Protein 4CNN (pdb70)

Nearest PDB structures (foldseek):
  4cnn-assembly1_A  TM=1.004E+00  e=1.722E-51  Salmonella enterica subsp. enterica serovar Typhi
  4clm-assembly1_A  TM=9.996E-01  e=1.032E-49  Salmonella enterica subsp. enterica serovar Typhi
  4cno-assembly1_C  TM=9.993E-01  e=3.139E-47  Salmonella enterica subsp. enterica serovar Typhi
  8b2b-assembly1_AAA  TM=9.974E-01  e=1.693E-46  Salmonella enterica subsp. enterica serovar Typhi
  3l2i-assembly1_B  TM=9.943E-01  e=2.993E-40  Salmonella enterica subsp. enterica serovar Typhimurium str. LT2

B-factor: mean 12.57, std 6.86, range [4.72, 65.26]

Sequence (492 aa):
KTVTVKNLIIGEGMPKIIVSLMGRDINSSVVKAEALAYRREEATFDILEWRVDHFMDIASTQSVLTAARVIRDAMPDIPLLFTFRSAKKEEGGEQTITTQQHYLLTLNRAAIDSSGLVDMIDLELFTGDADVKATVDYAHAHNVYVVMSNHDFHQTPSAEEMVLRLRKMQALGADIPKIAVMPQSKHDVLTLLTATLEMMQQQQHHYADRPVITMMSMAKEEGVVISRLAGEVFGSAATFGAVGQIAVVNDLRRSVLMILLHNAKTVTVVKNLIIGEGMPKIIVSLMMGRDINSVKAEALAYREATFDILEWRVDHFMMDIASTQSVLTAARVIRDDAMPDIPLLFTFRSAKKEGGEQTITTQQHYLTLNRAAIDSGLVDMIDLLELFTGDADVKATVDYAHAHNNVYVVMSNHDFHQTPSSAEEMVLRLRKKMQALGADIPKIAVMPQSKHDVLTLLTATLEEMQQQQHYADRPVITMSMMAKEGVISRLAGEVFGSAATFGAVKPGQIAVNNDLRSVLMILHNA

Solvent-accessible surface area: 19519 Å² total; per-residue (Å²): 146,64,10,69,7,89,146,25,71,1,30,96,45,48,4,27,0,3,0,15,0,78,8,126,43,50,117,39,0,108,61,36,7,125,58,28,197,171,22,84,20,19,5,0,4,3,40,0,2,57,7,112,57,15,82,36,38,139,30,0,45,68,0,0,136,30,1,28,86,52,30,77,121,29,5,4,5,0,0,0,10,12,33,140,13,37,15,105,58,111,37,92,64,120,43,9,31,50,1,0,81,14,0,2,74,44,61,22,8,20,1,0,1,3,6,10,105,29,33,80,78,42,0,105,48,3,5,99,48,0,77,86,72,136,5,73,0,4,0,0,6,21,24,78,117,70,17,8,62,22,130,81,0,6,96,40,0,96,110,0,21,90,28,24,0,26,2,0,14,1,6,0,53,8,133,39,57,109,23,0,9,24,0,5,62,1,1,4,63,1,61,110,119,70,19,85,57,8,6,6,5,16,0,33,41,101,57,0,4,2,5,21,0,1,7,57,23,2,20,6,13,2,5,26,7,41,82,28,89,8,47,7,104,58,0,37,44,1,2,90,26,13,72,114,44,102,57,12,65,5,92,146,27,72,1,38,93,55,65,8,26,6,2,0,14,0,73,1,174,73,54,109,34,0,82,58,50,0,94,62,28,144,159,25,64,20,41,4,0,3,2,36,0,0,39,1,120,63,8,89,36,55,143,28,0,45,45,0,1,106,16,0,28,93,19,16,77,118,30,5,2,4,0,0,1,10,22,39,148,10,37,15,105,38,118,38,93,69,108,52,12,0,63,1,0,78,16,0,1,75,40,64,33,7,19,1,0,0,0,4,0,89,32,31,58,80,47,0,100,56,0,4,95,72,0,74,78,77,138,4,75,0,4,0,0,4,20,22,79,152,74,16,7,60,8,117,62,0,7,112,40,0,110,68,0,21,89,15,28,1,27,1,0,14,0,5,0,47,10,132,42,58,105,22,0,9,22,1,6,56,1,2,7,49,1,66,88,128,84,35,82,59,7,6,4,5,7,0,18,27,121,62,0,3,3,4,16,2,1,7,57,20,1,21,7,12,1,6,10,1,31,45,142,140,6,70,17,52,9,90,57,0,87,48,0,5,88,24,13,65,108,39

Structure (mmCIF, N/CA/C/O backbone):
data_4CNN
#
_entry.id   4CNN
#
_cell.length_a   60.273
_cell.length_b   44.422
_cell.length_c   84.711
_cell.angle_alpha   90.00
_cell.angle_beta   95.19
_cell.angle_gamma   90.00
#
_symmetry.space_group_name_H-M   'P 1 21 1'
#
loop_
_entity.id
_entity.type
_entity.pdbx_description
1 polymer '3-DEHYDROQUINATE DEHYDRATASE'
2 non-polymer 'SODIUM ION'
3 non-polymer 'CHLORIDE ION'
4 non-polymer 'CITRIC ACID'
5 water water
#
loop_
_atom_site.group_PDB
_atom_site.id
_atom_site.type_symbol
_atom_site.label_atom_id
_atom_site.label_alt_id
_atom_site.label_comp_id
_atom_site.label_asym_id
_atom_site.label_entity_id
_atom_site.label_seq_id
_atom_site.pdbx_PDB_ins_code
_atom_site.Cartn_x
_atom_site.Cartn_y
_atom_site.Cartn_z
_atom_site.occupancy
_atom_site.B_iso_or_equiv
_atom_site.auth_seq_id
_atom_site.auth_comp_id
_atom_site.auth_asym_id
_atom_site.auth_atom_id
_atom_site.pdbx_PDB_model_num
ATOM 1 N N . LYS A 1 2 ? -3.481 -9.087 12.203 1.00 21.71 2 LYS A N 1
ATOM 2 C CA . LYS A 1 2 ? -2.644 -7.863 12.377 1.00 19.99 2 LYS A CA 1
ATOM 3 C C . LYS A 1 2 ? -1.143 -8.161 12.284 1.00 17.94 2 LYS A C 1
ATOM 4 O O . LYS A 1 2 ? -0.341 -7.419 12.850 1.00 18.90 2 LYS A O 1
ATOM 10 N N . THR A 1 3 ? -0.765 -9.234 11.583 1.00 12.64 3 THR A N 1
ATOM 11 C CA . THR A 1 3 ? 0.647 -9.603 11.451 1.00 9.59 3 THR A CA 1
ATOM 12 C C . THR A 1 3 ? 1.158 -9.559 10.013 1.00 8.80 3 THR A C 1
ATOM 13 O O . THR A 1 3 ? 0.384 -9.535 9.049 1.00 10.28 3 THR A O 1
ATOM 17 N N . VAL A 1 4 ? 2.489 -9.545 9.910 1.00 7.71 4 VAL A N 1
ATOM 18 C CA . VAL A 1 4 ? 3.211 -9.651 8.654 1.00 7.92 4 VAL A CA 1
ATOM 19 C C . VAL A 1 4 ? 4.221 -10.777 8.856 1.00 7.72 4 VAL A C 1
ATOM 20 O O . VAL A 1 4 ? 5.105 -10.669 9.713 1.00 8.23 4 VAL A O 1
ATOM 24 N N . THR A 1 5 ? 4.069 -11.857 8.091 1.00 8.27 5 THR A N 1
ATOM 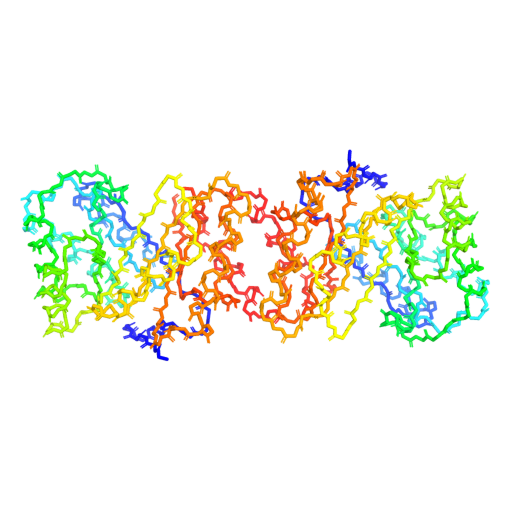25 C CA . THR A 1 5 ? 4.954 -13.012 8.194 1.00 8.31 5 THR A CA 1
ATOM 26 C C . THR A 1 5 ? 5.916 -13.057 7.015 1.00 8.63 5 THR A C 1
ATOM 27 O O . THR A 1 5 ? 5.491 -13.045 5.859 1.00 9.93 5 THR A O 1
ATOM 31 N N . VAL A 1 6 ? 7.214 -13.085 7.316 1.00 8.60 6 VAL A N 1
ATOM 32 C CA . VAL A 1 6 ? 8.256 -13.187 6.302 1.00 9.56 6 VAL A CA 1
ATOM 33 C C . VAL A 1 6 ? 9.201 -14.297 6.709 1.00 9.52 6 VAL A C 1
ATOM 34 O O . VAL A 1 6 ? 9.767 -14.247 7.801 1.00 9.30 6 VAL A O 1
ATOM 38 N N . LYS A 1 7 ? 9.368 -15.299 5.844 1.00 10.31 7 LYS A N 1
ATOM 39 C CA . LYS A 1 7 ? 10.308 -16.396 6.097 1.00 11.44 7 LYS A CA 1
ATOM 40 C C . LYS A 1 7 ? 10.208 -16.919 7.533 1.00 11.65 7 LYS A C 1
ATOM 41 O O . LYS A 1 7 ? 11.201 -17.019 8.258 1.00 12.95 7 LYS A O 1
ATOM 47 N N . ASN A 1 8 ? 8.978 -17.239 7.916 1.00 12.26 8 ASN A N 1
ATOM 48 C CA . ASN A 1 8 ? 8.639 -17.806 9.224 1.00 12.69 8 ASN A CA 1
ATOM 49 C C . ASN A 1 8 ? 8.761 -16.872 10.427 1.00 11.35 8 ASN A C 1
ATOM 50 O O . ASN A 1 8 ? 8.535 -17.296 11.555 1.00 13.12 8 ASN A O 1
ATOM 55 N N . LEU A 1 9 ? 9.097 -15.607 10.194 1.00 8.76 9 LEU A N 1
ATOM 56 C CA . LEU A 1 9 ? 9.119 -14.609 11.254 1.00 8.04 9 LEU A CA 1
ATOM 57 C C . LEU A 1 9 ? 7.769 -13.912 11.291 1.00 7.79 9 LEU A C 1
ATOM 58 O O . LEU A 1 9 ? 7.328 -13.384 10.273 1.00 8.92 9 LEU A O 1
ATOM 63 N N . ILE A 1 10 ? 7.119 -13.894 12.452 1.00 7.83 10 ILE A N 1
ATOM 64 C CA . ILE A 1 10 ? 5.817 -13.250 12.589 1.00 8.21 10 ILE A CA 1
ATOM 65 C C . ILE A 1 10 ? 5.999 -11.876 13.220 1.00 8.15 10 ILE A C 1
ATOM 66 O O . ILE A 1 10 ? 6.256 -11.752 14.418 1.00 9.98 10 ILE A O 1
ATOM 71 N N . ILE A 1 11 ? 5.896 -10.839 12.401 1.00 7.33 11 ILE A N 1
ATOM 72 C CA . ILE A 1 11 ? 6.043 -9.474 12.870 1.00 7.34 11 ILE A CA 1
ATOM 73 C C . ILE A 1 11 ? 4.672 -8.991 13.312 1.00 7.25 11 ILE A C 1
ATOM 74 O O . ILE A 1 11 ? 3.688 -9.104 12.569 1.00 7.92 11 ILE A O 1
ATOM 79 N N . GLY A 1 12 ? 4.602 -8.469 14.533 1.00 8.06 12 GLY A N 1
ATOM 80 C CA . GLY A 1 12 ? 3.354 -7.932 15.069 1.00 9.32 12 GLY A CA 1
ATOM 81 C C . GLY A 1 12 ? 2.704 -8.767 16.149 1.00 11.16 12 GLY A C 1
ATOM 82 O O . GLY A 1 12 ? 1.573 -8.490 16.544 1.00 14.11 12 GLY A O 1
ATOM 83 N N . GLU A 1 13 ? 3.391 -9.802 16.612 1.00 10.91 13 GLU A N 1
ATOM 84 C CA . GLU A 1 13 ? 2.993 -10.469 17.830 1.00 12.05 13 GLU A CA 1
ATOM 85 C C . GLU A 1 13 ? 4.228 -10.962 18.565 1.00 10.77 13 GLU A C 1
ATOM 86 O O . GLU A 1 13 ? 5.348 -10.965 18.034 1.00 11.04 13 GLU A O 1
ATOM 92 N N . GLY A 1 14 ? 4.011 -11.365 19.806 1.00 11.55 14 GLY A N 1
ATOM 93 C CA . GLY A 1 14 ? 5.095 -11.791 20.663 1.00 11.66 14 GLY A CA 1
ATOM 94 C C . GLY A 1 14 ? 6.078 -10.670 20.929 1.00 10.76 14 GLY A C 1
ATOM 95 O O . GLY A 1 14 ? 5.697 -9.503 21.024 1.00 10.98 14 GLY A O 1
ATOM 96 N N . MET A 1 15 ? 7.350 -11.033 21.058 1.00 11.19 15 MET A N 1
ATOM 97 C CA . MET A 1 15 ? 8.403 -10.066 21.343 1.00 11.58 15 MET A CA 1
ATOM 98 C C . MET A 1 15 ? 8.712 -9.245 20.110 1.00 9.87 15 MET A C 1
ATOM 99 O O . MET A 1 15 ? 8.687 -9.773 19.001 1.00 11.13 15 MET A O 1
ATOM 108 N N . PRO A 1 16 ? 9.059 -7.961 20.291 1.00 9.41 16 PRO A N 1
ATOM 109 C CA . PRO A 1 16 ? 9.502 -7.178 19.150 1.00 9.05 16 PRO A CA 1
ATOM 110 C C . PRO A 1 16 ? 10.673 -7.847 18.444 1.00 8.42 16 PRO A C 1
ATOM 111 O O . PRO A 1 16 ? 11.522 -8.473 19.086 1.00 9.98 16 PRO A O 1
ATOM 115 N N . LYS A 1 17 ? 10.708 -7.709 17.126 1.00 7.78 17 LYS A N 1
ATOM 116 C CA . LYS A 1 17 ? 11.737 -8.327 16.317 1.00 7.69 17 LYS A CA 1
ATOM 117 C C . LYS A 1 17 ? 12.936 -7.399 16.158 1.00 7.77 17 LYS A C 1
ATOM 118 O O . LYS A 1 17 ? 12.793 -6.189 16.040 1.00 9.33 17 LYS A O 1
ATOM 124 N N . ILE A 1 18 ? 14.126 -7.989 16.151 1.00 7.16 18 ILE A N 1
ATOM 125 C CA . ILE A 1 18 ? 15.380 -7.248 16.130 1.00 7.44 18 ILE A CA 1
ATOM 126 C C . ILE A 1 18 ? 15.911 -7.139 14.709 1.00 6.89 18 ILE A C 1
ATOM 127 O O . ILE A 1 18 ? 16.129 -8.150 14.035 1.00 7.36 18 ILE A O 1
ATOM 132 N N . ILE A 1 19 ? 16.137 -5.900 14.285 1.00 6.99 19 ILE A N 1
ATOM 133 C CA . ILE A 1 19 ? 16.667 -5.570 12.973 1.00 7.12 19 ILE A CA 1
ATOM 134 C C . ILE A 1 19 ? 18.114 -5.137 13.143 1.00 7.46 19 ILE A C 1
ATOM 135 O O . ILE A 1 19 ? 18.421 -4.297 13.991 1.00 9.14 19 ILE A O 1
ATOM 140 N N . VAL A 1 20 ? 19.000 -5.727 12.352 1.00 7.16 20 VAL A N 1
ATOM 141 C CA . VAL A 1 20 ? 20.386 -5.267 12.268 1.00 7.88 20 VAL A CA 1
ATOM 142 C C . VAL A 1 20 ? 20.650 -4.800 10.844 1.00 7.97 20 VAL A C 1
ATOM 143 O O . VAL A 1 20 ? 20.044 -5.301 9.903 1.00 8.69 20 VAL A O 1
ATOM 147 N N . SER A 1 21 ? 21.575 -3.858 10.691 1.00 8.86 21 SER A N 1
ATOM 148 C CA . SER A 1 21 ? 21.768 -3.199 9.416 1.00 8.54 21 SER A CA 1
ATOM 149 C C . SER A 1 21 ? 23.171 -3.408 8.863 1.00 8.12 21 SER A C 1
ATOM 150 O O . SER A 1 21 ? 24.164 -3.357 9.594 1.00 10.65 21 SER A O 1
ATOM 153 N N . LEU A 1 22 ? 23.239 -3.641 7.561 1.00 7.65 22 LEU A N 1
ATOM 154 C CA . LEU A 1 22 ? 24.487 -3.644 6.791 1.00 7.94 22 LEU A CA 1
ATOM 155 C C . LEU A 1 22 ? 24.761 -2.265 6.264 1.00 7.50 22 LEU A C 1
ATOM 156 O O . LEU A 1 22 ? 23.865 -1.649 5.689 1.00 8.47 22 LEU A O 1
ATOM 161 N N A MET A 1 23 ? 25.998 -1.793 6.436 0.50 7.32 23 MET A N 1
ATOM 162 N N B MET A 1 23 ? 26.007 -1.807 6.402 0.50 7.37 23 MET A N 1
ATOM 163 C CA . MET A 1 23 ? 26.397 -0.446 6.022 1.00 8.48 23 MET A CA 1
ATOM 164 C C A MET A 1 23 ? 27.652 -0.351 5.161 0.50 7.96 23 MET A C 1
ATOM 165 C C B MET A 1 23 ? 27.680 -0.355 5.202 0.50 8.01 23 MET A C 1
ATOM 166 O O A MET A 1 23 ? 28.233 0.725 5.042 0.50 8.94 23 MET A O 1
ATOM 167 O O B MET A 1 23 ? 28.294 0.708 5.132 0.50 9.24 23 MET A O 1
ATOM 176 N N . GLY A 1 24 ? 28.069 -1.452 4.558 1.00 7.48 24 GLY A N 1
ATOM 177 C CA . GLY A 1 24 ? 29.320 -1.477 3.796 1.00 7.11 24 GLY A CA 1
ATOM 178 C C . GLY A 1 24 ? 29.311 -0.633 2.529 1.00 6.19 24 GLY A C 1
ATOM 179 O O . GLY A 1 24 ? 28.271 -0.373 1.921 1.00 7.15 24 GLY A O 1
ATOM 180 N N . ARG A 1 25 ? 30.500 -0.224 2.111 1.00 6.05 25 ARG A N 1
ATOM 181 C CA . ARG A 1 25 ? 30.640 0.673 0.970 1.00 6.39 25 ARG A CA 1
ATOM 182 C C . ARG A 1 25 ? 30.590 -0.035 -0.387 1.00 5.49 25 ARG A C 1
ATOM 183 O O . ARG A 1 25 ? 30.319 0.600 -1.398 1.00 5.80 25 ARG A O 1
ATOM 198 N N . ASP A 1 26 ? 30.933 -1.318 -0.407 1.00 5.91 26 ASP A N 1
ATOM 199 C CA . ASP A 1 26 ? 31.199 -2.038 -1.647 1.00 6.17 26 ASP A CA 1
ATOM 200 C C . ASP A 1 26 ? 30.948 -3.526 -1.416 1.00 5.83 26 ASP A C 1
ATOM 201 O O . ASP A 1 26 ? 30.578 -3.936 -0.313 1.00 6.38 26 ASP A O 1
ATOM 206 N N . ILE A 1 27 ? 31.126 -4.321 -2.460 1.00 6.25 27 ILE A N 1
ATOM 207 C CA . ILE A 1 27 ? 30.859 -5.756 -2.371 1.00 6.78 27 ILE A CA 1
ATOM 208 C C . ILE A 1 27 ? 31.690 -6.435 -1.286 1.00 6.33 27 ILE A C 1
ATOM 209 O O . ILE A 1 27 ? 31.150 -7.192 -0.476 1.00 6.72 27 ILE A O 1
ATOM 214 N N . ASN A 1 28 ? 32.995 -6.188 -1.265 1.00 6.28 28 ASN A N 1
ATOM 215 C CA . ASN A 1 28 ? 33.819 -6.874 -0.291 1.00 6.80 28 ASN A CA 1
ATOM 216 C C . ASN A 1 28 ? 33.426 -6.504 1.124 1.00 6.39 28 ASN A C 1
ATOM 217 O O . ASN A 1 28 ? 33.407 -7.355 2.016 1.00 6.49 28 ASN A O 1
ATOM 222 N N . SER A 1 29 ? 33.093 -5.241 1.354 1.00 6.52 29 SER A N 1
ATOM 223 C CA A SER A 1 29 ? 32.693 -4.787 2.685 0.50 6.46 29 SER A CA 1
ATOM 224 C CA B SER A 1 29 ? 32.758 -4.866 2.718 0.50 6.69 29 SER A CA 1
ATOM 225 C C . SER A 1 29 ? 31.390 -5.416 3.136 1.00 6.25 29 SER A C 1
ATOM 226 O O . SER A 1 29 ? 31.246 -5.817 4.285 1.00 6.60 29 SER A O 1
ATOM 231 N N . VAL A 1 30 ? 30.415 -5.475 2.233 1.00 6.74 30 VAL A N 1
ATOM 232 C CA A VAL A 1 30 ? 29.138 -6.105 2.510 0.50 7.14 30 VAL A CA 1
ATOM 233 C CA B VAL A 1 30 ? 29.146 -6.100 2.632 0.50 6.98 30 VAL A CA 1
ATOM 234 C C . VAL A 1 30 ? 29.329 -7.606 2.805 1.00 6.65 30 VAL A C 1
ATOM 235 O O . VAL A 1 30 ? 28.722 -8.166 3.708 1.00 7.37 30 VAL A O 1
ATOM 242 N N . LYS A 1 31 ? 30.193 -8.259 2.024 1.00 6.35 31 LYS A N 1
ATOM 243 C CA . LYS A 1 31 ? 30.487 -9.674 2.282 1.00 6.56 31 LYS A CA 1
ATOM 244 C C . LYS A 1 31 ? 31.081 -9.859 3.672 1.00 6.20 31 LYS A C 1
ATOM 245 O O . LYS A 1 31 ? 30.711 -10.785 4.387 1.00 6.47 31 LYS A O 1
ATOM 251 N N . ALA A 1 32 ? 32.016 -8.994 4.045 1.00 6.35 32 ALA A N 1
ATOM 252 C CA . ALA A 1 32 ? 32.649 -9.109 5.347 1.00 6.54 32 ALA A CA 1
ATOM 253 C C . ALA A 1 32 ? 31.636 -8.897 6.468 1.00 6.27 32 ALA A C 1
ATOM 254 O O . ALA A 1 32 ? 31.703 -9.584 7.485 1.00 6.99 32 ALA A O 1
ATOM 256 N N . GLU A 1 33 ? 30.718 -7.948 6.306 1.00 6.62 33 GLU A N 1
ATOM 257 C CA . GLU A 1 33 ? 29.679 -7.735 7.311 1.00 6.79 33 GLU A CA 1
ATOM 258 C C . GLU A 1 33 ? 28.776 -8.948 7.427 1.00 6.45 33 GLU A C 1
ATOM 259 O O . GLU A 1 33 ? 28.486 -9.408 8.534 1.00 7.24 33 GLU A O 1
ATOM 265 N N . ALA A 1 34 ? 28.295 -9.460 6.292 1.00 6.71 34 ALA A N 1
ATOM 266 C CA . ALA A 1 34 ? 27.396 -10.615 6.332 1.00 7.11 34 ALA A CA 1
ATOM 267 C C . ALA A 1 34 ? 28.084 -11.789 7.021 1.00 6.90 34 ALA A C 1
ATOM 268 O O . ALA A 1 34 ? 27.451 -12.521 7.783 1.00 8.12 34 ALA A O 1
ATOM 270 N N . LEU A 1 35 ? 29.373 -11.978 6.744 1.00 6.57 35 LEU A N 1
ATOM 271 C CA . LEU A 1 35 ? 30.128 -13.034 7.394 1.00 6.83 35 LEU A CA 1
ATOM 272 C C . LEU A 1 35 ? 30.203 -12.809 8.898 1.00 7.09 35 LEU A C 1
ATOM 273 O O . LEU A 1 35 ? 29.964 -13.725 9.680 1.00 7.82 35 LEU A O 1
ATOM 278 N N . ALA A 1 36 ? 30.541 -11.593 9.313 1.00 7.15 36 ALA A N 1
ATOM 279 C CA . ALA A 1 36 ? 30.647 -11.272 10.734 1.00 8.37 36 ALA A CA 1
ATOM 280 C C . ALA A 1 36 ? 29.305 -11.456 11.431 1.00 8.76 36 ALA A C 1
ATOM 281 O O . ALA A 1 36 ? 29.239 -11.831 12.602 1.00 10.87 36 ALA A O 1
ATOM 283 N N . TYR A 1 37 ? 28.223 -11.182 10.712 1.00 8.37 37 TYR A N 1
ATOM 284 C CA . TYR A 1 37 ? 26.888 -11.298 11.285 1.00 9.09 37 TYR A CA 1
ATOM 285 C C . TYR A 1 37 ? 26.411 -12.742 11.460 1.00 9.90 37 TYR A C 1
ATOM 286 O O . TYR A 1 37 ? 25.395 -12.964 12.122 1.00 11.42 37 TYR A O 1
ATOM 295 N N A ARG A 1 38 ? 27.165 -13.711 10.935 0.50 9.79 38 ARG A N 1
ATOM 296 N N B ARG A 1 38 ? 27.104 -13.695 10.837 0.50 10.90 38 ARG A N 1
ATOM 297 C CA A ARG A 1 38 ? 26.888 -15.129 11.159 0.50 10.86 38 ARG A CA 1
ATOM 298 C CA B ARG A 1 38 ? 26.677 -15.090 10.814 0.50 12.68 38 ARG A CA 1
ATOM 299 C C A ARG A 1 38 ? 26.974 -15.467 12.645 0.50 10.69 38 ARG A C 1
ATOM 300 C C B ARG A 1 38 ? 26.395 -15.654 12.196 0.50 13.71 38 ARG A C 1
ATOM 301 O O A ARG A 1 38 ? 26.264 -16.344 13.124 0.50 12.44 38 ARG A O 1
ATOM 302 O O B ARG A 1 38 ? 25.448 -16.416 12.379 0.50 16.82 38 ARG A O 1
ATOM 317 N N A GLU A 1 39 ? 27.842 -14.769 13.375 0.50 10.41 39 GLU A N 1
ATOM 318 N N B GLU A 1 39 ? 27.223 -15.273 13.162 0.50 14.18 39 GLU A N 1
ATOM 319 C CA A GLU A 1 39 ? 27.991 -15.027 14.803 0.50 10.66 39 GLU A CA 1
ATOM 320 C CA B GLU A 1 39 ? 27.102 -15.784 14.523 0.50 14.86 39 GLU A CA 1
ATOM 321 C C A GLU A 1 39 ? 26.946 -14.309 15.652 0.50 12.65 39 GLU A C 1
ATOM 322 C C B GLU A 1 39 ? 26.538 -14.757 15.524 0.50 14.95 39 GLU A C 1
ATOM 323 O O A GLU A 1 39 ? 27.053 -14.308 16.882 0.50 14.34 39 GLU A O 1
ATOM 324 O O B GLU A 1 39 ? 26.595 -14.983 16.733 0.50 16.95 39 GLU A O 1
ATOM 335 N N . ALA A 1 40 ? 25.975 -13.657 15.014 1.00 14.88 40 ALA A N 1
ATOM 336 C CA . ALA A 1 40 ? 25.003 -12.857 15.764 1.00 14.72 40 ALA A CA 1
ATOM 337 C C . ALA A 1 40 ? 23.636 -13.501 15.644 1.00 15.08 40 ALA A C 1
ATOM 338 O O . ALA A 1 40 ? 23.392 -14.279 14.724 1.00 18.41 40 ALA A O 1
ATOM 340 N N . THR A 1 41 ? 22.745 -13.151 16.570 1.00 14.63 41 THR A N 1
ATOM 341 C CA . THR A 1 41 ? 21.373 -13.635 16.581 1.00 14.17 41 THR A CA 1
ATOM 342 C C . THR A 1 41 ? 20.431 -12.432 16.473 1.00 12.96 41 THR A C 1
ATOM 343 O O . THR A 1 41 ? 20.425 -11.567 17.337 1.00 15.85 41 THR A O 1
ATOM 347 N N . PHE A 1 42 ? 19.657 -12.374 15.394 1.00 10.51 42 PHE A N 1
ATOM 348 C CA . PHE A 1 42 ? 18.719 -11.277 15.141 1.00 9.01 42 PHE A CA 1
ATOM 349 C C . PHE A 1 42 ? 17.644 -11.793 14.197 1.00 7.87 42 PHE A C 1
ATOM 350 O O . PHE A 1 42 ? 17.751 -12.907 13.691 1.00 9.63 42 PHE A O 1
ATOM 358 N N . ASP A 1 43 ? 16.618 -10.985 13.955 1.00 6.94 43 ASP A N 1
ATOM 359 C CA . ASP A 1 43 ? 15.438 -11.449 13.221 1.00 7.14 43 ASP A CA 1
ATOM 360 C C . ASP A 1 43 ? 15.334 -10.985 11.775 1.00 6.68 43 ASP A C 1
ATOM 361 O O . ASP A 1 43 ? 14.811 -11.715 10.937 1.00 7.51 43 ASP A O 1
ATOM 366 N N . ILE A 1 44 ? 15.769 -9.757 11.504 1.00 6.21 44 ILE A N 1
ATOM 367 C CA . ILE A 1 44 ? 15.629 -9.140 10.190 1.00 6.56 44 ILE A CA 1
ATOM 368 C C . ILE A 1 44 ? 16.952 -8.472 9.836 1.00 6.10 44 ILE A C 1
ATOM 369 O O . ILE A 1 44 ? 17.546 -7.792 10.678 1.00 6.30 44 ILE A O 1
ATOM 374 N N . LEU A 1 45 ? 17.388 -8.667 8.599 1.00 5.96 45 LEU A N 1
ATOM 375 C CA . LEU A 1 45 ? 18.566 -8.011 8.071 1.00 5.98 45 LEU A CA 1
ATOM 376 C C . LEU A 1 45 ? 18.126 -6.849 7.196 1.00 5.64 45 LEU A C 1
ATOM 377 O O . LEU A 1 45 ? 17.364 -7.045 6.252 1.00 6.58 45 LEU A O 1
ATOM 382 N N . GLU A 1 46 ? 18.589 -5.645 7.517 1.00 5.85 46 GLU A N 1
ATOM 383 C CA . GLU A 1 46 ? 18.331 -4.460 6.708 1.00 5.89 46 GLU A CA 1
ATOM 384 C C . GLU A 1 46 ? 19.606 -4.079 5.974 1.00 6.11 46 GLU A C 1
ATOM 385 O O . GLU A 1 46 ? 20.673 -3.969 6.599 1.00 8.13 46 GLU A O 1
ATOM 391 N N . TRP A 1 47 ? 19.521 -3.893 4.664 1.00 5.25 47 TRP A N 1
ATOM 392 C CA . TRP A 1 47 ? 20.628 -3.319 3.912 1.00 5.16 47 TRP A CA 1
ATOM 393 C C . TRP A 1 47 ? 20.402 -1.811 3.797 1.00 4.85 47 TRP A C 1
ATOM 394 O O . TRP A 1 47 ? 19.432 -1.372 3.167 1.00 5.30 47 TRP A O 1
ATOM 405 N N . ARG A 1 48 ? 21.277 -1.023 4.429 1.00 4.89 48 ARG A N 1
ATOM 406 C CA . ARG A 1 48 ? 21.257 0.436 4.313 1.00 5.24 48 ARG A CA 1
ATOM 407 C C . ARG A 1 48 ? 22.017 0.854 3.057 1.00 4.83 48 ARG A C 1
ATOM 408 O O . ARG A 1 48 ? 23.240 1.095 3.065 1.00 5.28 48 ARG A O 1
ATOM 416 N N . VAL A 1 49 ? 21.261 0.936 1.969 1.00 5.15 49 VAL A N 1
ATOM 417 C CA . VAL A 1 49 ? 21.796 1.198 0.644 1.00 5.13 49 VAL A CA 1
ATOM 418 C C . VAL A 1 49 ? 22.459 2.573 0.557 1.00 5.05 49 VAL A C 1
ATOM 419 O O . VAL A 1 49 ? 23.402 2.768 -0.203 1.00 5.71 49 VAL A O 1
ATOM 423 N N . ASP A 1 50 ? 21.985 3.532 1.344 1.00 5.29 50 ASP A N 1
ATOM 424 C CA . ASP A 1 50 ? 22.569 4.872 1.315 1.00 5.37 50 ASP A CA 1
ATOM 425 C C . ASP A 1 50 ? 24.019 4.910 1.820 1.00 5.16 50 ASP A C 1
ATOM 426 O O . ASP A 1 50 ? 24.718 5.877 1.538 1.00 5.77 50 ASP A O 1
ATOM 431 N N . HIS A 1 51 ? 24.476 3.880 2.536 1.00 5.24 51 HIS A N 1
ATOM 432 C CA . HIS A 1 51 ? 25.877 3.764 2.928 1.00 5.54 51 HIS A CA 1
ATOM 433 C C . HIS A 1 51 ? 26.754 3.201 1.800 1.00 5.57 51 HIS A C 1
ATOM 434 O O . HIS A 1 51 ? 27.981 3.237 1.901 1.00 6.72 51 HIS A O 1
ATOM 441 N N . PHE A 1 52 ? 26.150 2.644 0.751 1.00 5.58 52 PHE A N 1
ATOM 442 C CA . PHE A 1 52 ? 26.896 2.010 -0.344 1.00 5.50 52 PHE A CA 1
ATOM 443 C C . PHE A 1 52 ? 27.448 3.102 -1.251 1.00 5.39 52 PHE A C 1
ATOM 444 O O . PHE A 1 52 ? 26.798 4.135 -1.451 1.00 6.26 52 PHE A O 1
ATOM 452 N N . MET A 1 53 ? 28.627 2.890 -1.824 1.00 5.36 53 MET A N 1
ATOM 453 C CA . MET A 1 53 ? 29.229 3.925 -2.668 1.00 5.76 53 MET A CA 1
ATOM 454 C C . MET A 1 53 ? 28.553 4.018 -4.040 1.00 5.29 53 MET A C 1
ATOM 455 O O . MET A 1 53 ? 28.021 5.071 -4.408 1.00 5.43 53 MET A O 1
ATOM 464 N N . ASP A 1 54 ? 28.550 2.925 -4.795 1.00 5.44 54 ASP A N 1
ATOM 465 C CA . ASP A 1 54 ? 28.075 2.973 -6.176 1.00 5.68 54 ASP A CA 1
ATOM 466 C C . ASP A 1 54 ? 26.573 2.730 -6.236 1.00 5.70 54 ASP A C 1
ATOM 467 O O . ASP A 1 54 ? 26.095 1.677 -6.657 1.00 7.13 54 ASP A O 1
ATOM 472 N N . ILE A 1 55 ? 25.826 3.737 -5.806 1.00 5.15 55 ILE A N 1
ATOM 473 C CA . ILE A 1 55 ? 24.373 3.720 -5.900 1.00 5.31 55 ILE A CA 1
ATOM 474 C C . ILE A 1 55 ? 23.882 4.225 -7.256 1.00 5.14 55 ILE A C 1
ATOM 475 O O . ILE A 1 55 ? 22.689 4.108 -7.561 1.00 5.43 55 ILE A O 1
ATOM 480 N N . ALA A 1 56 ? 24.787 4.773 -8.071 1.00 5.24 56 ALA A N 1
ATOM 481 C CA . ALA A 1 56 ? 24.417 5.307 -9.377 1.00 5.55 56 ALA A CA 1
ATOM 482 C C . ALA A 1 56 ? 24.022 4.199 -10.345 1.00 5.38 56 ALA A C 1
ATOM 483 O O . ALA A 1 56 ? 23.123 4.388 -11.168 1.00 6.23 56 ALA A O 1
ATOM 485 N N . SER A 1 57 ? 24.700 3.062 -10.254 1.00 5.66 57 SER A N 1
ATOM 486 C CA . SER A 1 57 ? 24.434 1.949 -11.132 1.00 5.81 57 SER A CA 1
ATOM 487 C C . SER A 1 57 ? 23.416 0.992 -10.521 1.00 5.37 57 SER A C 1
ATOM 488 O O . SER A 1 57 ? 23.665 0.386 -9.486 1.00 5.53 57 SER A O 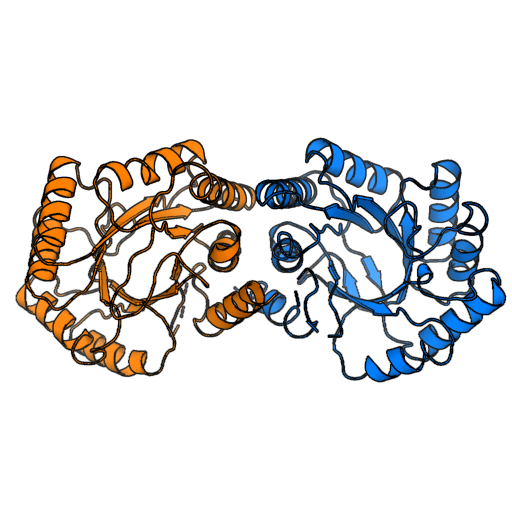1
ATOM 491 N N . THR A 1 58 ? 22.278 0.844 -11.191 1.00 6.20 58 THR A N 1
ATOM 492 C CA . THR A 1 58 ? 21.280 -0.131 -10.766 1.00 6.65 58 THR A CA 1
ATOM 493 C C . THR A 1 58 ? 21.881 -1.540 -10.757 1.00 6.47 58 THR A C 1
ATOM 494 O O . THR A 1 58 ? 21.595 -2.317 -9.863 1.00 7.21 58 THR A O 1
ATOM 498 N N . GLN A 1 59 ? 22.732 -1.847 -11.732 1.00 6.78 59 GLN A N 1
ATOM 499 C CA . GLN A 1 59 ? 23.433 -3.124 -11.770 1.00 7.43 59 GLN A CA 1
ATOM 500 C C . GLN A 1 59 ? 24.299 -3.325 -10.520 1.00 6.62 59 GLN A C 1
ATOM 501 O O . GLN A 1 59 ? 24.279 -4.398 -9.912 1.00 6.95 59 GLN A O 1
ATOM 512 N N . SER A 1 60 ? 25.059 -2.310 -10.128 1.00 6.01 60 SER A N 1
ATOM 513 C CA . SER A 1 60 ? 25.874 -2.432 -8.918 1.00 5.75 60 SER A CA 1
ATOM 514 C C . SER A 1 60 ? 25.022 -2.695 -7.681 1.00 5.50 60 SER A C 1
ATOM 515 O O . SER A 1 60 ? 25.382 -3.520 -6.834 1.00 5.48 60 SER A O 1
ATOM 518 N N . VAL A 1 61 ? 23.909 -1.982 -7.571 1.00 5.34 61 VAL A N 1
ATOM 519 C CA . VAL A 1 61 ? 23.036 -2.145 -6.423 1.00 5.56 61 VAL A CA 1
ATOM 520 C C . VAL A 1 61 ? 22.426 -3.546 -6.405 1.00 5.65 61 VAL A C 1
ATOM 521 O O . VAL A 1 61 ? 22.399 -4.196 -5.359 1.00 5.92 61 VAL A O 1
ATOM 525 N N . LEU A 1 62 ? 21.959 -4.026 -7.553 1.00 5.78 62 LEU A N 1
ATOM 526 C CA . LEU A 1 62 ? 21.368 -5.369 -7.608 1.00 6.15 62 LEU A CA 1
ATOM 527 C C . LEU A 1 62 ? 22.405 -6.460 -7.370 1.00 6.39 62 LEU A C 1
ATOM 528 O O . LEU A 1 62 ? 22.091 -7.475 -6.758 1.00 6.95 62 LEU A O 1
ATOM 533 N N . THR A 1 63 ? 23.631 -6.270 -7.847 1.00 6.45 63 THR A N 1
ATOM 534 C CA . THR A 1 63 ? 24.674 -7.265 -7.611 1.00 6.59 63 THR A CA 1
ATOM 535 C C . THR A 1 63 ? 24.940 -7.390 -6.112 1.00 6.41 63 THR A C 1
ATOM 536 O O . THR A 1 63 ? 25.085 -8.491 -5.590 1.00 6.69 63 THR A O 1
ATOM 540 N N . ALA A 1 64 ? 24.981 -6.264 -5.411 1.00 5.87 64 ALA A N 1
ATOM 541 C CA . ALA A 1 64 ? 25.166 -6.279 -3.969 1.00 6.02 64 ALA A CA 1
ATOM 542 C C . ALA A 1 64 ? 23.962 -6.904 -3.268 1.00 5.88 64 ALA A C 1
ATOM 543 O O . ALA A 1 64 ? 24.134 -7.695 -2.345 1.00 6.22 64 ALA A O 1
ATOM 545 N N . ALA A 1 65 ? 22.748 -6.562 -3.703 1.00 5.93 65 ALA A N 1
ATOM 546 C CA . ALA A 1 65 ? 21.562 -7.200 -3.141 1.00 6.57 65 ALA A CA 1
ATOM 547 C C . ALA A 1 65 ? 21.611 -8.722 -3.303 1.00 6.42 65 ALA A C 1
ATOM 548 O O . ALA A 1 65 ? 21.232 -9.450 -2.392 1.00 7.11 65 ALA A O 1
ATOM 550 N N . ARG A 1 66 ? 22.062 -9.185 -4.463 1.00 6.51 66 ARG A N 1
ATOM 551 C CA . ARG A 1 66 ? 22.178 -10.613 -4.734 1.00 7.08 66 ARG A CA 1
ATOM 552 C C . ARG A 1 66 ? 23.220 -11.256 -3.814 1.00 6.33 66 ARG A C 1
ATOM 553 O O . ARG A 1 66 ? 22.995 -12.350 -3.288 1.00 6.80 66 ARG A O 1
ATOM 561 N N . VAL A 1 67 ? 24.364 -10.608 -3.628 1.00 6.25 67 VAL A N 1
ATOM 562 C CA . VAL A 1 67 ? 25.370 -11.113 -2.704 1.00 6.40 67 VAL A CA 1
ATOM 563 C C . VAL A 1 67 ? 24.782 -11.256 -1.298 1.00 6.33 67 VAL A C 1
ATOM 564 O O . VAL A 1 67 ? 24.980 -12.264 -0.625 1.00 6.40 67 VAL A O 1
ATOM 568 N N . ILE A 1 68 ? 24.043 -10.249 -0.855 1.00 6.39 68 ILE A N 1
ATOM 569 C CA . ILE A 1 68 ? 23.478 -10.278 0.481 1.00 7.25 68 ILE A CA 1
ATOM 570 C C . ILE A 1 68 ? 22.429 -11.390 0.589 1.00 7.33 68 ILE A C 1
ATOM 571 O O . ILE A 1 68 ? 22.432 -12.176 1.545 1.00 7.59 68 ILE A O 1
ATOM 576 N N . ARG A 1 69 ? 21.535 -11.453 -0.395 1.00 6.77 69 ARG A N 1
ATOM 577 C CA . ARG A 1 69 ? 20.489 -12.464 -0.418 1.00 7.26 69 ARG A CA 1
ATOM 578 C C . ARG A 1 69 ? 21.089 -13.863 -0.342 1.00 7.34 69 ARG A C 1
ATOM 579 O O . ARG A 1 69 ? 20.574 -14.723 0.377 1.00 8.69 69 ARG A O 1
ATOM 587 N N . ASP A 1 70 ? 22.159 -14.086 -1.105 1.00 6.88 70 ASP A N 1
ATOM 588 C CA . ASP A 1 70 ? 22.801 -15.399 -1.174 1.00 7.62 70 ASP A CA 1
ATOM 589 C C . ASP A 1 70 ? 23.638 -15.701 0.064 1.00 7.38 70 ASP A C 1
ATOM 590 O O . ASP A 1 70 ? 23.836 -16.866 0.412 1.00 8.19 70 ASP A O 1
ATOM 595 N N . ALA A 1 71 ? 24.133 -14.661 0.728 1.00 7.11 71 ALA A N 1
ATOM 596 C CA . ALA A 1 71 ? 24.902 -14.835 1.958 1.00 7.70 71 ALA A CA 1
ATOM 597 C C . ALA A 1 71 ? 24.007 -15.303 3.097 1.00 8.14 71 ALA A C 1
ATOM 598 O O . ALA A 1 71 ? 24.434 -16.095 3.937 1.00 9.13 71 ALA A O 1
ATOM 600 N N . MET A 1 72 ? 22.775 -14.795 3.125 1.00 8.45 72 MET A N 1
ATOM 601 C CA . MET A 1 72 ? 21.802 -15.118 4.167 1.00 9.52 72 MET A CA 1
ATOM 602 C C . MET A 1 72 ? 20.447 -15.429 3.544 1.00 9.16 72 MET A C 1
ATOM 603 O O . MET A 1 72 ? 19.506 -14.639 3.608 1.00 9.76 72 MET A O 1
ATOM 612 N N . PRO A 1 73 ? 20.342 -16.607 2.922 1.00 9.33 73 PRO A N 1
ATOM 613 C CA . PRO A 1 73 ? 19.145 -16.928 2.148 1.00 9.58 73 PRO A CA 1
ATOM 614 C C . PRO A 1 73 ? 17.875 -17.125 2.968 1.00 9.40 73 PRO A C 1
ATOM 615 O O . PRO A 1 73 ? 16.784 -17.075 2.406 1.00 10.82 73 PRO A O 1
ATOM 619 N N . ASP A 1 74 ? 18.002 -17.359 4.268 1.00 9.51 74 ASP A N 1
ATOM 620 C CA . ASP A 1 74 ? 16.841 -17.704 5.083 1.00 10.17 74 ASP A CA 1
ATOM 621 C C . ASP A 1 74 ? 16.386 -16.580 6.011 1.00 9.74 74 ASP A C 1
ATOM 622 O O . ASP A 1 74 ? 15.451 -16.769 6.786 1.00 12.62 74 ASP A O 1
ATOM 627 N N . ILE A 1 75 ? 17.034 -15.420 5.932 1.00 9.20 75 ILE A N 1
ATOM 628 C CA . ILE A 1 75 ? 16.702 -14.283 6.788 1.00 9.04 75 ILE A CA 1
ATOM 629 C C . ILE A 1 75 ? 15.756 -13.325 6.062 1.00 7.87 75 ILE A C 1
ATOM 630 O O . ILE A 1 75 ? 15.944 -13.050 4.889 1.00 8.89 75 ILE A O 1
ATOM 635 N N . PRO A 1 76 ? 14.744 -12.794 6.756 1.00 7.48 76 PRO A N 1
ATOM 636 C CA . PRO A 1 76 ? 13.993 -11.681 6.174 1.00 7.22 76 PRO A CA 1
ATOM 637 C C . PRO A 1 76 ? 14.934 -10.529 5.818 1.00 6.79 76 PRO A C 1
ATOM 638 O O . PRO A 1 76 ? 15.708 -10.094 6.670 1.00 7.15 76 PRO A O 1
ATOM 642 N N . LEU A 1 77 ? 14.848 -10.051 4.578 1.00 6.46 77 LEU A N 1
ATOM 643 C CA . LEU A 1 77 ? 15.756 -9.041 4.054 1.00 6.19 77 LEU A CA 1
ATOM 644 C C . LEU A 1 77 ? 14.979 -7.796 3.659 1.00 5.60 77 LEU A C 1
ATOM 645 O O . LEU A 1 77 ? 14.087 -7.847 2.805 1.00 6.24 77 LEU A O 1
ATOM 650 N N . LEU A 1 78 ? 15.347 -6.692 4.302 1.00 5.37 78 LEU A N 1
ATOM 651 C CA . LEU A 1 78 ? 14.733 -5.384 4.124 1.00 5.39 78 LEU A CA 1
ATOM 652 C C . LEU A 1 78 ? 15.708 -4.467 3.379 1.00 5.14 78 LEU A C 1
ATOM 653 O O . LEU A 1 78 ? 16.843 -4.276 3.821 1.00 6.06 78 LEU A O 1
ATOM 658 N N . PHE A 1 79 ? 15.254 -3.916 2.252 1.00 5.23 79 PHE A N 1
ATOM 659 C CA . PHE A 1 79 ? 16.037 -2.993 1.419 1.00 5.05 79 PHE A CA 1
ATOM 660 C C . PHE A 1 79 ? 15.673 -1.567 1.803 1.00 4.72 79 PHE A C 1
ATOM 661 O O . PHE A 1 79 ? 14.518 -1.165 1.637 1.00 5.19 79 PHE A O 1
ATOM 669 N N . THR A 1 80 ? 16.650 -0.808 2.300 1.00 4.97 80 THR A N 1
ATOM 670 C CA . THR A 1 80 ? 16.409 0.549 2.775 1.00 4.97 80 THR A CA 1
ATOM 671 C C . THR A 1 80 ? 17.405 1.547 2.212 1.00 4.96 80 THR A C 1
ATOM 672 O O . THR A 1 80 ? 18.568 1.566 2.614 1.00 5.37 80 THR A O 1
ATOM 676 N N . PHE A 1 81 ? 16.936 2.425 1.330 1.00 5.13 81 PHE A N 1
ATOM 677 C CA . PHE A 1 81 ? 17.695 3.616 0.991 1.00 5.56 81 PHE A CA 1
ATOM 678 C C . PHE A 1 81 ? 17.150 4.742 1.861 1.00 5.71 81 PHE A C 1
ATOM 679 O O . PHE A 1 81 ? 16.041 5.220 1.625 1.00 5.78 81 PHE A O 1
ATOM 687 N N . ARG A 1 82 ? 17.915 5.163 2.869 1.00 6.06 82 ARG A N 1
ATOM 688 C CA . ARG A 1 82 ? 17.501 6.285 3.712 1.00 6.19 82 ARG A CA 1
ATOM 689 C C . ARG A 1 82 ? 17.977 7.557 3.041 1.00 6.79 82 ARG A C 1
ATOM 690 O O . ARG A 1 82 ? 19.178 7.766 2.887 1.00 7.38 82 ARG A O 1
ATOM 698 N N . SER A 1 83 ? 17.042 8.399 2.614 1.00 7.92 83 SER A N 1
ATOM 699 C CA . SER A 1 83 ? 17.413 9.625 1.932 1.00 9.06 83 SER A CA 1
ATOM 700 C C . SER A 1 83 ? 18.124 10.564 2.905 1.00 8.40 83 SER A C 1
ATOM 701 O O . SER A 1 83 ? 17.849 10.577 4.112 1.00 7.74 83 SER A O 1
ATOM 704 N N . ALA A 1 84 ? 19.048 11.361 2.381 1.00 10.09 84 ALA A N 1
ATOM 705 C CA . ALA A 1 84 ? 19.676 12.398 3.197 1.00 9.13 84 ALA A CA 1
ATOM 706 C C A ALA A 1 84 ? 18.569 13.262 3.714 0.50 7.68 84 ALA A C 1
ATOM 707 C C B ALA A 1 84 ? 18.754 13.293 4.094 0.50 10.77 84 ALA A C 1
ATOM 708 O O A ALA A 1 84 ? 18.637 13.756 4.817 0.50 6.23 84 ALA A O 1
ATOM 709 O O B ALA A 1 84 ? 19.043 13.478 5.285 0.50 10.54 84 ALA A O 1
ATOM 711 N N A LYS A 1 85 ? 17.548 13.456 2.892 0.50 7.46 85 LYS A N 1
ATOM 712 N N B LYS A 1 85 ? 17.651 13.817 3.569 0.50 11.98 85 LYS A N 1
ATOM 713 C CA A LYS A 1 85 ? 16.409 14.232 3.305 0.50 7.97 85 LYS A CA 1
ATOM 714 C CA B LYS A 1 85 ? 16.813 14.724 4.359 0.50 13.00 85 LYS A CA 1
ATOM 715 C C A LYS A 1 85 ? 15.898 13.779 4.683 0.50 7.77 85 LYS A C 1
ATOM 716 C C B LYS A 1 85 ? 16.139 13.998 5.512 0.50 11.71 85 LYS A C 1
ATOM 717 O O A LYS A 1 85 ? 15.524 14.629 5.488 0.50 8.91 85 LYS A O 1
ATOM 718 O O B LYS A 1 85 ? 15.845 14.591 6.553 0.50 13.09 85 LYS A O 1
ATOM 729 N N A GLU A 1 86 ? 15.918 12.467 4.968 0.50 9.20 86 GLU A N 1
ATOM 730 N N B GLU A 1 86 ? 15.889 12.707 5.332 0.50 11.49 86 GLU A N 1
ATOM 731 C CA A GLU A 1 86 ? 15.437 11.901 6.272 0.50 10.12 86 GLU A CA 1
ATOM 732 C CA B GLU A 1 86 ? 15.380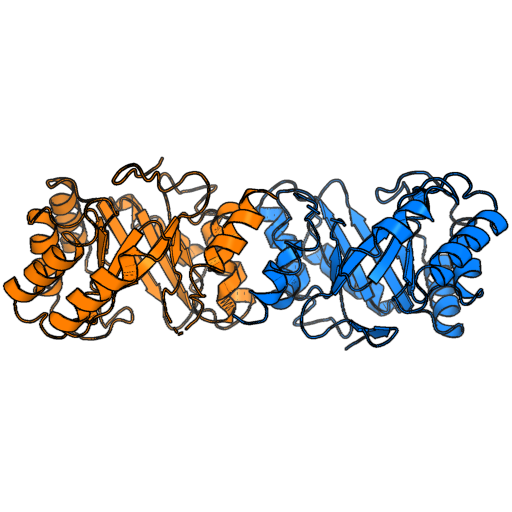 11.920 6.433 0.50 10.74 86 GLU A CA 1
ATOM 733 C C . GLU A 1 86 ? 16.520 11.303 7.222 1.00 10.60 86 GLU A C 1
ATOM 734 O O . GLU A 1 86 ? 16.273 10.412 8.037 1.00 11.71 86 GLU A O 1
ATOM 740 N N . GLY A 1 87 ? 17.742 11.813 7.079 1.00 10.55 87 GLY A N 1
ATOM 741 C CA . GLY A 1 87 ? 18.833 11.438 7.970 1.00 10.64 87 GLY A CA 1
ATOM 742 C C . GLY A 1 87 ? 19.820 10.425 7.431 1.00 8.91 87 GLY A C 1
ATOM 743 O O . GLY A 1 87 ? 20.699 9.978 8.164 1.00 11.26 87 GLY A O 1
ATOM 744 N N . GLY A 1 88 ? 19.703 10.097 6.150 1.00 7.67 88 GLY A N 1
ATOM 745 C CA . GLY A 1 88 ? 20.594 9.148 5.508 1.00 7.14 88 GLY A CA 1
ATOM 746 C C . GLY A 1 88 ? 21.926 9.740 5.101 1.00 6.65 88 GLY A C 1
ATOM 747 O O . GLY A 1 88 ? 22.210 10.915 5.318 1.00 7.59 88 GLY A O 1
ATOM 748 N N . GLU A 1 89 ? 22.749 8.905 4.483 1.00 6.56 89 GLU A N 1
ATOM 749 C CA . GLU A 1 89 ? 24.162 9.222 4.275 1.00 6.59 89 GLU A CA 1
ATOM 750 C C . GLU A 1 89 ? 24.476 9.961 2.991 1.00 6.54 89 GLU A C 1
ATOM 751 O O . GLU A 1 89 ? 25.591 10.457 2.855 1.00 7.44 89 GLU A O 1
ATOM 757 N N . GLN A 1 90 ? 23.556 10.016 2.037 1.00 6.36 90 GLN A N 1
ATOM 758 C CA . GLN A 1 90 ? 23.821 10.742 0.801 1.00 6.65 90 GLN A CA 1
ATOM 759 C C . GLN A 1 90 ? 22.495 11.068 0.121 1.00 6.72 90 GLN A C 1
ATOM 760 O O . GLN A 1 90 ? 21.443 10.517 0.477 1.00 7.82 90 GLN A O 1
ATOM 766 N N . THR A 1 91 ? 22.538 11.998 -0.827 1.00 6.97 91 THR A N 1
ATOM 767 C CA . THR A 1 91 ? 21.352 12.383 -1.565 1.00 7.25 91 THR A CA 1
ATOM 768 C C . THR A 1 91 ? 21.098 11.447 -2.733 1.00 6.92 91 THR A C 1
ATOM 769 O O . THR A 1 91 ? 21.991 10.734 -3.199 1.00 7.40 91 THR A O 1
ATOM 773 N N . ILE A 1 92 ? 19.854 11.469 -3.195 1.00 7.00 92 ILE A N 1
ATOM 774 C CA . ILE A 1 92 ? 19.416 10.688 -4.331 1.00 6.97 92 ILE A CA 1
ATOM 775 C C . ILE A 1 92 ? 18.257 11.437 -4.964 1.00 7.18 92 ILE A C 1
ATOM 776 O O . ILE A 1 92 ? 17.497 12.119 -4.275 1.00 8.27 92 ILE A O 1
ATOM 781 N N . THR A 1 93 ? 18.113 11.348 -6.275 1.00 7.20 93 THR A N 1
ATOM 782 C CA . THR A 1 93 ? 16.944 11.946 -6.903 1.00 7.73 93 THR A CA 1
ATOM 783 C C . THR A 1 93 ? 15.729 11.067 -6.615 1.00 7.24 93 THR A C 1
ATOM 784 O O . THR A 1 93 ? 15.858 9.864 -6.399 1.00 6.91 93 THR A O 1
ATOM 788 N N . THR A 1 94 ? 14.541 11.652 -6.641 1.00 7.77 94 THR A N 1
ATOM 789 C CA . THR A 1 94 ? 13.354 10.839 -6.429 1.00 8.41 94 THR A CA 1
ATOM 790 C C . THR A 1 94 ? 13.231 9.783 -7.522 1.00 7.49 94 THR A C 1
ATOM 791 O O . THR A 1 94 ? 12.870 8.645 -7.237 1.00 7.94 94 THR A O 1
ATOM 798 N N . GLN A 1 95 ? 13.563 10.123 -8.763 1.00 7.18 95 GLN A N 1
ATOM 799 C CA A GLN A 1 95 ? 13.444 9.154 -9.842 0.50 7.94 95 GLN A CA 1
ATOM 800 C CA B GLN A 1 95 ? 13.459 9.165 -9.855 0.50 7.91 95 GLN A CA 1
ATOM 801 C C . GLN A 1 95 ? 14.399 7.978 -9.640 1.00 7.01 95 GLN A C 1
ATOM 802 O O . GLN A 1 95 ? 14.020 6.832 -9.855 1.00 7.66 95 GLN A O 1
ATOM 813 N N . HIS A 1 96 ? 15.636 8.251 -9.227 1.00 6.52 96 HIS A N 1
ATOM 814 C CA . HIS A 1 96 ? 16.591 7.162 -9.059 1.00 6.12 96 HIS A CA 1
ATOM 815 C C . HIS A 1 96 ? 16.270 6.309 -7.826 1.00 5.69 96 HIS A C 1
ATOM 816 O O . HIS A 1 96 ? 16.459 5.106 -7.839 1.00 5.92 96 HIS A O 1
ATOM 823 N N . TYR A 1 97 ? 15.756 6.939 -6.776 1.00 5.78 97 TYR A N 1
ATOM 824 C CA . TYR A 1 97 ? 15.242 6.225 -5.611 1.00 6.27 97 TYR A CA 1
ATOM 825 C C . TYR A 1 97 ? 14.163 5.244 -6.034 1.00 6.95 97 TYR A C 1
ATOM 826 O O . TYR A 1 97 ? 14.168 4.083 -5.614 1.00 7.98 97 TYR A O 1
ATOM 835 N N . LEU A 1 98 ? 13.248 5.694 -6.882 1.00 7.79 98 LEU A N 1
ATOM 836 C CA A LEU A 1 98 ? 12.187 4.858 -7.469 0.50 8.31 98 LEU A CA 1
ATOM 837 C CA B LEU A 1 98 ? 12.224 4.773 -7.285 0.50 9.02 98 LEU A CA 1
ATOM 838 C C . LEU A 1 98 ? 12.769 3.709 -8.279 1.00 8.68 98 LEU A C 1
ATOM 839 O O . LEU A 1 98 ? 12.341 2.570 -8.189 1.00 9.95 98 LEU A O 1
ATOM 848 N N . THR A 1 99 ? 13.742 4.020 -9.131 1.00 8.39 99 THR A N 1
ATOM 849 C CA . THR A 1 99 ? 14.362 2.981 -9.969 1.00 8.72 99 THR A CA 1
ATOM 850 C C . THR A 1 99 ? 14.987 1.876 -9.102 1.00 7.22 99 THR A C 1
ATOM 851 O O . THR A 1 99 ? 14.774 0.685 -9.338 1.00 7.80 99 THR A O 1
ATOM 855 N N . LEU A 1 100 ? 15.771 2.270 -8.103 1.00 6.43 100 LEU A N 1
ATOM 856 C CA . LEU A 1 100 ? 16.420 1.276 -7.250 1.00 6.35 100 LEU A CA 1
ATOM 857 C C . LEU A 1 100 ? 15.401 0.425 -6.503 1.00 6.41 100 LEU A C 1
ATOM 858 O O . LEU A 1 100 ? 15.553 -0.784 -6.419 1.00 6.61 100 LEU A O 1
ATOM 863 N N . ASN A 1 101 ? 14.383 1.060 -5.933 1.00 6.98 101 ASN A N 1
ATOM 864 C CA . ASN A 1 101 ? 13.361 0.315 -5.203 1.00 7.26 101 ASN A CA 1
ATOM 865 C C . ASN A 1 101 ? 12.579 -0.636 -6.119 1.00 6.84 101 ASN A C 1
ATOM 866 O O . ASN A 1 101 ? 12.338 -1.778 -5.757 1.00 7.20 101 ASN A O 1
ATOM 875 N N . ARG A 1 102 ? 12.185 -0.169 -7.300 1.00 6.70 102 ARG A N 1
ATOM 876 C CA . ARG A 1 102 ? 11.466 -1.024 -8.250 1.00 6.70 102 ARG A CA 1
ATOM 877 C C . ARG A 1 102 ? 12.327 -2.204 -8.679 1.00 6.17 102 ARG A C 1
ATOM 878 O O . ARG A 1 102 ? 11.830 -3.327 -8.756 1.00 6.16 102 ARG A O 1
ATOM 886 N N . ALA A 1 103 ? 13.607 -1.958 -8.949 1.00 6.18 103 ALA A N 1
ATOM 887 C CA . ALA A 1 103 ? 14.508 -3.013 -9.378 1.00 6.20 103 ALA A CA 1
ATOM 888 C C . ALA A 1 103 ? 14.700 -4.046 -8.268 1.00 6.24 103 ALA A C 1
ATOM 889 O O . ALA A 1 103 ? 14.701 -5.249 -8.517 1.00 7.00 103 ALA A O 1
ATOM 891 N N . ALA A 1 104 ? 14.855 -3.588 -7.031 1.00 6.62 104 ALA A N 1
ATOM 892 C CA . ALA A 1 104 ? 14.960 -4.499 -5.895 1.00 7.52 104 ALA A CA 1
ATOM 893 C C . ALA A 1 104 ? 13.693 -5.339 -5.773 1.00 7.60 104 ALA A C 1
ATOM 894 O O . ALA A 1 104 ? 13.760 -6.549 -5.591 1.00 8.38 104 ALA A O 1
ATOM 896 N N . ILE A 1 105 ? 12.540 -4.690 -5.910 1.00 7.22 105 ILE A N 1
ATOM 897 C CA . ILE A 1 105 ? 11.253 -5.358 -5.811 1.00 7.16 105 ILE A CA 1
ATOM 898 C C . ILE A 1 105 ? 11.123 -6.468 -6.853 1.00 7.04 105 ILE A C 1
ATOM 899 O O . ILE A 1 105 ? 10.785 -7.605 -6.513 1.00 8.69 105 ILE A O 1
ATOM 904 N N . ASP A 1 106 ? 11.354 -6.136 -8.121 1.00 5.84 106 ASP A N 1
ATOM 905 C CA . ASP A 1 106 ? 11.017 -7.074 -9.189 1.00 6.21 106 ASP A CA 1
ATOM 906 C C . ASP A 1 106 ? 12.098 -8.117 -9.467 1.00 6.89 106 ASP A C 1
ATOM 907 O O . ASP A 1 106 ? 11.855 -9.064 -10.208 1.00 7.74 106 ASP A O 1
ATOM 912 N N . SER A 1 107 ? 13.249 -7.982 -8.805 1.00 7.16 107 SER A N 1
ATOM 913 C CA A SER A 1 107 ? 14.382 -8.903 -8.873 0.50 7.73 107 SER A CA 1
ATOM 914 C CA B SER A 1 107 ? 14.289 -8.974 -9.018 0.50 7.24 107 SER A CA 1
ATOM 915 C C . SER A 1 107 ? 14.162 -10.160 -8.058 1.00 7.11 107 SER A C 1
ATOM 916 O O . SER A 1 107 ? 14.900 -11.127 -8.201 1.00 7.92 107 SER A O 1
ATOM 921 N N . GLY A 1 108 ? 13.220 -10.097 -7.119 1.00 7.32 108 GLY A N 1
ATOM 922 C CA . GLY A 1 108 ? 12.990 -11.189 -6.173 1.00 8.00 108 GLY A CA 1
ATOM 923 C C . GLY A 1 108 ? 13.999 -11.278 -5.039 1.00 7.78 108 GLY A C 1
ATOM 924 O O . GLY A 1 108 ? 13.936 -12.194 -4.238 1.00 9.43 108 GLY A O 1
ATOM 925 N N . LEU A 1 109 ? 14.911 -10.319 -4.954 1.00 6.99 109 LEU A N 1
ATOM 926 C CA . LEU A 1 109 ? 16.047 -10.399 -4.043 1.00 7.30 109 LEU A CA 1
ATOM 927 C C . LEU A 1 109 ? 15.748 -9.938 -2.631 1.00 7.28 109 LEU A C 1
ATOM 928 O O . LEU A 1 109 ? 16.564 -10.182 -1.752 1.00 9.17 109 LEU A O 1
ATOM 933 N N . VAL A 1 110 ? 14.624 -9.256 -2.408 1.00 6.32 110 VAL A N 1
ATOM 934 C CA . VAL A 1 110 ? 14.320 -8.698 -1.094 1.00 6.71 110 VAL A CA 1
ATOM 935 C C . VAL A 1 110 ? 12.904 -9.060 -0.680 1.00 6.25 110 VAL A C 1
ATOM 936 O O . VAL A 1 110 ? 12.007 -9.209 -1.516 1.00 7.32 110 VAL A O 1
ATOM 940 N N . ASP A 1 111 ? 12.702 -9.204 0.622 1.00 5.86 111 ASP A N 1
ATOM 941 C CA . ASP A 1 111 ? 11.384 -9.528 1.165 1.00 5.92 111 ASP A CA 1
ATOM 942 C C . ASP A 1 111 ? 10.547 -8.299 1.486 1.00 5.66 111 ASP A C 1
ATOM 943 O O . ASP A 1 111 ? 9.310 -8.364 1.490 1.00 6.09 111 ASP A O 1
ATOM 948 N N . MET A 1 112 ? 11.228 -7.204 1.794 1.00 5.68 112 MET A N 1
ATOM 949 C CA . MET A 1 112 ? 10.599 -5.966 2.242 1.00 5.95 112 MET A CA 1
ATOM 950 C C . MET A 1 112 ? 11.407 -4.808 1.680 1.00 5.08 112 MET A C 1
ATOM 951 O O . MET A 1 112 ? 12.621 -4.935 1.501 1.00 5.37 112 MET A O 1
ATOM 960 N N . ILE A 1 113 ? 10.743 -3.678 1.451 1.00 5.57 113 ILE A N 1
ATOM 961 C CA . ILE A 1 113 ? 11.411 -2.423 1.158 1.00 5.79 113 ILE A CA 1
ATOM 962 C C . ILE A 1 113 ? 10.943 -1.360 2.137 1.00 5.51 113 ILE A C 1
ATOM 963 O O . ILE A 1 113 ? 9.803 -1.387 2.610 1.00 6.58 113 ILE A O 1
ATOM 972 N N . ASP A 1 114 ? 11.828 -0.416 2.420 1.00 5.25 114 ASP A N 1
ATOM 973 C CA . ASP A 1 114 ? 11.495 0.784 3.176 1.00 5.51 114 ASP A CA 1
ATOM 974 C C . ASP A 1 114 ? 11.184 1.879 2.161 1.00 5.77 114 ASP A C 1
ATOM 975 O O . ASP A 1 114 ? 11.981 2.147 1.271 1.00 8.85 114 ASP A O 1
ATOM 980 N N . LEU A 1 115 ? 10.013 2.488 2.287 1.00 4.95 115 LEU A N 1
ATOM 981 C CA . LEU A 1 115 ? 9.568 3.546 1.396 1.00 4.97 115 LEU A CA 1
ATOM 982 C C . LEU A 1 115 ? 9.210 4.742 2.258 1.00 4.88 115 LEU A C 1
ATOM 983 O O . LEU A 1 115 ? 8.351 4.638 3.127 1.00 5.55 115 LEU A O 1
ATOM 988 N N . GLU A 1 116 ? 9.848 5.880 2.028 1.00 5.06 116 GLU A N 1
ATOM 989 C CA . GLU A 1 116 ? 9.581 7.060 2.857 1.00 5.50 116 GLU A CA 1
ATOM 990 C C . GLU A 1 116 ? 8.251 7.718 2.467 1.00 5.47 116 GLU A C 1
ATOM 991 O O . GLU A 1 116 ? 8.023 8.046 1.303 1.00 6.26 116 GLU A O 1
ATOM 997 N N . LEU A 1 117 ? 7.379 7.904 3.458 1.00 5.64 117 LEU A N 1
ATOM 998 C CA . LEU A 1 117 ? 6.079 8.534 3.277 1.00 6.08 117 LEU A CA 1
ATOM 999 C C . LEU A 1 117 ? 6.154 9.841 2.497 1.00 6.51 117 LEU A C 1
ATOM 1000 O O . LEU A 1 117 ? 5.315 10.091 1.621 1.00 7.79 117 LEU A O 1
ATOM 1005 N N . PHE A 1 118 ? 7.122 10.691 2.835 1.00 6.89 118 PHE A N 1
ATOM 1006 C CA . PHE A 1 118 ? 7.201 12.028 2.257 1.00 7.69 118 PHE A CA 1
ATOM 1007 C C . PHE A 1 118 ? 7.894 12.072 0.892 1.00 8.11 118 PHE A C 1
ATOM 1008 O O . PHE A 1 118 ? 8.200 13.145 0.389 1.00 9.24 118 PHE A O 1
ATOM 1016 N N . THR A 1 119 ? 8.082 10.920 0.255 1.00 8.05 119 THR A N 1
ATOM 1017 C CA . THR A 1 119 ? 8.664 10.888 -1.084 1.00 8.03 119 THR A CA 1
ATOM 1018 C C . THR A 1 119 ? 7.807 11.659 -2.088 1.00 8.42 119 THR A C 1
ATOM 1019 O O . THR A 1 119 ? 8.341 12.293 -2.999 1.00 10.09 119 THR A O 1
ATOM 1023 N N . GLY A 1 120 ? 6.489 11.608 -1.912 1.00 8.98 120 GLY A N 1
ATOM 1024 C CA . GLY A 1 120 ? 5.549 12.235 -2.836 1.00 9.98 120 GLY A CA 1
ATOM 1025 C C . GLY A 1 120 ? 4.461 11.234 -3.125 1.00 9.28 120 GLY A C 1
ATOM 1026 O O . GLY A 1 120 ? 4.728 10.060 -3.302 1.00 9.50 120 GLY A O 1
ATOM 1027 N N . ASP A 1 121 ? 3.226 11.693 -3.180 1.00 10.70 121 ASP A N 1
ATOM 1028 C CA . ASP A 1 121 ? 2.099 10.783 -3.205 1.00 11.21 121 ASP A CA 1
ATOM 1029 C C . ASP A 1 121 ? 2.054 9.864 -4.421 1.00 9.77 121 ASP A C 1
ATOM 1030 O O . ASP A 1 121 ? 1.824 8.657 -4.269 1.00 11.34 121 ASP A O 1
ATOM 1039 N N . ALA A 1 122 ? 2.267 10.405 -5.619 1.00 9.57 122 ALA A N 1
ATOM 1040 C CA . ALA A 1 122 ? 2.180 9.580 -6.817 1.00 9.39 122 ALA A CA 1
ATOM 1041 C C . ALA A 1 122 ? 3.227 8.481 -6.747 1.00 8.82 122 ALA A C 1
ATOM 1042 O O . ALA A 1 122 ? 2.947 7.318 -7.024 1.00 9.39 122 ALA A O 1
ATOM 1044 N N . ASP A 1 123 ? 4.439 8.855 -6.365 1.00 8.80 123 ASP A N 1
ATOM 1045 C CA . ASP A 1 123 ? 5.516 7.881 -6.285 1.00 8.39 123 ASP A CA 1
ATOM 1046 C C . ASP A 1 123 ? 5.277 6.842 -5.194 1.00 7.32 123 ASP A C 1
ATOM 1047 O O . ASP A 1 123 ? 5.577 5.668 -5.393 1.00 7.57 123 ASP A O 1
ATOM 1052 N N . VAL A 1 124 ? 4.766 7.266 -4.041 1.00 7.23 124 VAL A N 1
ATOM 1053 C CA . VAL A 1 124 ? 4.481 6.330 -2.952 1.00 7.05 124 VAL A CA 1
ATOM 1054 C C . VAL A 1 124 ? 3.408 5.335 -3.376 1.00 6.99 124 VAL A C 1
ATOM 1055 O O . VAL A 1 124 ? 3.595 4.131 -3.229 1.00 7.24 124 VAL A O 1
ATOM 1059 N N . LYS A 1 125 ? 2.295 5.824 -3.910 1.00 7.68 125 LYS A N 1
ATOM 1060 C CA . LYS A 1 125 ? 1.227 4.928 -4.326 1.00 8.20 125 LYS A CA 1
ATOM 1061 C C . LYS A 1 125 ? 1.702 3.953 -5.394 1.00 7.32 125 LYS A C 1
ATOM 1062 O O . LYS A 1 125 ? 1.394 2.766 -5.330 1.00 8.04 125 LYS A O 1
ATOM 1068 N N . ALA A 1 126 ? 2.441 4.447 -6.377 1.00 7.60 126 ALA A N 1
ATOM 1069 C CA . ALA A 1 126 ? 2.913 3.575 -7.451 1.00 7.76 126 ALA A CA 1
ATOM 1070 C C . ALA A 1 126 ? 3.852 2.505 -6.910 1.00 6.77 126 ALA A C 1
ATOM 1071 O O . ALA A 1 126 ? 3.805 1.357 -7.333 1.00 7.27 126 ALA A O 1
ATOM 1073 N N . THR A 1 127 ? 4.719 2.884 -5.976 1.00 6.50 127 THR A N 1
ATOM 1074 C CA . THR A 1 127 ? 5.710 1.955 -5.470 1.00 6.36 127 THR A CA 1
ATOM 1075 C C . THR A 1 127 ? 5.084 0.930 -4.520 1.00 6.09 127 THR A C 1
ATOM 1076 O O . THR A 1 127 ? 5.470 -0.234 -4.540 1.00 6.13 127 THR A O 1
ATOM 1080 N N . VAL A 1 128 ? 4.121 1.356 -3.708 1.00 6.27 128 VAL A N 1
ATOM 1081 C CA . VAL A 1 128 ? 3.343 0.421 -2.893 1.00 6.40 128 VAL A CA 1
ATOM 1082 C C . VAL A 1 128 ? 2.676 -0.626 -3.790 1.00 6.28 128 VAL A C 1
ATOM 1083 O O . VAL A 1 128 ? 2.754 -1.826 -3.522 1.00 6.67 128 VAL A O 1
ATOM 1087 N N . ASP A 1 129 ? 2.034 -0.179 -4.865 1.00 6.58 129 ASP A N 1
ATOM 1088 C CA . ASP A 1 129 ? 1.359 -1.112 -5.757 1.00 6.95 129 ASP A CA 1
ATOM 1089 C C . ASP A 1 129 ? 2.359 -2.068 -6.398 1.00 6.29 129 ASP A C 1
ATOM 1090 O O . ASP A 1 129 ? 2.094 -3.264 -6.510 1.00 6.89 129 ASP A O 1
ATOM 1099 N N . TYR A 1 130 ? 3.510 -1.543 -6.800 1.00 6.01 130 TYR A N 1
ATOM 11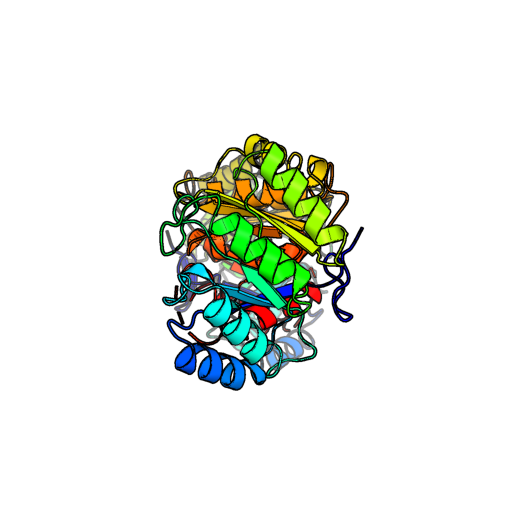00 C CA . TYR A 1 130 ? 4.526 -2.361 -7.447 1.00 6.13 130 TYR A CA 1
ATOM 1101 C C . TYR A 1 130 ? 5.032 -3.418 -6.467 1.00 5.62 130 TYR A C 1
ATOM 1102 O O . TYR A 1 130 ? 5.154 -4.589 -6.802 1.00 6.12 130 TYR A O 1
ATOM 1111 N N . ALA A 1 131 ? 5.330 -3.012 -5.238 1.00 5.58 131 ALA A N 1
ATOM 1112 C CA . ALA A 1 131 ? 5.777 -3.947 -4.218 1.00 5.53 131 ALA A CA 1
ATOM 1113 C C . ALA A 1 131 ? 4.754 -5.060 -4.014 1.00 5.42 131 ALA A C 1
ATOM 1114 O O . ALA A 1 131 ? 5.083 -6.242 -4.081 1.00 5.44 131 ALA A O 1
ATOM 1116 N N . HIS A 1 132 ? 3.506 -4.686 -3.785 1.00 5.36 132 HIS A N 1
ATOM 1117 C CA . HIS A 1 132 ? 2.480 -5.669 -3.516 1.00 5.98 132 HIS A CA 1
ATOM 1118 C C . HIS A 1 132 ? 2.257 -6.615 -4.680 1.00 6.17 132 HIS A C 1
ATOM 1119 O O . HIS A 1 132 ? 2.062 -7.818 -4.478 1.00 6.35 132 HIS A O 1
ATOM 1126 N N . ALA A 1 133 ? 2.304 -6.090 -5.902 1.00 6.16 133 ALA A N 1
ATOM 1127 C CA . ALA A 1 133 ? 2.123 -6.938 -7.078 1.00 6.63 133 ALA A CA 1
ATOM 1128 C C . ALA A 1 133 ? 3.196 -8.014 -7.195 1.00 6.43 133 ALA A C 1
ATOM 1129 O O . ALA A 1 133 ? 2.963 -9.046 -7.815 1.00 7.04 133 ALA A O 1
ATOM 1131 N N . HIS A 1 134 ? 4.374 -7.747 -6.628 1.00 6.45 134 HIS A N 1
ATOM 1132 C CA . HIS A 1 134 ? 5.513 -8.660 -6.645 1.00 6.99 134 HIS A CA 1
ATOM 1133 C C . HIS A 1 134 ? 5.728 -9.349 -5.297 1.00 7.08 134 HIS A C 1
ATOM 1134 O O . HIS A 1 134 ? 6.803 -9.884 -5.050 1.00 8.25 134 HIS A O 1
ATOM 1141 N N . ASN A 1 135 ? 4.715 -9.351 -4.434 1.00 6.84 135 ASN A N 1
ATOM 1142 C CA . ASN A 1 135 ? 4.787 -10.055 -3.169 1.00 7.58 135 ASN A CA 1
ATOM 1143 C C . ASN A 1 135 ? 5.938 -9.572 -2.262 1.00 7.06 135 ASN A C 1
ATOM 1144 O O . ASN A 1 135 ? 6.592 -10.369 -1.589 1.00 8.57 135 ASN A O 1
ATOM 1153 N N . VAL A 1 136 ? 6.141 -8.258 -2.242 1.00 5.80 136 VAL A N 1
ATOM 1154 C CA . VAL A 1 136 ? 7.100 -7.605 -1.359 1.00 5.66 136 VAL A CA 1
ATOM 1155 C C . VAL A 1 136 ? 6.336 -6.699 -0.396 1.00 5.67 136 VAL A C 1
ATOM 1156 O O . VAL A 1 136 ? 5.402 -5.993 -0.799 1.00 6.98 136 VAL A O 1
ATOM 1160 N N . TYR A 1 137 ? 6.723 -6.728 0.880 1.00 5.61 137 TYR A N 1
ATOM 1161 C CA . TYR A 1 137 ? 6.090 -5.884 1.886 1.00 6.01 137 TYR A CA 1
ATOM 1162 C C . TYR A 1 137 ? 6.753 -4.518 1.968 1.00 5.97 137 TYR A C 1
ATOM 1163 O O . TYR A 1 137 ? 7.945 -4.374 1.704 1.00 7.04 137 TYR A O 1
ATOM 1172 N N . VAL A 1 138 ? 5.963 -3.527 2.362 1.00 5.69 138 VAL A N 1
ATOM 1173 C CA . VAL A 1 138 ? 6.419 -2.154 2.478 1.00 5.57 138 VAL A CA 1
ATOM 1174 C C . VAL A 1 138 ? 6.420 -1.718 3.933 1.00 5.13 138 VAL A C 1
ATOM 1175 O O . VAL A 1 138 ? 5.372 -1.704 4.602 1.00 5.67 138 VAL A O 1
ATOM 1179 N N . VAL A 1 139 ? 7.612 -1.360 4.405 1.00 5.13 139 VAL A N 1
ATOM 1180 C CA . VAL A 1 139 ? 7.788 -0.633 5.644 1.00 5.32 139 VAL A CA 1
ATOM 1181 C C . VAL A 1 139 ? 7.760 0.839 5.221 1.00 5.26 139 VAL A C 1
ATOM 1182 O O . VAL A 1 139 ? 8.711 1.332 4.617 1.00 6.33 139 VAL A O 1
ATOM 1186 N N . MET A 1 140 ? 6.656 1.528 5.481 1.00 5.24 140 MET A N 1
ATOM 1187 C CA . MET A 1 140 ? 6.550 2.928 5.069 1.00 5.40 140 MET A CA 1
ATOM 1188 C C . MET A 1 140 ? 7.037 3.768 6.230 1.00 5.67 140 MET A C 1
ATOM 1189 O O . MET A 1 140 ? 6.579 3.592 7.358 1.00 7.35 140 MET A O 1
ATOM 1194 N N . SER A 1 141 ? 7.974 4.674 5.965 1.00 5.56 141 SER A N 1
ATOM 1195 C CA . SER A 1 141 ? 8.740 5.261 7.049 1.00 5.61 141 SER A CA 1
ATOM 1196 C C . SER A 1 141 ? 8.752 6.776 7.043 1.00 5.30 141 SER A C 1
ATOM 1197 O O . SER A 1 141 ? 8.532 7.433 6.022 1.00 5.51 141 SER A O 1
ATOM 1200 N N . ASN A 1 142 ? 9.048 7.312 8.217 1.00 5.56 142 ASN A N 1
ATOM 1201 C CA . ASN A 1 142 ? 9.163 8.745 8.415 1.00 6.06 142 ASN A CA 1
ATOM 1202 C C . ASN A 1 142 ? 10.124 8.978 9.561 1.00 6.34 142 ASN A C 1
ATOM 1203 O O . ASN A 1 142 ? 10.088 8.266 10.559 1.00 6.27 142 ASN A O 1
ATOM 1208 N N . HIS A 1 143 ? 10.993 9.965 9.402 1.00 7.40 143 HIS A N 1
ATOM 1209 C CA . HIS A 1 143 ? 12.030 10.240 10.388 1.00 8.34 143 HIS A CA 1
ATOM 1210 C C . HIS A 1 143 ? 12.139 11.727 10.612 1.00 9.60 143 HIS A C 1
ATOM 1211 O O . HIS A 1 143 ? 12.083 12.499 9.668 1.00 13.47 143 HIS A O 1
ATOM 1218 N N . ASP A 1 144 ? 12.284 12.115 11.870 1.00 8.90 144 ASP A N 1
ATOM 1219 C CA . ASP A 1 144 ? 12.643 13.476 12.237 1.00 9.24 144 ASP A CA 1
ATOM 1220 C C . ASP A 1 144 ? 13.872 13.357 13.115 1.00 8.81 144 ASP A C 1
ATOM 1221 O O . ASP A 1 144 ? 13.784 12.934 14.267 1.00 9.10 144 ASP A O 1
ATOM 1226 N N . PHE A 1 145 ? 15.028 13.715 12.572 1.00 9.73 145 PHE A N 1
ATOM 1227 C CA . PHE A 1 145 ? 16.265 13.579 13.342 1.00 10.42 145 PHE A CA 1
ATOM 1228 C C . PHE A 1 145 ? 16.608 14.838 14.121 1.00 9.80 145 PHE A C 1
ATOM 1229 O O . PHE A 1 145 ? 17.636 14.894 14.768 1.00 11.67 145 PHE A O 1
ATOM 1237 N N . HIS A 1 146 ? 15.706 15.814 14.111 1.00 9.67 146 HIS A N 1
ATOM 1238 C CA . HIS A 1 146 ? 15.914 17.063 14.837 1.00 10.59 146 HIS A CA 1
ATOM 1239 C C . HIS A 1 146 ? 15.050 17.187 16.089 1.00 9.68 146 HIS A C 1
ATOM 1240 O O . HIS A 1 146 ? 15.502 17.717 17.104 1.00 11.54 146 HIS A O 1
ATOM 1247 N N . GLN A 1 147 ? 13.805 16.728 16.024 1.00 8.81 147 GLN A N 1
ATOM 1248 C CA . GLN A 1 147 ? 12.869 17.000 17.102 1.00 9.21 147 GLN A CA 1
ATOM 1249 C C . GLN A 1 147 ? 11.746 15.968 17.088 1.00 7.96 147 GLN A C 1
ATOM 1250 O O . GLN A 1 147 ? 11.701 15.090 16.227 1.00 8.35 147 GLN A O 1
ATOM 1256 N N . THR A 1 148 ? 10.859 16.079 18.068 1.00 7.71 148 THR A N 1
ATOM 1257 C CA . THR A 1 148 ? 9.718 15.187 18.222 1.00 7.34 148 THR A CA 1
ATOM 1258 C C . THR A 1 148 ? 8.435 15.969 17.945 1.00 7.63 148 THR A C 1
ATOM 1259 O O . THR A 1 148 ? 8.112 16.906 18.673 1.00 8.44 148 THR A O 1
ATOM 1263 N N . PRO A 1 149 ? 7.689 15.593 16.891 1.00 7.74 149 PRO A N 1
ATOM 1264 C CA . PRO A 1 149 ? 6.384 16.211 16.654 1.00 8.25 149 PRO A CA 1
ATOM 1265 C C . PRO A 1 149 ? 5.403 15.907 17.784 1.00 8.25 149 PRO A C 1
ATOM 1266 O O . PRO A 1 149 ? 5.669 15.075 18.656 1.00 8.20 149 PRO A O 1
ATOM 1270 N N . SER A 1 150 ? 4.263 16.579 17.769 1.00 7.96 150 SER A N 1
ATOM 1271 C CA . SER A 1 150 ? 3.224 16.255 18.726 1.00 7.84 150 SER A CA 1
ATOM 1272 C C . SER A 1 150 ? 2.748 14.814 18.534 1.00 7.40 150 SER A C 1
ATOM 1273 O O . SER A 1 150 ? 2.863 14.238 17.448 1.00 7.58 150 SER A O 1
ATOM 1276 N N . ALA A 1 151 ? 2.179 14.248 19.591 1.00 7.93 151 ALA A N 1
ATOM 1277 C CA . ALA A 1 151 ? 1.577 12.929 19.489 1.00 7.91 151 ALA A CA 1
ATOM 1278 C C . ALA A 1 151 ? 0.495 12.921 18.412 1.00 7.77 151 ALA A C 1
ATOM 1279 O O . ALA A 1 151 ? 0.414 11.985 17.620 1.00 8.17 151 ALA A O 1
ATOM 1281 N N . GLU A 1 152 ? -0.327 13.966 18.376 1.00 8.24 152 GLU A N 1
ATOM 1282 C CA . GLU A 1 152 ? -1.383 14.081 17.380 1.00 8.47 152 GLU A CA 1
ATOM 1283 C C . GLU A 1 152 ? -0.818 14.003 15.956 1.00 7.69 152 GLU A C 1
ATOM 1284 O O . GLU A 1 152 ? -1.346 13.282 15.103 1.00 8.21 152 GLU A O 1
ATOM 1290 N N . GLU A 1 153 ? 0.256 14.743 15.700 1.00 7.74 153 GLU A N 1
ATOM 1291 C CA . GLU A 1 153 ? 0.857 14.753 14.382 1.00 7.66 153 GLU A CA 1
ATOM 1292 C C . GLU A 1 153 ? 1.450 13.388 14.022 1.00 6.75 153 GLU A C 1
ATOM 1293 O O . GLU A 1 153 ? 1.315 12.929 12.880 1.00 7.12 153 GLU A O 1
ATOM 1299 N N . MET A 1 154 ? 2.095 12.734 14.987 1.00 6.60 154 MET A N 1
ATOM 1300 C CA . MET A 1 154 ? 2.672 11.408 14.751 1.00 6.57 154 MET A CA 1
ATOM 1301 C C . MET A 1 154 ? 1.615 10.353 14.469 1.00 6.52 154 MET A C 1
ATOM 1302 O O . MET A 1 154 ? 1.765 9.552 13.550 1.00 6.47 154 MET A O 1
ATOM 1307 N N . VAL A 1 155 ? 0.535 10.364 15.237 1.00 6.47 155 VAL A N 1
ATOM 1308 C CA . VAL A 1 155 ? -0.537 9.409 15.032 1.00 6.74 155 VAL A CA 1
ATOM 1309 C C . VAL A 1 155 ? -1.156 9.623 13.642 1.00 6.40 155 VAL A C 1
ATOM 1310 O O . VAL A 1 155 ? -1.415 8.665 12.923 1.00 6.55 155 VAL A O 1
ATOM 1314 N N . LEU A 1 156 ? -1.388 10.873 13.252 1.00 6.57 156 LEU A N 1
ATOM 1315 C CA . LEU A 1 156 ? -1.924 11.124 11.915 1.00 6.64 156 LEU A CA 1
ATOM 1316 C C . LEU A 1 156 ? -0.981 10.597 10.837 1.00 6.24 156 LEU A C 1
ATOM 1317 O O . LEU A 1 156 ? -1.455 10.046 9.844 1.00 6.54 156 LEU A O 1
ATOM 1322 N N . ARG A 1 157 ? 0.330 10.743 11.014 1.00 6.29 157 ARG A N 1
ATOM 1323 C CA . ARG A 1 157 ? 1.264 10.217 10.010 1.00 6.45 157 ARG A CA 1
ATOM 1324 C C . ARG A 1 157 ? 1.160 8.695 9.909 1.00 5.83 157 ARG A C 1
ATOM 1325 O O . ARG A 1 157 ? 1.136 8.150 8.816 1.00 5.96 157 ARG A O 1
ATOM 1333 N N . LEU A 1 158 ? 1.117 8.014 11.050 1.00 5.87 158 LEU A N 1
ATOM 1334 C CA . LEU A 1 158 ? 0.999 6.563 11.051 1.00 5.93 158 LEU A CA 1
ATOM 1335 C C . LEU A 1 158 ? -0.322 6.115 10.411 1.00 5.61 158 LEU A C 1
ATOM 1336 O O . LEU A 1 158 ? -0.367 5.130 9.665 1.00 5.91 158 LEU A O 1
ATOM 1341 N N . ARG A 1 159 ? -1.406 6.836 10.697 1.00 5.69 159 ARG A N 1
ATOM 1342 C CA . ARG A 1 159 ? -2.696 6.542 10.072 1.00 5.75 159 ARG A CA 1
ATOM 1343 C C . ARG A 1 159 ? -2.646 6.763 8.560 1.00 5.75 159 ARG A C 1
ATOM 1344 O O . ARG A 1 159 ? -3.239 5.997 7.794 1.00 6.01 159 ARG A O 1
ATOM 1352 N N . LYS A 1 160 ? -1.949 7.808 8.126 1.00 5.82 160 LYS A N 1
ATOM 1353 C CA . LYS A 1 160 ? -1.822 8.091 6.704 1.00 6.03 160 LYS A CA 1
ATOM 1354 C C . LYS A 1 160 ? -1.044 6.959 6.019 1.00 5.73 160 LYS A C 1
ATOM 1355 O O . LYS A 1 160 ? -1.398 6.528 4.921 1.00 6.12 160 LYS A O 1
ATOM 1361 N N . MET A 1 161 ? 0.012 6.471 6.664 1.00 5.62 161 MET A N 1
ATOM 1362 C CA . MET A 1 161 ? 0.765 5.341 6.116 1.00 5.89 161 MET A CA 1
ATOM 1363 C C . MET A 1 161 ? -0.135 4.122 5.929 1.00 5.64 161 MET A C 1
ATOM 1364 O O . MET A 1 161 ? -0.083 3.463 4.889 1.00 5.92 161 MET A O 1
ATOM 1373 N N . GLN A 1 162 ? -0.964 3.819 6.919 1.00 6.13 162 GLN A N 1
ATOM 1374 C CA . GLN A 1 162 ? -1.926 2.732 6.771 1.00 6.53 162 GLN A CA 1
ATOM 1375 C C . GLN A 1 162 ? -2.864 2.978 5.594 1.00 6.50 162 GLN A C 1
ATOM 1376 O O . GLN A 1 162 ? -3.125 2.071 4.800 1.00 7.37 162 GLN A O 1
ATOM 1382 N N . ALA A 1 163 ? -3.397 4.191 5.488 1.00 6.52 163 ALA A N 1
ATOM 1383 C CA . ALA A 1 163 ? -4.324 4.510 4.405 1.00 7.18 163 ALA A CA 1
ATOM 1384 C C . ALA A 1 163 ? -3.679 4.337 3.035 1.00 7.08 163 ALA A C 1
ATOM 1385 O O . ALA A 1 163 ? -4.351 3.947 2.079 1.00 8.93 163 ALA A O 1
ATOM 1387 N N . LEU A 1 164 ? -2.380 4.612 2.946 1.00 6.59 164 LEU A N 1
ATOM 1388 C CA . LEU A 1 164 ? -1.635 4.485 1.700 1.00 7.28 164 LEU A CA 1
ATOM 1389 C C . LEU A 1 164 ? -1.132 3.067 1.443 1.00 7.32 164 LEU A C 1
ATOM 1390 O O . LEU A 1 164 ? -0.440 2.838 0.452 1.00 9.43 164 LEU A O 1
ATOM 1395 N N . GLY A 1 165 ? -1.473 2.118 2.312 1.00 6.90 165 GLY A N 1
ATOM 1396 C CA . GLY A 1 165 ? -1.191 0.712 2.040 1.00 7.11 165 GLY A CA 1
ATOM 1397 C C . GLY A 1 165 ? 0.090 0.170 2.628 1.00 6.62 165 GLY A C 1
ATOM 1398 O O . GLY A 1 165 ? 0.485 -0.939 2.300 1.00 7.23 165 GLY A O 1
ATOM 1399 N N . ALA A 1 166 ? 0.737 0.918 3.516 1.00 6.09 166 ALA A N 1
ATOM 1400 C CA . ALA A 1 166 ? 1.907 0.390 4.212 1.00 5.93 166 ALA A CA 1
ATOM 1401 C C . ALA A 1 166 ? 1.580 -0.942 4.862 1.00 5.62 166 ALA A C 1
ATOM 1402 O O . ALA A 1 166 ? 0.576 -1.067 5.538 1.00 6.95 166 ALA A O 1
ATOM 1404 N N . ASP A 1 167 ? 2.453 -1.923 4.720 1.00 5.56 167 ASP A N 1
ATOM 1405 C CA . ASP A 1 167 ? 2.296 -3.141 5.507 1.00 5.71 167 ASP A CA 1
ATOM 1406 C C . ASP A 1 167 ? 2.698 -2.924 6.957 1.00 5.63 167 ASP A C 1
ATOM 1407 O O . ASP A 1 167 ? 2.083 -3.479 7.858 1.00 6.21 167 ASP A O 1
ATOM 1412 N N . ILE A 1 168 ? 3.725 -2.099 7.160 1.00 5.82 168 ILE A N 1
ATOM 1413 C CA . ILE A 1 168 ? 4.219 -1.745 8.487 1.00 5.69 168 ILE A CA 1
ATOM 1414 C C . ILE A 1 168 ? 4.592 -0.256 8.495 1.00 5.41 168 ILE A C 1
ATOM 1415 O O . ILE A 1 168 ? 5.651 0.129 7.995 1.00 5.90 168 ILE A O 1
ATOM 1420 N N . PRO A 1 169 ? 3.720 0.592 9.046 1.00 5.46 169 PRO A N 1
ATOM 1421 C CA . PRO A 1 169 ? 4.095 1.982 9.312 1.00 5.54 169 PRO A CA 1
ATOM 1422 C C . PRO A 1 169 ? 5.268 2.078 10.278 1.00 5.60 169 PRO A C 1
ATOM 1423 O O . PRO A 1 169 ? 5.344 1.303 11.224 1.00 6.02 169 PRO A O 1
ATOM 1427 N N . LYS A 1 170 ? 6.151 3.044 10.049 1.00 5.50 170 LYS A N 1
ATOM 1428 C CA . LYS A 1 170 ? 7.332 3.245 10.886 1.00 5.59 170 LYS A CA 1
ATOM 1429 C C . LYS A 1 170 ? 7.586 4.730 11.088 1.00 5.33 170 LYS A C 1
ATOM 1430 O O . LYS A 1 170 ? 7.645 5.483 10.112 1.00 5.82 170 LYS A O 1
ATOM 1441 N N . ILE A 1 171 ? 7.803 5.135 12.338 1.00 5.65 171 ILE A N 1
ATOM 1442 C CA . ILE A 1 171 ? 8.237 6.498 12.620 1.00 5.89 171 ILE A CA 1
ATOM 1443 C C . ILE A 1 171 ? 9.371 6.494 13.638 1.00 5.76 171 ILE A C 1
ATOM 1444 O O . ILE A 1 171 ? 9.342 5.753 14.613 1.00 6.76 171 ILE A O 1
ATOM 1449 N N . ALA A 1 172 ? 10.371 7.336 13.385 1.00 6.06 172 ALA A N 1
ATOM 1450 C CA . ALA A 1 172 ? 11.515 7.504 14.275 1.00 6.36 172 ALA A CA 1
ATOM 1451 C C . ALA A 1 172 ? 11.756 8.996 14.470 1.00 6.30 172 ALA A C 1
ATOM 1452 O O . ALA A 1 172 ? 11.860 9.733 13.496 1.00 7.37 172 ALA A O 1
ATOM 1454 N N . VAL A 1 173 ? 11.828 9.426 15.722 1.00 6.13 173 VAL A N 1
ATOM 1455 C CA . VAL A 1 173 ? 11.905 10.850 16.038 1.00 6.68 173 VAL A CA 1
ATOM 1456 C C . VAL A 1 173 ? 12.979 11.107 17.085 1.00 6.73 173 VAL A C 1
ATOM 1457 O O . VAL A 1 173 ? 13.345 10.219 17.848 1.00 7.88 173 VAL A O 1
ATOM 1461 N N . MET A 1 174 ? 13.483 12.334 17.108 1.00 7.51 174 MET A N 1
ATOM 1462 C CA . MET A 1 174 ? 14.591 12.728 17.978 1.00 7.45 174 MET A CA 1
ATOM 1463 C C . MET A 1 174 ? 14.051 13.449 19.209 1.00 7.05 174 MET A C 1
ATOM 1464 O O . MET A 1 174 ? 13.461 14.522 19.083 1.00 7.45 174 MET A O 1
ATOM 1473 N N . PRO A 1 175 ? 14.261 12.887 20.408 1.00 7.30 175 PRO A N 1
ATOM 1474 C CA . PRO A 1 175 ? 13.847 13.631 21.593 1.00 7.71 175 PRO A CA 1
ATOM 1475 C C . PRO A 1 175 ? 14.784 14.797 21.875 1.00 8.19 175 PRO A C 1
ATOM 1476 O O . PRO A 1 175 ? 15.994 14.690 21.650 1.00 9.43 175 PRO A O 1
ATOM 1480 N N . GLN A 1 176 ? 14.215 15.895 22.361 1.00 8.77 176 GLN A N 1
ATOM 1481 C CA . GLN A 1 176 ? 15.006 17.005 22.887 1.00 9.63 176 GLN A CA 1
ATOM 1482 C C . GLN A 1 176 ? 14.824 17.149 24.401 1.00 10.02 176 GLN A C 1
ATOM 1483 O O . GLN A 1 176 ? 15.326 18.092 25.007 1.00 12.36 176 GLN A O 1
ATOM 1489 N N . SER A 1 177 ? 14.126 16.191 25.000 1.00 9.78 177 SER A N 1
ATOM 1490 C CA . SER A 1 177 ? 13.852 16.165 26.422 1.00 9.92 177 SER A CA 1
ATOM 1491 C C . SER A 1 177 ? 13.337 14.776 26.745 1.00 9.22 177 SER A C 1
ATOM 1492 O O . SER A 1 177 ? 12.934 14.032 25.853 1.00 9.32 177 SER A O 1
ATOM 1495 N N . LYS A 1 178 ? 13.304 14.445 28.023 1.00 9.22 178 LYS A N 1
ATOM 1496 C CA . LYS A 1 178 ? 12.691 13.192 28.457 1.00 9.49 178 LYS A CA 1
ATOM 1497 C C . LYS A 1 178 ? 11.176 13.186 28.196 1.00 8.73 178 LYS A C 1
ATOM 1498 O O . LYS A 1 178 ? 10.598 12.154 27.856 1.00 8.85 178 LYS A O 1
ATOM 1509 N N . HIS A 1 179 ? 10.544 14.345 28.327 1.00 8.51 179 HIS A N 1
ATOM 1510 C CA . HIS A 1 179 ? 9.132 14.497 27.990 1.00 8.78 179 HIS A CA 1
ATOM 1511 C C . HIS A 1 179 ? 8.845 14.019 26.563 1.00 8.04 179 HIS A C 1
ATOM 1512 O O . HIS A 1 179 ? 7.851 13.336 26.325 1.00 8.14 179 HIS A O 1
ATOM 1519 N N . ASP A 1 180 ? 9.717 14.373 25.623 1.00 7.76 180 ASP A N 1
ATOM 1520 C CA . ASP A 1 180 ? 9.550 13.972 24.228 1.00 7.65 180 ASP A CA 1
ATOM 1521 C C . ASP A 1 180 ? 9.544 12.457 24.064 1.00 7.05 180 ASP A C 1
ATOM 1522 O O . ASP A 1 180 ? 8.897 11.945 23.156 1.00 6.81 180 ASP A O 1
ATOM 1527 N N . VAL A 1 181 ? 10.262 11.739 24.924 1.00 7.03 181 VAL A N 1
ATOM 1528 C CA . VAL A 1 181 ? 10.248 10.274 24.869 1.00 7.05 181 VAL A CA 1
ATOM 1529 C C . VAL A 1 181 ? 8.849 9.775 25.235 1.00 6.47 181 VAL A C 1
ATOM 1530 O O . VAL A 1 181 ? 8.292 8.897 24.565 1.00 6.92 181 VAL A O 1
ATOM 1534 N N . LEU A 1 182 ? 8.275 10.335 26.298 1.00 6.67 182 LEU A N 1
ATOM 1535 C CA . LEU A 1 182 ? 6.913 9.974 26.675 1.00 7.04 182 LEU A CA 1
ATOM 1536 C C . LEU A 1 182 ? 5.902 10.320 25.584 1.00 7.16 182 LEU A C 1
ATOM 1537 O O . LEU A 1 182 ? 4.978 9.552 25.358 1.00 7.21 182 LEU A O 1
ATOM 1542 N N . THR A 1 183 ? 6.083 11.436 24.881 1.00 7.02 183 THR A N 1
ATOM 1543 C CA . THR A 1 183 ? 5.190 11.778 23.774 1.00 7.21 183 THR A CA 1
ATOM 1544 C C . THR A 1 183 ? 5.222 10.687 22.691 1.00 6.57 183 THR A C 1
ATOM 1545 O O . THR A 1 183 ? 4.173 10.290 22.174 1.00 6.89 183 THR A O 1
ATOM 1549 N N . LEU A 1 184 ? 6.414 10.194 22.363 1.00 6.47 184 LEU A N 1
ATOM 1550 C CA . LEU A 1 184 ? 6.543 9.130 21.374 1.00 6.17 184 LEU A CA 1
ATOM 1551 C C . LEU A 1 184 ? 5.841 7.854 21.867 1.00 6.06 184 LEU A C 1
ATOM 1552 O O . LEU A 1 184 ? 5.110 7.212 21.106 1.00 6.38 184 LEU A O 1
ATOM 1557 N N . LEU A 1 185 ? 6.027 7.491 23.136 1.00 6.33 185 LEU A N 1
ATOM 1558 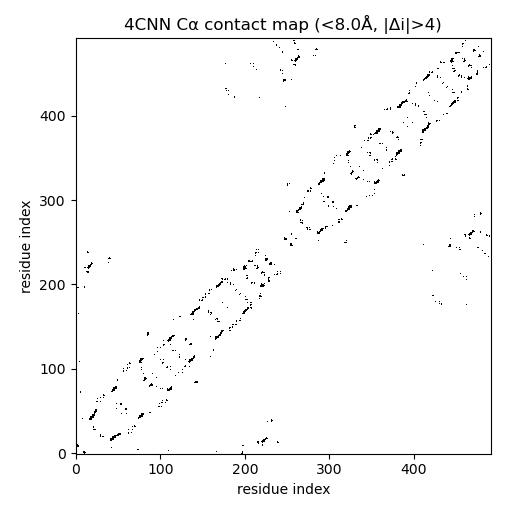C CA . LEU A 1 185 ? 5.348 6.308 23.685 1.00 6.71 185 LEU A CA 1
ATOM 1559 C C . LEU A 1 185 ? 3.825 6.481 23.695 1.00 6.71 185 LEU A C 1
ATOM 1560 O O . LEU A 1 185 ? 3.089 5.544 23.394 1.00 7.02 185 LEU A O 1
ATOM 1565 N N . THR A 1 186 ? 3.359 7.682 24.015 1.00 6.87 186 THR A N 1
ATOM 1566 C CA . THR A 1 186 ? 1.932 7.985 24.008 1.00 7.48 186 THR A CA 1
ATOM 1567 C C . THR A 1 186 ? 1.332 7.808 22.618 1.00 7.02 186 THR A C 1
ATOM 1568 O O . THR A 1 186 ? 0.269 7.208 22.469 1.00 7.54 186 THR A O 1
ATOM 1572 N N . ALA A 1 187 ? 2.009 8.328 21.602 1.00 6.86 187 ALA A N 1
ATOM 1573 C CA . ALA A 1 187 ? 1.553 8.188 20.223 1.00 6.84 187 ALA A CA 1
ATOM 1574 C C . ALA A 1 187 ? 1.526 6.727 19.800 1.00 6.79 187 ALA A C 1
ATOM 1575 O O . ALA A 1 187 ? 0.593 6.279 19.137 1.00 6.98 187 ALA A O 1
ATOM 1577 N N . THR A 1 188 ? 2.562 5.990 20.186 1.00 6.41 188 THR A N 1
ATOM 1578 C CA . THR A 1 188 ? 2.657 4.569 19.866 1.00 7.03 188 THR A CA 1
ATOM 1579 C C . THR A 1 188 ? 1.471 3.813 20.442 1.00 6.85 188 THR A C 1
ATOM 1580 O O . THR A 1 188 ? 0.822 3.021 19.749 1.00 7.79 188 THR A O 1
ATOM 1584 N N . LEU A 1 189 ? 1.187 4.057 21.715 1.00 7.15 189 LEU A N 1
ATOM 1585 C CA . LEU A 1 189 ? 0.104 3.368 22.393 1.00 7.88 189 LEU A CA 1
ATOM 1586 C C . LEU A 1 189 ? -1.253 3.740 21.790 1.00 7.62 189 LEU A C 1
ATOM 1587 O O . LEU A 1 189 ? -2.117 2.874 21.625 1.00 8.65 189 LEU A O 1
ATOM 1592 N N . GLU A 1 190 ? -1.452 5.016 21.467 1.00 7.80 190 GLU A N 1
ATOM 1593 C CA . GLU A 1 190 ? -2.706 5.440 20.858 1.00 8.59 190 GLU A CA 1
ATOM 1594 C C . GLU A 1 190 ? -2.938 4.710 19.541 1.00 8.42 190 GLU A C 1
ATOM 1595 O O . GLU A 1 190 ? -4.049 4.247 19.264 1.00 9.66 190 GLU A O 1
ATOM 1601 N N A MET A 1 191 ? -1.885 4.473 18.762 0.50 9.28 191 MET A N 1
ATOM 1602 N N B MET A 1 191 ? -1.915 4.764 18.696 0.50 7.74 191 MET A N 1
ATOM 1603 C CA A MET A 1 191 ? -1.999 3.553 17.617 0.50 10.51 191 MET A CA 1
ATOM 1604 C CA B MET A 1 191 ? -1.999 4.204 17.369 0.50 7.09 191 MET A CA 1
ATOM 1605 C C A MET A 1 191 ? -2.380 2.140 18.051 0.50 10.23 191 MET A C 1
ATOM 1606 C C B MET A 1 191 ? -2.287 2.719 17.480 0.50 7.50 191 MET A C 1
ATOM 1607 O O A MET A 1 191 ? -3.315 1.550 17.519 0.50 11.86 191 MET A O 1
ATOM 1608 O O B MET A 1 191 ? -3.244 2.217 16.892 0.50 7.68 191 MET A O 1
ATOM 1617 N N A GLN A 1 192 ? -1.635 1.596 19.006 0.50 9.40 192 GLN A N 1
ATOM 1618 N N B GLN A 1 192 ? -1.452 2.023 18.245 0.50 8.21 192 GLN A N 1
ATOM 1619 C CA A GLN A 1 192 ? -1.834 0.217 19.427 0.50 11.82 192 GLN A CA 1
ATOM 1620 C CA B GLN A 1 192 ? -1.581 0.587 18.454 0.50 9.29 192 GLN A CA 1
ATOM 1621 C C A GLN A 1 192 ? -3.292 -0.030 19.743 0.50 12.37 192 GLN A C 1
ATOM 1622 C C B GLN A 1 192 ? -2.963 0.171 18.889 0.50 9.42 192 GLN A C 1
ATOM 1623 O O A GLN A 1 192 ? -3.889 -0.988 19.256 0.50 15.61 192 GLN A O 1
ATOM 1624 O O B GLN A 1 192 ? -3.567 -0.731 18.319 0.50 10.13 192 GLN A O 1
ATOM 1635 N N A GLN A 1 193 ? -3.877 0.841 20.553 0.50 12.04 193 GLN A N 1
ATOM 1636 N N B GLN A 1 193 ? -3.440 0.806 19.948 0.50 9.66 193 GLN A N 1
ATOM 1637 C CA A GLN A 1 193 ? -5.180 0.545 21.110 0.50 12.82 193 GLN A CA 1
ATOM 1638 C CA B GLN A 1 193 ? -4.632 0.339 20.630 0.50 10.42 193 GLN A CA 1
ATOM 1639 C C A GLN A 1 193 ? -6.341 1.142 20.334 0.50 11.83 193 GLN A C 1
ATOM 1640 C C B GLN A 1 193 ? -5.915 0.739 19.923 0.50 10.30 193 GLN A C 1
ATOM 1641 O O A GLN A 1 193 ? -7.493 0.804 20.604 0.50 13.32 193 GLN A O 1
ATOM 1642 O O B GLN A 1 193 ? -6.908 0.014 19.969 0.50 10.48 193 GLN A O 1
ATOM 1653 N N A HIS A 1 194 ? -6.081 2.010 19.366 0.50 10.52 194 HIS A N 1
ATOM 1654 N N B HIS A 1 194 ? -5.904 1.893 19.270 0.50 10.10 194 HIS A N 1
ATOM 1655 C CA A HIS A 1 194 ? -7.221 2.574 18.669 0.50 10.56 194 HIS A CA 1
ATOM 1656 C CA B HIS A 1 194 ? -7.117 2.408 18.665 0.50 10.70 194 HIS A CA 1
ATOM 1657 C C A HIS A 1 194 ? -7.272 2.549 17.153 0.50 9.79 194 HIS A C 1
ATOM 1658 C C B HIS A 1 194 ? -7.137 2.205 17.152 0.50 10.52 194 HIS A C 1
ATOM 1659 O O A HIS A 1 194 ? -8.370 2.426 16.616 0.50 10.44 194 HIS A O 1
ATOM 1660 O O B HIS A 1 194 ? -7.993 1.500 16.624 0.50 13.30 194 HIS A O 1
ATOM 1673 N N . TYR A 1 195 ? -6.154 2.765 16.464 1.00 9.19 195 TYR A N 1
ATOM 1674 C CA . TYR A 1 195 ? -6.204 2.885 15.001 1.00 8.82 195 TYR A CA 1
ATOM 1675 C C . TYR A 1 195 ? -5.492 1.793 14.211 1.00 9.25 195 TYR A C 1
ATOM 1676 O O . TYR A 1 195 ? -5.850 1.529 13.060 1.00 11.05 195 TYR A O 1
ATOM 1685 N N . ALA A 1 196 ? -4.467 1.180 14.785 1.00 9.43 196 ALA A N 1
ATOM 1686 C CA . ALA A 1 196 ? -3.677 0.224 14.024 1.00 10.04 196 ALA A CA 1
ATOM 1687 C C . ALA A 1 196 ? -4.465 -1.036 13.693 1.00 10.15 196 ALA A C 1
ATOM 1688 O O . ALA A 1 196 ? -5.184 -1.575 14.535 1.00 10.82 196 ALA A O 1
ATOM 1690 N N . ASP A 1 197 ? -4.325 -1.502 12.458 1.00 9.56 197 ASP A N 1
ATOM 1691 C CA . ASP A 1 197 ? -4.823 -2.824 12.075 1.00 9.70 197 ASP A CA 1
ATOM 1692 C C . ASP A 1 197 ? -3.717 -3.678 11.444 1.00 8.57 197 ASP A C 1
ATOM 1693 O O . ASP A 1 197 ? -3.988 -4.633 10.711 1.00 10.92 197 ASP A O 1
ATOM 1698 N N . ARG A 1 198 ? -2.475 -3.332 11.767 1.00 7.75 198 ARG A N 1
ATOM 1699 C CA . ARG A 1 198 ? -1.286 -3.987 11.242 1.00 7.20 198 ARG A CA 1
ATOM 1700 C C . ARG A 1 198 ? -0.132 -3.606 12.179 1.00 7.12 198 ARG A C 1
ATOM 1701 O O . ARG A 1 198 ? -0.299 -2.730 13.026 1.00 7.75 198 ARG A O 1
ATOM 1709 N N . PRO A 1 199 ? 1.032 -4.255 12.041 1.00 7.01 199 PRO A N 1
ATOM 1710 C CA . PRO A 1 199 ? 2.150 -3.902 12.909 1.00 6.80 199 PRO A CA 1
ATOM 1711 C C . PRO A 1 199 ? 2.651 -2.496 12.633 1.00 6.24 199 PRO A C 1
ATOM 1712 O O . PRO A 1 199 ? 2.619 -2.044 11.491 1.00 6.66 199 PRO A O 1
ATOM 1716 N N . VAL A 1 200 ? 3.136 -1.837 13.681 1.00 6.23 200 VAL A N 1
ATOM 1717 C CA . VAL A 1 200 ? 3.749 -0.519 13.571 1.00 6.08 200 VAL A CA 1
ATOM 1718 C C . VAL A 1 200 ? 5.088 -0.549 14.294 1.00 5.85 200 VAL A C 1
ATOM 1719 O O . VAL A 1 200 ? 5.229 -1.223 15.315 1.00 6.68 200 VAL A O 1
ATOM 1726 N N . ILE A 1 201 ? 6.058 0.190 13.766 1.00 5.77 201 ILE A N 1
ATOM 1727 C CA . ILE A 1 201 ? 7.375 0.331 14.376 1.00 5.94 201 ILE A CA 1
ATOM 1728 C C . ILE A 1 201 ? 7.548 1.791 14.780 1.00 6.01 201 ILE A C 1
ATOM 1729 O O . ILE A 1 201 ? 7.348 2.686 13.957 1.00 6.43 201 ILE A O 1
ATOM 1734 N N . THR A 1 202 ? 7.908 2.038 16.033 1.00 6.38 202 THR A N 1
ATOM 1735 C CA . THR A 1 202 ? 8.211 3.394 16.456 1.00 6.04 202 THR A CA 1
ATOM 1736 C C . THR A 1 202 ? 9.481 3.415 17.284 1.00 5.97 202 THR A C 1
ATOM 1737 O O . THR A 1 202 ? 9.860 2.422 17.902 1.00 6.57 202 THR A O 1
ATOM 1741 N N . MET A 1 203 ? 10.132 4.565 17.302 1.00 6.27 203 MET A N 1
ATOM 1742 C CA A MET A 1 203 ? 11.342 4.753 18.096 0.50 7.12 203 MET A CA 1
ATOM 1743 C CA B MET A 1 203 ? 11.265 4.756 18.185 0.50 7.00 203 MET A CA 1
ATOM 1744 C C . MET A 1 203 ? 11.556 6.223 18.410 1.00 6.46 203 MET A C 1
ATOM 1745 O O . MET A 1 203 ? 11.331 7.077 17.552 1.00 6.99 203 MET A O 1
ATOM 1754 N N . SER A 1 204 ? 12.039 6.483 19.616 1.00 6.64 204 SER A N 1
ATOM 1755 C CA . SER A 1 204 ? 12.645 7.738 20.002 1.00 6.81 204 SER A CA 1
ATOM 1756 C C . SER A 1 204 ? 14.154 7.469 19.968 1.00 7.36 204 SER A C 1
ATOM 1757 O O . SER A 1 204 ? 14.625 6.499 20.562 1.00 7.84 204 SER A O 1
ATOM 1760 N N . MET A 1 205 ? 14.882 8.313 19.243 1.00 7.74 205 MET A N 1
ATOM 1761 C CA . MET A 1 205 ? 16.305 8.128 18.984 1.00 8.53 205 MET A CA 1
ATOM 1762 C C . MET A 1 205 ? 17.153 8.510 20.196 1.00 8.93 205 MET A C 1
ATOM 1763 O O . MET A 1 205 ? 16.654 9.051 21.186 1.00 8.97 205 MET A O 1
ATOM 1772 N N . ALA A 1 206 ? 18.452 8.240 20.072 1.00 9.95 206 ALA A N 1
ATOM 1773 C CA . ALA A 1 206 ? 19.482 8.723 20.992 1.00 11.08 206 ALA A CA 1
ATOM 1774 C C . ALA A 1 206 ? 19.428 8.047 22.358 1.00 10.79 206 ALA A C 1
ATOM 1775 O O . ALA A 1 206 ? 18.586 7.199 22.625 1.00 10.57 206 ALA A O 1
ATOM 1777 N N . LYS A 1 207 ? 20.366 8.415 23.216 1.00 11.64 207 LYS A N 1
ATOM 1778 C CA . LYS A 1 207 ? 20.425 7.876 24.562 1.00 11.99 207 LYS A CA 1
ATOM 1779 C C . LYS A 1 207 ? 19.095 8.046 25.292 1.00 11.24 207 LYS A C 1
ATOM 1780 O O . LYS A 1 207 ? 18.584 7.101 25.888 1.00 10.71 207 LYS A O 1
ATOM 1786 N N . GLU A 1 208 ? 18.539 9.252 25.232 1.00 11.22 208 GLU A N 1
ATOM 1787 C CA A GLU A 1 208 ? 17.303 9.582 25.946 0.50 11.81 208 GLU A CA 1
ATOM 1788 C CA B GLU A 1 208 ? 17.324 9.562 25.972 0.50 11.84 208 GLU A CA 1
ATOM 1789 C C . GLU A 1 208 ? 16.171 8.649 25.552 1.00 10.30 208 GLU A C 1
ATOM 1790 O O . GLU A 1 208 ? 15.325 8.301 26.371 1.00 10.98 208 GLU A O 1
ATOM 1801 N N . GLY A 1 209 ? 16.141 8.274 24.279 1.00 9.07 209 GLY A N 1
ATOM 1802 C CA . GLY A 1 209 ? 15.049 7.476 23.758 1.00 8.52 209 GLY A CA 1
ATOM 1803 C C . GLY A 1 209 ? 15.199 5.975 23.870 1.00 8.28 209 GLY A C 1
ATOM 1804 O O . GLY A 1 209 ? 14.292 5.251 23.450 1.00 8.82 209 GLY A O 1
ATOM 1805 N N . VAL A 1 210 ? 16.300 5.489 24.441 1.00 8.56 210 VAL A N 1
ATOM 1806 C CA A VAL A 1 210 ? 16.618 4.051 24.485 0.50 8.85 210 VAL A CA 1
ATOM 1807 C CA B VAL A 1 210 ? 16.561 4.065 24.361 0.50 9.30 210 VAL A CA 1
ATOM 1808 C C . VAL A 1 210 ? 15.453 3.213 24.991 1.00 8.10 210 VAL A C 1
ATOM 1809 O O . VAL A 1 210 ? 15.187 2.130 24.497 1.00 8.64 210 VAL A O 1
ATOM 1816 N N . ILE A 1 211 ? 14.756 3.700 26.013 1.00 8.19 211 ILE A N 1
ATOM 1817 C CA . ILE A 1 211 ? 13.654 2.925 26.582 1.00 8.32 211 ILE A CA 1
ATOM 1818 C C . ILE A 1 211 ? 12.604 2.551 25.522 1.00 7.82 211 ILE A C 1
ATOM 1819 O O . ILE A 1 211 ? 11.989 1.488 25.608 1.00 8.16 211 ILE A O 1
ATOM 1824 N N . SER A 1 212 ? 12.421 3.402 24.512 1.00 7.74 212 SER A N 1
ATOM 1825 C CA . SER A 1 212 ? 11.475 3.112 23.426 1.00 7.87 212 SER A CA 1
ATOM 1826 C C . SER A 1 212 ? 11.887 1.923 22.553 1.00 8.04 212 SER A C 1
ATOM 1827 O O . SER A 1 212 ? 11.040 1.317 21.886 1.00 9.59 212 SER A O 1
ATOM 1830 N N . ARG A 1 213 ? 13.180 1.608 22.554 1.00 7.69 213 ARG A N 1
ATOM 1831 C CA . ARG A 1 213 ? 13.704 0.457 21.820 1.00 8.97 213 ARG A CA 1
ATOM 1832 C C . ARG A 1 213 ? 13.541 -0.833 22.616 1.00 8.73 213 ARG A C 1
ATOM 1833 O O . ARG A 1 213 ? 13.686 -1.917 22.058 1.00 10.06 213 ARG A O 1
ATOM 1848 N N . LEU A 1 214 ? 13.264 -0.713 23.914 1.00 8.69 214 LEU A N 1
ATOM 1849 C CA . LEU A 1 214 ? 13.152 -1.844 24.830 1.00 9.55 214 LEU A CA 1
ATOM 1850 C C . LEU A 1 214 ? 11.705 -2.202 25.169 1.00 9.51 214 LEU A C 1
ATOM 1851 O O . LEU A 1 214 ? 11.428 -3.354 25.483 1.00 11.19 214 LEU A O 1
ATOM 1856 N N . ALA A 1 215 ? 10.802 -1.222 25.100 1.00 9.13 215 ALA A N 1
ATOM 1857 C CA . ALA A 1 215 ? 9.449 -1.351 25.638 1.00 9.93 215 ALA A CA 1
ATOM 1858 C C . ALA A 1 215 ? 8.380 -1.569 24.572 1.00 9.09 215 ALA A C 1
ATOM 1859 O O . ALA A 1 215 ? 7.197 -1.349 24.835 1.00 10.41 215 ALA A O 1
ATOM 1861 N N . GLY A 1 216 ? 8.782 -2.025 23.392 1.00 8.93 216 GLY A N 1
ATOM 1862 C CA . GLY A 1 216 ? 7.861 -2.204 22.283 1.00 8.63 216 GLY A CA 1
ATOM 1863 C C . GLY A 1 216 ? 6.727 -3.164 22.560 1.00 8.48 216 GLY A C 1
ATOM 1864 O O . GLY A 1 216 ? 5.617 -2.978 22.063 1.00 9.16 216 GLY A O 1
ATOM 1865 N N . GLU A 1 217 ? 6.986 -4.198 23.354 1.00 8.82 217 GLU A N 1
ATOM 1866 C CA . GLU A 1 217 ? 5.934 -5.168 23.633 1.00 9.19 217 GLU A CA 1
ATOM 1867 C C . GLU A 1 217 ? 4.822 -4.552 24.477 1.00 9.48 217 GLU A C 1
ATOM 1868 O O . GLU A 1 217 ? 3.670 -4.944 24.350 1.00 11.78 217 GLU A O 1
ATOM 1874 N N . VAL A 1 218 ? 5.175 -3.591 25.325 1.00 9.61 218 VAL A N 1
ATOM 1875 C CA . VAL A 1 218 ? 4.217 -2.929 26.201 1.00 10.68 218 VAL A CA 1
ATOM 1876 C C . VAL A 1 218 ? 3.414 -1.875 25.447 1.00 9.78 218 VAL A C 1
ATOM 1877 O O . VAL A 1 218 ? 2.189 -1.872 25.510 1.00 11.76 218 VAL A O 1
ATOM 1881 N N . PHE A 1 219 ? 4.090 -0.986 24.724 1.00 9.58 219 PHE A N 1
ATOM 1882 C CA . PHE A 1 219 ? 3.409 0.172 24.145 1.00 9.98 219 PHE A CA 1
ATOM 1883 C C . PHE A 1 219 ? 3.013 0.035 22.679 1.00 9.81 219 PHE A C 1
ATOM 1884 O O . PHE A 1 219 ? 2.220 0.828 22.193 1.00 11.68 219 PHE A O 1
ATOM 1892 N N . GLY A 1 220 ? 3.523 -0.979 21.990 1.00 9.08 220 GLY A N 1
ATOM 1893 C CA . GLY A 1 220 ? 3.013 -1.330 20.668 1.00 9.08 220 GLY A CA 1
ATOM 1894 C C . GLY A 1 220 ? 3.924 -1.099 19.482 1.00 8.48 220 GLY A C 1
ATOM 1895 O O . GLY A 1 220 ? 3.436 -0.797 18.395 1.00 10.45 220 GLY A O 1
ATOM 1896 N N . SER A 1 221 ? 5.233 -1.245 19.669 1.00 7.65 221 SER A N 1
ATOM 1897 C CA . SER A 1 221 ? 6.178 -1.220 18.561 1.00 7.19 221 SER A CA 1
ATOM 1898 C C . SER A 1 221 ? 6.642 -2.642 18.267 1.00 6.66 221 SER A C 1
ATOM 1899 O O . SER A 1 221 ? 7.113 -3.346 19.161 1.00 8.01 221 SER A O 1
ATOM 1902 N N . ALA A 1 222 ? 6.523 -3.048 17.008 1.00 6.53 222 ALA A N 1
ATOM 1903 C CA . ALA A 1 222 ? 6.694 -4.438 16.595 1.00 7.17 222 ALA A CA 1
ATOM 1904 C C . ALA A 1 222 ? 8.133 -4.832 16.293 1.00 7.04 222 ALA A C 1
ATOM 1905 O O . ALA A 1 222 ? 8.414 -6.014 16.114 1.00 7.69 222 ALA A O 1
ATOM 1907 N N . ALA A 1 223 ? 9.043 -3.865 16.208 1.00 7.05 223 ALA A N 1
ATOM 1908 C CA . ALA A 1 223 ? 10.434 -4.162 15.888 1.00 7.34 223 ALA A CA 1
ATOM 1909 C C . ALA A 1 223 ? 11.313 -3.063 16.420 1.00 7.59 223 ALA A C 1
ATOM 1910 O O . ALA A 1 223 ? 10.847 -1.958 16.687 1.00 8.01 223 ALA A O 1
ATOM 1912 N N . THR A 1 224 ? 12.593 -3.386 16.539 1.00 7.30 224 THR A N 1
ATOM 1913 C CA . THR A 1 224 ? 13.564 -2.529 17.160 1.00 8.13 224 THR A CA 1
ATOM 1914 C C . THR A 1 224 ? 14.923 -2.777 16.510 1.00 7.96 224 THR A C 1
ATOM 1915 O O . THR A 1 224 ? 15.202 -3.878 16.054 1.00 10.20 224 THR A O 1
ATOM 1919 N N . PHE A 1 225 ? 15.755 -1.745 16.457 1.00 8.67 225 PHE A N 1
ATOM 1920 C CA . PHE A 1 225 ? 17.047 -1.798 15.781 1.00 9.50 225 PHE A CA 1
ATOM 1921 C C . PHE A 1 225 ? 18.163 -1.990 16.805 1.00 10.42 225 PHE A C 1
ATOM 1922 O O . PHE A 1 225 ? 18.225 -1.277 17.814 1.00 11.65 225 PHE A O 1
ATOM 1930 N N . GLY A 1 226 ? 19.037 -2.957 16.529 1.00 10.61 226 GLY A N 1
ATOM 1931 C CA . GLY A 1 226 ? 20.189 -3.260 17.368 1.00 11.80 226 GLY A CA 1
ATOM 1932 C C . GLY A 1 226 ? 21.461 -3.284 16.544 1.00 11.46 226 GLY A C 1
ATOM 1933 O O . GLY A 1 226 ? 21.429 -3.293 15.317 1.00 12.27 226 GLY A O 1
ATOM 1934 N N . ALA A 1 227 ? 22.590 -3.310 17.240 1.00 12.79 227 ALA A N 1
ATOM 1935 C CA . ALA A 1 227 ? 23.913 -3.342 16.618 1.00 13.74 227 ALA A CA 1
ATOM 1936 C C . ALA A 1 227 ? 24.608 -4.657 16.955 1.00 14.13 227 ALA A C 1
ATOM 1937 O O . ALA A 1 227 ? 24.509 -5.144 18.077 1.00 16.06 227 ALA A O 1
ATOM 1939 N N . VAL A 1 228 ? 25.310 -5.230 15.982 1.00 15.72 228 VAL A N 1
ATOM 1940 C CA . VAL A 1 228 ? 26.070 -6.456 16.208 1.00 17.61 228 VAL A CA 1
ATOM 1941 C C . VAL A 1 228 ? 27.388 -6.104 16.896 1.00 21.05 228 VAL A C 1
ATOM 1942 O O . VAL A 1 228 ? 27.706 -6.648 17.954 1.00 27.18 228 VAL A O 1
ATOM 1946 N N . GLY A 1 235 ? 22.557 5.663 22.099 1.00 26.41 235 GLY A N 1
ATOM 1947 C CA . GLY A 1 235 ? 21.211 5.286 21.678 1.00 22.76 235 GLY A CA 1
ATOM 1948 C C . GLY A 1 235 ? 21.150 3.876 21.123 1.00 24.71 235 GLY A C 1
ATOM 1949 O O . GLY A 1 235 ? 20.159 3.162 21.311 1.00 26.31 235 GLY A O 1
ATOM 1950 N N . GLN A 1 236 ? 22.213 3.472 20.431 1.00 23.57 236 GLN A N 1
ATOM 1951 C CA . GLN A 1 236 ? 22.289 2.130 19.872 1.00 23.19 236 GLN A CA 1
ATOM 1952 C C . GLN A 1 236 ? 22.531 1.116 20.984 1.00 23.38 236 GLN A C 1
ATOM 1953 O O . GLN A 1 236 ? 23.132 1.440 22.011 1.00 28.69 236 GLN A O 1
ATOM 1959 N N . ILE A 1 237 ? 22.041 -0.103 20.778 1.00 20.29 237 ILE A N 1
ATOM 1960 C CA . ILE A 1 237 ? 22.137 -1.156 21.776 1.00 17.75 237 ILE A CA 1
ATOM 1961 C C . ILE A 1 237 ? 22.582 -2.468 21.133 1.00 15.94 237 ILE A C 1
ATOM 1962 O O . ILE A 1 237 ? 22.087 -2.854 20.076 1.00 16.71 237 ILE A O 1
ATOM 1967 N N . ALA A 1 238 ? 23.525 -3.144 21.780 1.00 16.90 238 ALA A N 1
ATOM 1968 C CA . ALA A 1 238 ? 24.023 -4.422 21.295 1.00 16.16 238 ALA A CA 1
ATOM 1969 C C . ALA A 1 238 ? 22.903 -5.458 21.247 1.00 14.85 238 ALA A C 1
ATOM 1970 O O . ALA A 1 238 ? 22.085 -5.541 22.163 1.00 15.49 238 ALA A O 1
ATOM 1972 N N . VAL A 1 239 ? 22.873 -6.234 20.169 1.00 14.93 239 VAL A N 1
ATOM 1973 C CA A VAL A 1 239 ? 21.790 -7.198 19.954 0.50 14.57 239 VAL A CA 1
ATOM 1974 C CA B VAL A 1 239 ? 21.839 -7.242 19.922 0.50 14.35 239 VAL A CA 1
ATOM 1975 C C . VAL A 1 239 ? 21.599 -8.183 21.105 1.00 13.88 239 VAL A C 1
ATOM 1976 O O . VAL A 1 239 ? 20.457 -8.487 21.454 1.00 14.18 239 VAL A O 1
ATOM 1983 N N . ASN A 1 240 ? 22.679 -8.675 21.705 1.00 14.35 240 ASN A N 1
ATOM 1984 C CA . ASN A 1 240 ? 22.512 -9.617 22.808 1.00 14.83 240 ASN A CA 1
ATOM 1985 C C . ASN A 1 240 ? 21.866 -8.975 24.024 1.00 13.50 240 ASN A C 1
ATOM 1986 O O . ASN A 1 240 ? 21.040 -9.595 24.677 1.00 15.13 240 ASN A O 1
ATOM 1991 N N . ASP A 1 241 ? 22.243 -7.736 24.318 1.00 14.03 241 ASP A N 1
ATOM 1992 C CA . ASP A 1 241 ? 21.633 -6.996 25.421 1.00 14.25 241 ASP A CA 1
ATOM 1993 C C . ASP A 1 241 ? 20.167 -6.706 25.113 1.00 13.31 241 ASP A C 1
ATOM 1994 O O . ASP A 1 241 ? 19.298 -6.811 25.976 1.00 12.95 241 ASP A O 1
ATOM 1999 N N . LEU A 1 242 ? 19.904 -6.348 23.866 1.00 12.69 242 LEU A N 1
ATOM 2000 C CA . LEU A 1 242 ? 18.554 -6.077 23.428 1.00 12.20 242 LEU A CA 1
ATOM 2001 C C . LEU A 1 242 ? 17.682 -7.319 23.607 1.00 10.92 242 LEU A C 1
ATOM 2002 O O . LEU A 1 242 ? 16.624 -7.253 24.225 1.00 11.51 242 LEU A O 1
ATOM 2007 N N . ARG A 1 243 ? 18.156 -8.462 23.110 1.00 11.57 243 ARG A N 1
ATOM 2008 C CA A ARG A 1 243 ? 17.462 -9.749 23.262 0.50 12.56 243 ARG A CA 1
ATOM 2009 C CA B ARG A 1 243 ? 17.401 -9.702 23.253 0.50 12.31 243 ARG A CA 1
ATOM 2010 C C . ARG A 1 243 ? 17.167 -10.040 24.725 1.00 11.93 243 ARG A C 1
ATOM 2011 O O . ARG A 1 243 ? 16.075 -10.454 25.087 1.00 12.82 243 ARG A O 1
ATOM 2026 N N . SER A 1 244 ? 18.186 -9.862 25.562 1.00 12.28 244 SER A N 1
ATOM 2027 C CA . SER A 1 244 ? 18.048 -10.120 26.996 1.00 12.58 244 SER A CA 1
ATOM 2028 C C . SER A 1 244 ? 16.891 -9.334 27.608 1.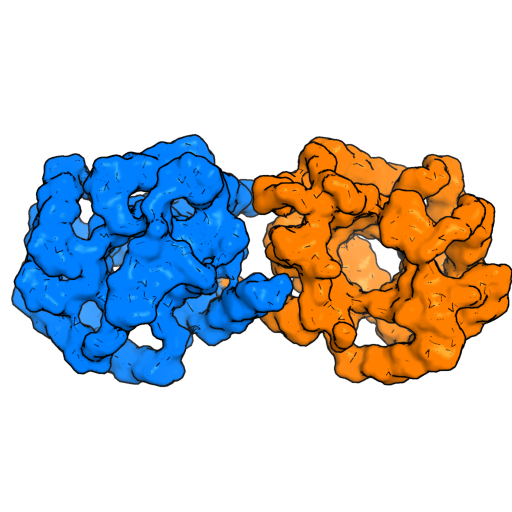00 10.96 244 SER A C 1
ATOM 2029 O O . SER A 1 244 ? 16.053 -9.893 28.313 1.00 11.89 244 SER A O 1
ATOM 2032 N N . VAL A 1 245 ? 16.842 -8.042 27.325 1.00 10.38 245 VAL A N 1
ATOM 2033 C CA . VAL A 1 245 ? 15.795 -7.195 27.882 1.00 9.93 245 VAL A CA 1
ATOM 2034 C C . VAL A 1 245 ? 14.428 -7.574 27.322 1.00 9.19 245 VAL A C 1
ATOM 2035 O O . VAL A 1 245 ? 13.455 -7.656 28.070 1.00 9.63 245 VAL A O 1
ATOM 2039 N N . LEU A 1 246 ? 14.350 -7.794 26.012 1.00 9.08 246 LEU A N 1
ATOM 2040 C CA . LEU A 1 246 ? 13.070 -8.158 25.406 1.00 9.50 246 LEU A CA 1
ATOM 2041 C C . LEU A 1 246 ? 12.517 -9.449 26.013 1.00 9.85 246 LEU A C 1
ATOM 2042 O O . LEU A 1 246 ? 11.320 -9.548 26.272 1.00 10.41 246 LEU A O 1
ATOM 2047 N N . MET A 1 247 ? 13.386 -10.428 26.252 1.00 10.52 247 MET A N 1
ATOM 2048 C CA . MET A 1 247 ? 12.959 -11.691 26.853 1.00 11.46 247 MET A CA 1
ATOM 2049 C C . MET A 1 247 ? 12.483 -11.497 28.283 1.00 11.43 247 MET A C 1
ATOM 2050 O O . MET A 1 247 ? 11.453 -12.046 28.677 1.00 12.31 247 MET A O 1
ATOM 2059 N N . ILE A 1 248 ? 13.235 -10.723 29.061 1.00 10.73 248 ILE A N 1
ATOM 2060 C CA . ILE A 1 248 ? 12.870 -10.471 30.447 1.00 11.65 248 ILE A CA 1
ATOM 2061 C C . ILE A 1 248 ? 11.509 -9.780 30.522 1.00 12.41 248 ILE A C 1
ATOM 2062 O O . ILE A 1 248 ? 10.665 -10.153 31.336 1.00 14.34 248 ILE A O 1
ATOM 2067 N N . LEU A 1 249 ? 11.281 -8.795 29.659 1.00 12.04 249 LEU A N 1
ATOM 2068 C CA A LEU A 1 249 ? 9.988 -8.112 29.618 0.50 12.97 249 LEU A CA 1
ATOM 2069 C CA B LEU A 1 249 ? 9.998 -8.109 29.631 0.50 13.02 249 LEU A CA 1
ATOM 2070 C C . LEU A 1 249 ? 8.870 -9.045 29.174 1.00 13.51 249 LEU A C 1
ATOM 2071 O O . LEU A 1 249 ? 7.779 -9.025 29.739 1.00 16.62 249 LEU A O 1
ATOM 2080 N N . HIS A 1 250 ? 9.141 -9.861 28.158 1.00 13.08 250 HIS A N 1
ATOM 2081 C CA . HIS A 1 250 ? 8.150 -10.809 27.627 1.00 14.02 250 HIS A CA 1
ATOM 2082 C C . HIS A 1 250 ? 7.680 -11.810 28.672 1.00 15.13 250 HIS A C 1
ATOM 2083 O O . HIS A 1 250 ? 6.516 -12.194 28.684 1.00 18.01 250 HIS A O 1
ATOM 2090 N N . ASN A 1 251 ? 8.588 -12.226 29.546 1.00 14.85 251 ASN A N 1
ATOM 2091 C CA . ASN A 1 251 ? 8.284 -13.267 30.532 1.00 15.98 251 ASN A CA 1
ATOM 2092 C C . ASN A 1 251 ? 7.952 -12.749 31.931 1.00 16.86 251 ASN A C 1
ATOM 2093 O O . ASN A 1 251 ? 7.723 -13.540 32.846 1.00 19.52 251 ASN A O 1
ATOM 2098 N N . ALA A 1 252 ? 7.896 -11.429 32.092 1.00 16.80 252 ALA A N 1
ATOM 2099 C CA . ALA A 1 252 ? 7.647 -10.813 33.398 1.00 18.67 252 ALA A CA 1
ATOM 2100 C C . ALA A 1 252 ? 6.268 -11.165 33.951 1.00 21.20 252 ALA A C 1
ATOM 2101 O O . ALA A 1 252 ? 5.306 -11.339 33.202 1.00 27.14 252 ALA A O 1
ATOM 2104 N N . LYS B 1 2 ? 20.230 16.265 45.384 1.00 25.52 2 LYS B N 1
ATOM 2105 C CA . LYS B 1 2 ? 20.003 15.894 46.810 1.00 23.64 2 LYS B CA 1
ATOM 2106 C C . LYS B 1 2 ? 19.779 14.383 46.968 1.00 22.08 2 LYS B C 1
ATOM 2107 O O . LYS B 1 2 ? 18.799 13.824 46.467 1.00 23.05 2 LYS B O 1
ATOM 2109 N N . THR B 1 3 ? 20.693 13.742 47.691 1.00 18.92 3 THR B N 1
ATOM 2110 C CA . THR B 1 3 ? 20.753 12.294 47.800 1.00 15.65 3 THR B CA 1
ATOM 2111 C C . THR B 1 3 ? 20.637 11.859 49.252 1.00 14.37 3 THR B C 1
ATOM 2112 O O . THR B 1 3 ? 20.689 12.683 50.163 1.00 16.68 3 THR B O 1
ATOM 2116 N N . VAL B 1 4 ? 20.479 10.555 49.450 1.00 12.76 4 VAL B N 1
ATOM 2117 C CA . VAL B 1 4 ? 20.450 9.947 50.773 1.00 12.54 4 VAL B CA 1
ATOM 2118 C C . VAL B 1 4 ? 21.486 8.830 50.765 1.00 12.13 4 VAL B C 1
ATOM 2119 O O . VAL B 1 4 ? 21.397 7.901 49.961 1.00 13.21 4 VAL B O 1
ATOM 2123 N N . THR B 1 5 ? 22.488 8.944 51.635 1.00 12.05 5 THR B N 1
ATOM 2124 C CA . THR B 1 5 ? 23.542 7.949 51.701 1.00 12.10 5 THR B CA 1
ATOM 2125 C C . THR B 1 5 ? 23.362 7.105 52.949 1.00 11.98 5 THR B C 1
ATOM 2126 O O . THR B 1 5 ? 23.282 7.634 54.055 1.00 13.76 5 THR B O 1
ATOM 2130 N N . VAL B 1 6 ? 23.273 5.795 52.743 1.00 11.66 6 VAL B N 1
ATOM 2131 C CA A VAL B 1 6 ? 23.092 4.822 53.819 0.50 11.83 6 VAL B CA 1
ATOM 2132 C CA B VAL B 1 6 ? 23.100 4.850 53.829 0.50 11.81 6 VAL B CA 1
ATOM 2133 C C . VAL B 1 6 ? 24.139 3.742 53.659 1.00 11.76 6 VAL B C 1
ATOM 2134 O O . VAL B 1 6 ? 24.169 3.055 52.638 1.00 12.15 6 VAL B O 1
ATOM 2141 N N . LYS B 1 7 ? 25.012 3.604 54.656 1.00 13.27 7 LYS B N 1
ATOM 2142 C CA . LYS B 1 7 ? 26.080 2.611 54.617 1.00 14.79 7 LYS B CA 1
ATOM 2143 C C . LYS B 1 7 ? 26.791 2.585 53.261 1.00 14.44 7 LYS B C 1
ATOM 2144 O O . LYS B 1 7 ? 26.944 1.535 52.642 1.00 17.29 7 LYS B O 1
ATOM 2150 N N . ASN B 1 8 ? 27.199 3.768 52.810 1.00 15.36 8 ASN B N 1
ATOM 2151 C CA . ASN B 1 8 ? 27.959 3.957 51.563 1.00 15.01 8 ASN B CA 1
ATOM 2152 C C . ASN B 1 8 ? 27.160 3.825 50.265 1.00 14.57 8 ASN B C 1
ATOM 2153 O O . ASN B 1 8 ? 27.723 3.990 49.189 1.00 17.66 8 ASN B O 1
ATOM 2158 N N . LEU B 1 9 ? 25.864 3.534 50.362 1.00 12.77 9 LEU B N 1
ATOM 2159 C CA . LEU B 1 9 ? 25.000 3.471 49.195 1.00 11.44 9 LEU B CA 1
ATOM 2160 C C . LEU B 1 9 ? 24.404 4.851 48.972 1.00 11.32 9 LEU B C 1
ATOM 2161 O O . LEU B 1 9 ? 23.715 5.363 49.849 1.00 12.60 9 LEU B O 1
ATOM 2166 N N . ILE B 1 10 ? 24.644 5.437 47.799 1.00 12.10 10 ILE B N 1
ATOM 2167 C CA . ILE B 1 10 ? 24.119 6.763 47.478 1.00 12.05 10 ILE B CA 1
ATOM 2168 C C . ILE B 1 10 ? 22.816 6.620 46.696 1.00 12.04 10 ILE B C 1
ATOM 2169 O O . ILE B 1 10 ? 22.816 6.362 45.491 1.00 14.79 10 ILE B O 1
ATOM 2174 N N . ILE B 1 11 ? 21.705 6.795 47.399 1.00 10.77 11 ILE B N 1
ATOM 2175 C CA . ILE B 1 11 ? 20.386 6.704 46.800 1.00 10.41 11 ILE B CA 1
ATOM 2176 C C . ILE B 1 11 ? 20.062 8.050 46.159 1.00 10.89 11 ILE B C 1
ATOM 2177 O O . ILE B 1 11 ? 20.161 9.093 46.814 1.00 12.08 11 ILE B O 1
ATOM 2182 N N . GLY B 1 12 ? 19.690 8.022 44.880 1.00 10.74 12 GLY B N 1
ATOM 2183 C CA . GLY B 1 12 ? 19.370 9.237 44.134 1.00 11.72 12 GLY B CA 1
ATOM 2184 C C . GLY B 1 12 ? 20.405 9.600 43.084 1.00 12.82 12 GLY B C 1
ATOM 2185 O O . GLY B 1 12 ? 20.273 10.626 42.420 1.00 16.31 12 GLY B O 1
ATOM 2186 N N . GLU B 1 13 ? 21.443 8.772 42.958 1.00 13.40 13 GLU B N 1
ATOM 2187 C CA . GLU B 1 13 ? 22.482 8.924 41.939 1.00 14.59 13 GLU B CA 1
ATOM 2188 C C . GLU B 1 13 ? 22.669 7.605 41.223 1.00 13.85 13 GLU B C 1
ATOM 2189 O O . GLU B 1 13 ? 22.426 6.551 41.798 1.00 13.57 13 GLU B O 1
ATOM 2195 N N . GLY B 1 14 ? 23.127 7.666 39.977 1.00 14.14 14 GLY B N 1
ATOM 2196 C CA . GLY B 1 14 ? 23.477 6.470 39.231 1.00 13.66 14 GLY B CA 1
ATOM 2197 C C . GLY B 1 14 ? 22.286 5.578 38.943 1.00 12.68 14 GLY B C 1
ATOM 2198 O O . GLY B 1 14 ? 21.177 6.062 38.716 1.00 12.52 14 GLY B O 1
ATOM 2199 N N . MET B 1 15 ? 22.530 4.271 38.930 1.00 13.67 15 MET B N 1
ATOM 2200 C CA . MET B 1 15 ? 21.471 3.289 38.683 1.00 13.60 15 MET B CA 1
ATOM 2201 C C . MET B 1 15 ? 20.492 3.249 39.827 1.00 12.42 15 MET B C 1
ATOM 2202 O O . MET B 1 15 ? 20.898 3.342 40.978 1.00 13.50 15 MET B O 1
ATOM 2211 N N . PRO B 1 16 ? 19.205 3.033 39.523 1.00 11.83 16 PRO B N 1
ATOM 2212 C CA . PRO B 1 16 ? 18.257 2.807 40.602 1.00 11.06 16 PRO B CA 1
ATOM 2213 C C . PRO B 1 16 ? 18.710 1.662 41.490 1.00 10.92 16 PRO B C 1
ATOM 2214 O O . PRO B 1 16 ? 19.265 0.677 41.004 1.00 12.43 16 PRO B O 1
ATOM 2218 N N . LYS B 1 17 ? 18.477 1.807 42.784 1.00 10.34 17 LYS B N 1
ATOM 2219 C CA . LYS B 1 17 ? 18.904 0.802 43.740 1.00 9.93 17 LYS B CA 1
ATOM 2220 C C . LYS B 1 17 ? 17.848 -0.287 43.883 1.00 9.03 17 LYS B C 1
ATOM 2221 O O . LYS B 1 17 ? 16.643 -0.020 43.860 1.00 10.72 17 LYS B O 1
ATOM 2227 N N . ILE B 1 18 ? 18.323 -1.517 44.013 1.00 8.67 18 ILE B N 1
ATOM 2228 C CA . ILE B 1 18 ? 17.460 -2.679 44.070 1.00 8.33 18 ILE B CA 1
ATOM 2229 C C . ILE B 1 18 ? 17.129 -2.992 45.522 1.00 7.88 18 ILE B C 1
ATOM 2230 O O . ILE B 1 18 ? 18.029 -3.212 46.342 1.00 8.52 18 ILE B O 1
ATOM 2235 N N . ILE B 1 19 ? 15.832 -3.012 45.816 1.00 8.06 19 ILE B N 1
ATOM 2236 C CA . ILE B 1 19 ? 15.313 -3.396 47.117 1.00 8.27 19 ILE B CA 1
ATOM 2237 C C . ILE B 1 19 ? 14.697 -4.782 46.986 1.00 8.06 19 ILE B C 1
ATOM 2238 O O . ILE B 1 19 ? 13.987 -5.057 46.018 1.00 9.22 19 ILE B O 1
ATOM 2243 N N . VAL B 1 20 ? 15.001 -5.661 47.937 1.00 8.12 20 VAL B N 1
ATOM 2244 C CA . VAL B 1 20 ? 14.290 -6.929 48.047 1.00 9.00 20 VAL B CA 1
ATOM 2245 C C . VAL B 1 20 ? 13.605 -6.993 49.400 1.00 8.85 20 VAL B C 1
ATOM 2246 O O . VAL B 1 20 ? 14.085 -6.428 50.380 1.00 9.88 20 VAL B O 1
ATOM 2250 N N . SER B 1 21 ? 12.482 -7.691 49.447 1.00 9.48 21 SER B N 1
ATOM 2251 C CA . SER B 1 21 ? 11.703 -7.800 50.666 1.00 10.30 21 SER B CA 1
ATOM 2252 C C . SER B 1 21 ? 11.850 -9.189 51.268 1.00 10.38 21 SER B C 1
ATOM 2253 O O . SER B 1 21 ? 11.682 -10.198 50.586 1.00 13.93 21 SER B O 1
ATOM 2256 N N . LEU B 1 22 ? 12.156 -9.220 52.556 1.00 9.92 22 LEU B N 1
ATOM 2257 C CA . LEU B 1 22 ? 12.226 -10.441 53.335 1.00 9.98 22 LEU B CA 1
ATOM 2258 C C . LEU B 1 22 ? 10.884 -10.573 54.063 1.00 10.39 22 LEU B C 1
ATOM 2259 O O . LEU B 1 22 ? 10.434 -9.618 54.699 1.00 10.46 22 LEU B O 1
ATOM 2264 N N A MET B 1 23 ? 10.278 -11.763 54.029 0.50 10.71 23 MET B N 1
ATOM 2265 N N B MET B 1 23 ? 10.227 -11.719 53.862 0.50 11.58 23 MET B N 1
ATOM 2266 C CA A MET B 1 23 ? 8.876 -11.928 54.462 0.50 11.85 23 MET B CA 1
ATOM 2267 C CA B MET B 1 23 ? 8.923 -12.030 54.461 0.50 13.56 23 MET B CA 1
ATOM 2268 C C A MET B 1 23 ? 8.545 -13.117 55.390 0.50 12.33 23 MET B C 1
ATOM 2269 C C B MET B 1 23 ? 8.939 -13.407 55.079 0.50 15.27 23 MET B C 1
ATOM 2270 O O A MET B 1 23 ? 7.416 -13.606 55.354 0.50 13.58 23 MET B O 1
ATOM 2271 O O B MET B 1 23 ? 8.547 -14.381 54.441 0.50 18.85 23 MET B O 1
ATOM 2280 N N . GLY B 1 24 ? 9.455 -13.503 56.288 1.00 14.70 24 GLY B N 1
ATOM 2281 C CA . GLY B 1 24 ? 9.293 -14.714 57.095 1.00 15.14 24 GLY B CA 1
ATOM 2282 C C . GLY B 1 24 ? 8.154 -14.588 58.087 1.00 15.61 24 GLY B C 1
ATOM 2283 O O . GLY B 1 24 ? 7.946 -13.530 58.685 1.00 14.78 24 GLY B O 1
ATOM 2284 N N . ARG B 1 25 ? 7.410 -15.676 58.257 1.00 17.03 25 ARG B N 1
ATOM 2285 C CA . ARG B 1 25 ? 6.223 -15.672 59.109 1.00 17.65 25 ARG B CA 1
ATOM 2286 C C . ARG B 1 25 ? 6.582 -15.773 60.580 1.00 16.00 25 ARG B C 1
ATOM 2287 O O . ARG B 1 25 ? 5.811 -15.364 61.444 1.00 18.31 25 ARG B O 1
ATOM 2295 N N . ASP B 1 26 ? 7.747 -16.338 60.866 1.00 17.76 26 ASP B N 1
ATOM 2296 C CA . ASP B 1 26 ? 8.172 -16.534 62.242 1.00 18.10 26 ASP B CA 1
ATOM 2297 C C . ASP B 1 26 ? 9.679 -16.365 62.360 1.00 17.30 26 ASP B C 1
ATOM 2298 O O . ASP B 1 26 ? 10.377 -16.182 61.367 1.00 18.58 26 ASP B O 1
ATOM 2303 N N . ILE B 1 27 ? 10.169 -16.387 63.589 1.00 17.99 27 ILE B N 1
ATOM 2304 C CA . ILE B 1 27 ? 11.578 -16.139 63.849 1.00 16.88 27 ILE B CA 1
ATOM 2305 C C . ILE B 1 27 ? 12.505 -17.136 63.143 1.00 17.71 27 ILE B C 1
ATOM 2306 O O . ILE B 1 27 ? 13.531 -16.737 62.586 1.00 18.54 27 ILE B O 1
ATOM 2311 N N . ASN B 1 28 ? 12.142 -18.417 63.144 1.00 19.01 28 ASN B N 1
ATOM 2312 C CA . ASN B 1 28 ? 12.950 -19.422 62.453 1.00 18.26 28 ASN B CA 1
ATOM 2313 C C . ASN B 1 28 ? 13.009 -19.178 60.947 1.00 16.90 28 ASN B C 1
ATOM 2314 O O . ASN B 1 28 ? 14.062 -19.326 60.334 1.00 17.93 28 ASN B O 1
ATOM 2319 N N . SER B 1 29 ? 11.883 -18.793 60.358 1.00 16.05 29 SER B N 1
ATOM 2320 C CA . SER B 1 29 ? 11.840 -18.470 58.936 1.00 15.61 29 SER B CA 1
ATOM 2321 C C . SER B 1 29 ? 12.615 -17.187 58.633 1.00 14.55 29 SER B C 1
ATOM 2322 O O . SER B 1 29 ? 13.304 -17.118 57.632 1.00 14.51 29 SER B O 1
ATOM 2327 N N . VAL B 1 30 ? 12.496 -16.172 59.489 1.00 13.42 30 VAL B N 1
ATOM 2328 C CA . VAL B 1 30 ? 13.260 -14.936 59.303 1.00 11.94 30 VAL B CA 1
ATOM 2329 C C . VAL B 1 30 ? 14.760 -15.232 59.351 1.00 12.50 30 VAL B C 1
ATOM 2330 O O . VAL B 1 30 ? 15.510 -14.751 58.505 1.00 12.64 30 VAL B O 1
ATOM 2334 N N . LYS B 1 31 ? 15.186 -16.026 60.338 1.00 13.72 31 LYS B N 1
ATOM 2335 C CA . LYS B 1 31 ? 16.583 -16.460 60.454 1.00 15.13 31 LYS B CA 1
ATOM 2336 C C . LYS B 1 31 ? 17.047 -17.126 59.168 1.00 14.55 31 LYS B C 1
ATOM 2337 O O . LYS B 1 31 ? 18.104 -16.794 58.629 1.00 15.77 31 LYS B O 1
ATOM 2343 N N . ALA B 1 32 ? 16.253 -18.075 58.686 1.00 14.44 32 ALA B N 1
ATOM 2344 C CA . ALA B 1 32 ? 16.616 -18.840 57.501 1.00 14.47 32 ALA B CA 1
ATOM 2345 C C . ALA B 1 32 ? 16.696 -17.938 56.269 1.00 13.53 32 ALA B C 1
ATOM 2346 O O . ALA B 1 32 ? 17.640 -18.036 55.479 1.00 14.59 32 ALA B O 1
ATOM 2348 N N . GLU B 1 33 ? 15.707 -17.064 56.106 1.00 13.21 33 GLU B N 1
ATOM 2349 C CA . GLU B 1 33 ? 15.699 -16.140 54.972 1.00 13.21 33 GLU B CA 1
ATOM 2350 C C . GLU B 1 33 ? 16.885 -15.183 55.020 1.00 12.68 33 GLU B C 1
ATOM 2351 O O . GLU B 1 33 ? 17.508 -14.918 53.997 1.00 14.22 33 GLU B O 1
ATOM 2362 N N . ALA B 1 34 ? 17.197 -14.672 56.205 1.00 12.41 34 ALA B N 1
ATOM 2363 C CA . ALA B 1 34 ? 18.311 -13.744 56.358 1.00 13.14 34 ALA B CA 1
ATOM 2364 C C . ALA B 1 34 ? 19.622 -14.382 55.902 1.00 13.54 34 ALA B C 1
ATOM 2365 O O . ALA B 1 34 ? 20.405 -13.762 55.176 1.00 15.67 34 ALA B O 1
ATOM 2367 N N . LEU B 1 35 ? 19.847 -15.626 56.313 1.00 13.08 35 LEU B N 1
ATOM 2368 C CA . LEU B 1 35 ? 21.050 -16.345 55.926 1.00 13.85 35 LEU B CA 1
ATOM 2369 C C . LEU B 1 35 ? 21.077 -16.602 54.422 1.00 13.12 35 LEU B C 1
ATOM 2370 O O . LEU B 1 35 ? 22.109 -16.427 53.785 1.00 14.39 35 LEU B O 1
ATOM 2375 N N . ALA B 1 36 ? 19.941 -17.006 53.859 1.00 12.59 36 ALA B N 1
ATOM 2376 C CA . ALA B 1 36 ? 19.848 -17.325 52.435 1.00 13.67 36 ALA B CA 1
ATOM 2377 C C . ALA B 1 36 ? 19.969 -16.096 51.538 1.00 14.19 36 ALA B C 1
ATOM 2378 O O . ALA B 1 36 ? 20.505 -16.183 50.434 1.00 16.33 36 ALA B O 1
ATOM 2380 N N . TYR B 1 37 ? 19.458 -14.958 51.998 1.00 14.09 37 TYR B N 1
ATOM 2381 C CA . TYR B 1 37 ? 19.514 -13.720 51.218 1.00 14.33 37 TYR B CA 1
ATOM 2382 C C . TYR B 1 37 ? 20.940 -13.170 51.072 1.00 14.92 37 TYR B C 1
ATOM 2383 O O . TYR B 1 37 ? 21.195 -12.371 50.175 1.00 16.27 37 TYR B O 1
ATOM 2392 N N . ARG B 1 38 ? 21.867 -13.595 51.934 1.00 15.03 38 ARG B N 1
ATOM 2393 C CA . ARG B 1 38 ? 23.240 -13.070 51.910 1.00 15.72 38 ARG B CA 1
ATOM 2394 C C . ARG B 1 38 ? 23.902 -13.214 50.543 1.00 16.53 38 ARG B C 1
ATOM 2395 O O . ARG B 1 38 ? 24.695 -12.361 50.152 1.00 21.30 38 ARG B O 1
ATOM 2403 N N . GLU B 1 39 ? 23.571 -14.280 49.819 1.00 15.38 39 GLU B N 1
ATOM 2404 C CA . GLU B 1 39 ? 24.194 -14.553 48.520 1.00 15.70 39 GLU B CA 1
ATOM 2405 C C . GLU B 1 39 ? 23.501 -13.887 47.325 1.00 16.58 39 GLU B C 1
ATOM 2406 O O . GLU B 1 39 ? 24.038 -13.922 46.217 1.00 20.75 39 GLU B O 1
ATOM 2412 N N . ALA B 1 40 ? 22.318 -13.307 47.531 1.00 16.76 40 ALA B N 1
ATOM 2413 C CA . ALA B 1 40 ? 21.632 -12.571 46.461 1.00 17.47 40 ALA B CA 1
ATOM 2414 C C . ALA B 1 40 ? 22.267 -11.193 46.326 1.00 17.13 40 ALA B C 1
ATOM 2415 O O . ALA B 1 40 ? 22.834 -10.681 47.287 1.00 19.48 40 ALA B O 1
ATOM 2417 N N . THR B 1 41 ? 22.195 -10.598 45.139 1.00 18.63 41 THR B N 1
ATOM 2418 C CA . THR B 1 41 ? 22.791 -9.274 44.927 1.00 17.40 41 THR B CA 1
ATOM 2419 C C . THR B 1 41 ? 21.713 -8.197 44.811 1.00 16.34 41 THR B C 1
ATOM 2420 O O . THR B 1 41 ? 20.924 -8.170 43.871 1.00 17.92 41 THR B O 1
ATOM 2424 N N . PHE B 1 42 ? 21.692 -7.317 45.799 1.00 14.41 42 PHE B N 1
ATOM 2425 C CA . PHE B 1 42 ? 20.738 -6.234 45.873 1.00 11.98 42 PHE B CA 1
ATOM 2426 C C . PHE B 1 42 ? 21.362 -5.143 46.715 1.00 10.43 42 PHE B C 1
ATOM 2427 O O . PHE B 1 42 ? 22.405 -5.342 47.329 1.00 12.71 42 PHE B O 1
ATOM 2435 N N . ASP B 1 43 ? 20.715 -3.990 46.748 1.00 9.50 43 ASP B N 1
ATOM 2436 C CA . ASP B 1 43 ? 21.277 -2.822 47.424 1.00 9.90 43 ASP B CA 1
ATOM 2437 C C . ASP B 1 43 ? 20.704 -2.551 48.807 1.00 9.85 43 ASP B C 1
ATOM 2438 O O . ASP B 1 43 ? 21.423 -2.077 49.688 1.00 10.78 43 ASP B O 1
ATOM 2443 N N . ILE B 1 44 ? 19.412 -2.823 48.982 1.00 9.13 44 ILE B N 1
ATOM 2444 C CA . ILE B 1 44 ? 18.688 -2.524 50.217 1.00 9.00 44 ILE B CA 1
ATOM 2445 C C . ILE B 1 44 ? 17.840 -3.739 50.586 1.00 8.66 44 ILE B C 1
ATOM 2446 O O . ILE B 1 44 ? 17.160 -4.304 49.725 1.00 8.79 44 ILE B O 1
ATOM 2451 N N . LEU B 1 45 ? 17.890 -4.136 51.853 1.00 8.64 45 LEU B N 1
ATOM 2452 C CA . LEU B 1 45 ? 17.025 -5.183 52.375 1.00 8.92 45 LEU B CA 1
ATOM 2453 C C . LEU B 1 45 ? 15.851 -4.535 53.090 1.00 8.47 45 LEU B C 1
ATOM 2454 O O . LEU B 1 45 ? 16.039 -3.798 54.054 1.00 9.46 45 LEU B O 1
ATOM 2463 N N . GLU B 1 46 ? 14.644 -4.804 52.610 1.00 7.83 46 GLU B N 1
ATOM 2464 C CA . GLU B 1 46 ? 13.427 -4.415 53.318 1.00 8.09 46 GLU B CA 1
ATOM 2465 C C . GLU B 1 46 ? 12.869 -5.600 54.087 1.00 8.27 46 GLU B C 1
ATOM 2466 O O . GLU B 1 46 ? 12.637 -6.655 53.506 1.00 9.84 46 GLU B O 1
ATOM 2472 N N . TRP B 1 47 ? 12.640 -5.425 55.386 1.00 7.67 47 TRP B N 1
ATOM 2473 C CA . TRP B 1 47 ? 11.923 -6.428 56.159 1.00 7.75 47 TRP B CA 1
ATOM 2474 C C . TRP B 1 47 ? 10.445 -6.055 56.166 1.00 7.49 47 TRP B C 1
ATOM 2475 O O . TRP B 1 47 ? 10.070 -4.990 56.658 1.00 7.61 47 TRP B O 1
ATOM 2486 N N . ARG B 1 48 ? 9.622 -6.913 55.557 1.00 7.87 48 ARG B N 1
ATOM 2487 C CA . ARG B 1 48 ? 8.174 -6.721 55.554 1.00 7.72 48 ARG B CA 1
ATOM 2488 C C . ARG B 1 48 ? 7.584 -7.298 56.841 1.00 7.85 48 ARG B C 1
ATOM 2489 O O . ARG B 1 48 ? 7.223 -8.472 56.936 1.00 8.68 48 ARG B O 1
ATOM 2497 N N . VAL B 1 49 ? 7.524 -6.417 57.835 1.00 7.68 49 VAL B N 1
ATOM 2498 C CA . VAL B 1 49 ? 7.127 -6.753 59.193 1.00 7.85 49 VAL B CA 1
ATOM 2499 C C . VAL B 1 49 ? 5.678 -7.243 59.263 1.00 8.09 49 VAL B C 1
ATOM 2500 O O . VAL B 1 49 ? 5.337 -8.068 60.114 1.00 8.95 49 VAL B O 1
ATOM 2504 N N . ASP B 1 50 ? 4.823 -6.750 58.372 1.00 8.25 50 ASP B N 1
ATOM 2505 C CA . ASP B 1 50 ? 3.424 -7.158 58.388 1.00 8.85 50 ASP B CA 1
ATOM 2506 C C . ASP B 1 50 ? 3.218 -8.633 58.024 1.00 9.01 50 ASP B C 1
ATOM 2507 O O . ASP B 1 50 ? 2.162 -9.178 58.319 1.00 10.35 50 ASP B O 1
ATOM 2512 N N . HIS B 1 51 ? 4.215 -9.276 57.414 1.00 9.40 51 HIS B N 1
ATOM 2513 C CA . HIS B 1 51 ? 4.176 -10.724 57.167 1.00 10.48 51 HIS B CA 1
ATOM 2514 C C . HIS B 1 51 ? 4.569 -11.551 58.397 1.00 10.50 51 HIS B C 1
ATOM 2515 O O . HIS B 1 51 ? 4.343 -12.758 58.430 1.00 12.75 51 HIS B O 1
ATOM 2522 N N . PHE B 1 52 ? 5.142 -10.903 59.402 1.00 9.91 52 PHE B N 1
ATOM 2523 C CA . PHE B 1 52 ? 5.574 -11.570 60.630 1.00 10.01 52 PHE B CA 1
ATOM 2524 C C . PHE B 1 52 ? 4.362 -11.819 61.523 1.00 10.55 52 PHE B C 1
ATOM 2525 O O . PHE B 1 52 ? 3.579 -10.900 61.781 1.00 12.48 52 PHE B O 1
ATOM 2533 N N . MET B 1 53 ? 4.227 -13.054 62.005 1.00 11.07 53 MET B N 1
ATOM 2534 C CA A MET B 1 53 ? 3.020 -13.413 62.747 0.50 11.97 53 MET B CA 1
ATOM 2535 C CA B MET B 1 53 ? 3.056 -13.518 62.759 0.50 12.05 53 MET B CA 1
ATOM 2536 C C . MET B 1 53 ? 3.209 -13.341 64.266 1.00 11.63 53 MET B C 1
ATOM 2537 O O . MET B 1 53 ? 2.339 -13.764 65.029 1.00 13.60 53 MET B O 1
ATOM 2546 N N . ASP B 1 54 ? 4.321 -12.757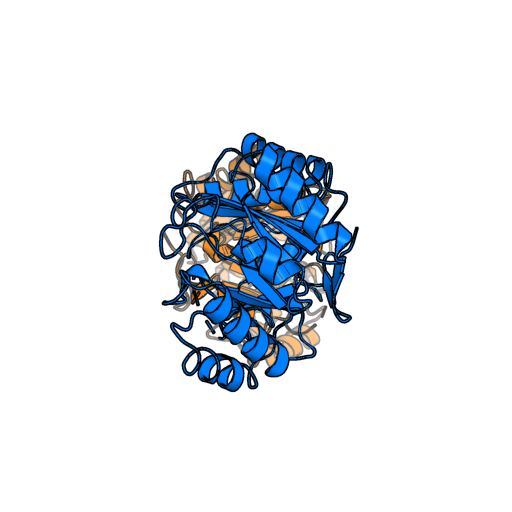 64.713 1.00 10.69 54 ASP B N 1
ATOM 2547 C CA . ASP B 1 54 ? 4.477 -12.446 66.140 1.00 10.59 54 ASP B CA 1
ATOM 2548 C C . ASP B 1 54 ? 4.672 -10.960 66.382 1.00 8.96 54 ASP B C 1
ATOM 2549 O O . ASP B 1 54 ? 5.389 -10.543 67.300 1.00 9.04 54 ASP B O 1
ATOM 2558 N N . ILE B 1 55 ? 3.980 -10.154 65.581 1.00 9.05 55 ILE B N 1
ATOM 2559 C CA . ILE B 1 55 ? 4.007 -8.709 65.785 1.00 9.10 55 ILE B CA 1
ATOM 2560 C C . ILE B 1 55 ? 3.370 -8.285 67.107 1.00 8.15 55 ILE B C 1
ATOM 2561 O O . ILE B 1 55 ? 3.566 -7.152 67.535 1.00 8.92 55 ILE B O 1
ATOM 2570 N N . ALA B 1 56 ? 2.643 -9.194 67.762 1.00 7.79 56 ALA B N 1
ATOM 2571 C CA . ALA B 1 56 ? 2.067 -8.893 69.060 1.00 7.96 56 ALA B CA 1
ATOM 2572 C C . ALA B 1 56 ? 3.116 -8.566 70.119 1.00 7.52 56 ALA B C 1
ATOM 2573 O O . ALA B 1 56 ? 2.805 -7.856 71.064 1.00 9.20 56 ALA B O 1
ATOM 2575 N N . SER B 1 57 ? 4.324 -9.106 69.973 1.00 7.22 57 SER B N 1
ATOM 2576 C CA . SER B 1 57 ? 5.394 -8.903 70.940 1.00 7.16 57 SER B CA 1
ATOM 2577 C C . SER B 1 57 ? 6.474 -7.993 70.385 1.00 6.61 57 SER B C 1
ATOM 2578 O O . SER B 1 57 ? 7.095 -8.303 69.375 1.00 7.22 57 SER B O 1
ATOM 2581 N N . THR B 1 58 ? 6.714 -6.881 71.063 1.00 6.79 58 THR B N 1
ATOM 2582 C CA . THR B 1 58 ? 7.769 -5.969 70.651 1.00 6.67 58 THR B CA 1
ATOM 2583 C C . THR B 1 58 ? 9.127 -6.672 70.720 1.00 6.55 58 THR B C 1
ATOM 2584 O O . THR B 1 58 ? 9.963 -6.487 69.836 1.00 6.88 58 THR B O 1
ATOM 2588 N N . GLN B 1 59 ? 9.337 -7.494 71.748 1.00 6.88 59 GLN B N 1
ATOM 2589 C CA . GLN B 1 59 ? 10.566 -8.267 71.853 1.00 7.37 59 GLN B CA 1
ATOM 2590 C C . GLN B 1 59 ? 10.753 -9.162 70.637 1.00 7.08 59 GLN B C 1
ATOM 2591 O O . GLN B 1 59 ? 11.846 -9.226 70.076 1.00 7.81 59 GLN B O 1
ATOM 2602 N N . SER B 1 60 ? 9.704 -9.869 70.240 1.00 7.52 60 SER B N 1
ATOM 2603 C CA . SER B 1 60 ? 9.824 -10.762 69.094 1.00 7.88 60 SER B CA 1
ATOM 2604 C C . SER B 1 60 ? 10.193 -10.001 67.828 1.00 7.02 60 SER B C 1
ATOM 2605 O O . SER B 1 60 ? 11.019 -10.460 67.050 1.00 7.41 60 SER B O 1
ATOM 2608 N N . VAL B 1 61 ? 9.566 -8.850 67.621 1.00 6.57 61 VAL B N 1
ATOM 2609 C CA . VAL B 1 61 ? 9.846 -8.031 66.446 1.00 6.80 61 VAL B CA 1
ATOM 2610 C C . VAL B 1 61 ? 11.297 -7.547 66.451 1.00 6.98 61 VAL B C 1
ATOM 2611 O O . VAL B 1 61 ? 11.992 -7.643 65.435 1.00 7.01 61 VAL B O 1
ATOM 2615 N N . LEU B 1 62 ? 11.769 -7.031 67.584 1.00 6.70 62 LEU B N 1
ATOM 2616 C CA . LEU B 1 62 ? 13.136 -6.521 67.634 1.00 7.17 62 LEU B CA 1
ATOM 2617 C C . LEU B 1 62 ? 14.153 -7.637 67.530 1.00 7.35 62 LEU B C 1
ATOM 2618 O O . LEU B 1 62 ? 15.199 -7.449 66.928 1.00 8.25 62 LEU B O 1
ATOM 2623 N N . THR B 1 63 ? 13.852 -8.807 68.073 1.00 7.55 63 THR B N 1
ATOM 2624 C CA . THR B 1 63 ? 14.764 -9.932 67.937 1.00 8.52 63 THR B CA 1
ATOM 2625 C C . THR B 1 63 ? 14.877 -10.364 66.480 1.00 8.45 63 THR B C 1
ATOM 2626 O O . THR B 1 63 ? 15.974 -10.655 66.003 1.00 8.89 63 THR B O 1
ATOM 2630 N N . ALA B 1 64 ? 13.761 -10.376 65.761 1.00 8.16 64 ALA B N 1
ATOM 2631 C CA . ALA B 1 64 ? 13.799 -10.675 64.335 1.00 8.26 64 ALA B CA 1
ATOM 2632 C C . ALA B 1 64 ? 14.631 -9.647 63.566 1.00 8.43 64 ALA B C 1
ATOM 2633 O O . ALA B 1 64 ? 15.440 -10.016 62.711 1.00 9.10 64 ALA B O 1
ATOM 2635 N N . ALA B 1 65 ? 14.462 -8.363 63.881 1.00 8.28 65 ALA B N 1
ATOM 2636 C CA . ALA B 1 65 ? 15.285 -7.330 63.252 1.00 8.48 65 ALA B CA 1
ATOM 2637 C C . ALA B 1 65 ? 16.767 -7.564 63.531 1.00 8.51 65 ALA B C 1
ATOM 2638 O O . ALA B 1 65 ? 17.609 -7.422 62.643 1.00 9.36 65 ALA B O 1
ATOM 2640 N N . ARG B 1 66 ? 17.073 -7.948 64.766 1.00 8.60 66 ARG B N 1
ATOM 2641 C CA . ARG B 1 66 ? 18.454 -8.199 65.166 1.00 9.50 66 ARG B CA 1
ATOM 2642 C C . ARG B 1 66 ? 19.063 -9.366 64.387 1.00 9.95 66 ARG B C 1
ATOM 2643 O O . ARG B 1 66 ? 20.222 -9.302 63.978 1.00 10.46 66 ARG B O 1
ATOM 2651 N N . VAL B 1 67 ? 18.286 -10.428 64.186 1.00 10.17 67 VAL B N 1
ATOM 2652 C CA . VAL B 1 67 ? 18.738 -11.588 63.420 1.00 10.73 67 VAL B CA 1
ATOM 2653 C C . VAL B 1 67 ? 19.082 -11.187 61.987 1.00 10.18 67 VAL B C 1
ATOM 2654 O O . VAL B 1 67 ? 20.079 -11.641 61.428 1.00 11.55 67 VAL B O 1
ATOM 2658 N N . ILE B 1 68 ? 18.265 -10.329 61.389 1.00 9.38 68 ILE B N 1
ATOM 2659 C CA . ILE B 1 68 ? 18.538 -9.845 60.043 1.00 9.49 68 ILE B CA 1
ATOM 2660 C C . ILE B 1 68 ? 19.807 -8.995 60.028 1.00 10.45 68 ILE B C 1
ATOM 2661 O O . ILE B 1 68 ? 20.682 -9.189 59.188 1.00 11.87 68 ILE B O 1
ATOM 2666 N N . ARG B 1 69 ? 19.914 -8.063 60.973 1.00 10.39 69 ARG B N 1
ATOM 2667 C CA . ARG B 1 69 ? 21.099 -7.223 61.078 1.00 11.43 69 ARG B CA 1
ATOM 2668 C C . ARG B 1 69 ? 22.374 -8.052 61.302 1.00 12.97 69 ARG B C 1
ATOM 2669 O O . ARG B 1 69 ? 23.417 -7.764 60.708 1.00 15.72 69 ARG B O 1
ATOM 2677 N N . ASP B 1 70 ? 22.293 -9.080 62.145 1.00 13.08 70 ASP B N 1
ATOM 2678 C CA A ASP B 1 70 ? 23.490 -9.852 62.416 0.50 13.89 70 ASP B CA 1
ATOM 2679 C CA B ASP B 1 70 ? 23.417 -9.993 62.454 0.50 13.54 70 ASP B CA 1
ATOM 2680 C C . ASP B 1 70 ? 23.933 -10.666 61.194 1.00 13.57 70 ASP B C 1
ATOM 2681 O O . ASP B 1 70 ? 25.134 -10.867 61.006 1.00 16.01 70 ASP B O 1
ATOM 2690 N N . ALA B 1 71 ? 22.989 -11.074 60.351 1.00 13.50 71 ALA B N 1
ATOM 2691 C CA . ALA B 1 71 ? 23.315 -11.786 59.116 1.00 13.26 71 ALA B CA 1
ATOM 2692 C C . ALA B 1 71 ? 23.895 -10.863 58.048 1.00 12.80 71 ALA B C 1
ATOM 2693 O O . ALA B 1 71 ? 24.726 -11.286 57.244 1.00 14.21 71 ALA B O 1
ATOM 2695 N N . MET B 1 72 ? 23.440 -9.613 58.031 1.00 12.69 72 MET B N 1
ATOM 2696 C CA . MET B 1 72 ? 23.828 -8.652 57.003 1.00 13.10 72 MET B CA 1
ATOM 2697 C C . MET B 1 72 ? 24.220 -7.322 57.658 1.00 12.98 72 MET B C 1
ATOM 2698 O O . MET B 1 72 ? 23.495 -6.326 57.569 1.00 14.60 72 MET B O 1
ATOM 2707 N N . PRO B 1 73 ? 25.390 -7.299 58.321 1.00 13.24 73 PRO B N 1
ATOM 2708 C CA . PRO B 1 73 ? 25.791 -6.097 59.065 1.00 14.08 73 PRO B CA 1
ATOM 2709 C C . PRO B 1 73 ? 26.018 -4.853 58.207 1.00 13.97 73 PRO B C 1
ATOM 2710 O O . PRO B 1 73 ? 25.943 -3.739 58.721 1.00 15.11 73 PRO B O 1
ATOM 2714 N N . ASP B 1 74 ? 26.308 -5.033 56.922 1.00 13.33 74 ASP B N 1
ATOM 2715 C CA . ASP B 1 74 ? 26.708 -3.917 56.071 1.00 13.95 74 ASP B CA 1
ATOM 2716 C C . ASP B 1 74 ? 25.657 -3.516 55.042 1.00 14.53 74 ASP B C 1
ATOM 2717 O O . ASP B 1 74 ? 25.922 -2.662 54.197 1.00 16.99 74 ASP B O 1
ATOM 2722 N N . ILE B 1 75 ? 24.469 -4.119 55.116 1.00 13.23 75 ILE B N 1
ATOM 2723 C CA . ILE B 1 75 ? 23.389 -3.807 54.182 1.00 12.36 75 ILE B CA 1
ATOM 2724 C C . ILE B 1 75 ? 22.508 -2.693 54.744 1.00 11.09 75 ILE B C 1
ATOM 2725 O O . ILE B 1 75 ? 22.148 -2.710 55.922 1.00 11.68 75 ILE B O 1
ATOM 2730 N N . PRO B 1 76 ? 22.127 -1.726 53.899 1.00 10.47 76 PRO B N 1
ATOM 2731 C CA . PRO B 1 76 ? 21.059 -0.830 54.305 1.00 10.00 76 PRO B CA 1
ATOM 2732 C C . PRO B 1 76 ? 19.793 -1.644 54.613 1.00 9.26 76 PRO B C 1
ATOM 2733 O O . PRO B 1 76 ? 19.345 -2.434 53.775 1.00 10.33 76 PRO B O 1
ATOM 2737 N N . LEU B 1 77 ? 19.239 -1.452 55.807 1.00 9.06 77 LEU B N 1
ATOM 2738 C CA . LEU B 1 77 ? 18.090 -2.217 56.274 1.00 8.77 77 LEU B CA 1
ATOM 2739 C C . LEU B 1 77 ? 16.905 -1.288 56.499 1.00 8.07 77 LEU B C 1
ATOM 2740 O O . LEU B 1 77 ? 16.995 -0.327 57.276 1.00 8.98 77 LEU B O 1
ATOM 2745 N N . LEU B 1 78 ? 15.813 -1.597 55.802 1.00 7.84 78 LEU B N 1
ATOM 2746 C CA . LEU B 1 78 ? 14.580 -0.835 55.804 1.00 7.59 78 LEU B CA 1
ATOM 2747 C C . LEU B 1 78 ? 13.485 -1.638 56.515 1.00 7.47 78 LEU B C 1
ATOM 2748 O O . LEU B 1 78 ? 13.177 -2.754 56.117 1.00 8.55 78 LEU B O 1
ATOM 2753 N N . PHE B 1 79 ? 12.931 -1.070 57.585 1.00 7.13 79 PHE B N 1
ATOM 2754 C CA . PHE B 1 79 ? 11.867 -1.687 58.385 1.00 6.89 79 PHE B CA 1
ATOM 2755 C C . PHE B 1 79 ? 10.527 -1.192 57.854 1.00 6.77 79 PHE B C 1
ATOM 2756 O O . PHE B 1 79 ? 10.250 0.000 57.927 1.00 7.18 79 PHE B O 1
ATOM 2764 N N . THR B 1 80 ? 9.702 -2.105 57.330 1.00 6.62 80 THR B N 1
ATOM 2765 C CA . THR B 1 80 ? 8.429 -1.746 56.720 1.00 7.04 80 THR B CA 1
ATOM 2766 C C . THR B 1 80 ? 7.281 -2.593 57.241 1.00 7.07 80 THR B C 1
ATOM 2767 O O . THR B 1 80 ? 7.168 -3.773 56.902 1.00 7.75 80 THR B O 1
ATOM 2771 N N . PHE B 1 81 ? 6.418 -1.991 58.047 1.00 7.55 81 PHE B N 1
ATOM 2772 C CA . PHE B 1 81 ? 5.103 -2.555 58.311 1.00 7.80 81 PHE B CA 1
ATOM 2773 C C . PHE B 1 81 ? 4.126 -1.927 57.315 1.00 7.70 81 PHE B C 1
ATOM 2774 O O . PHE B 1 81 ? 3.787 -0.757 57.441 1.00 8.10 81 PHE B O 1
ATOM 2782 N N . ARG B 1 82 ? 3.710 -2.691 56.312 1.00 7.92 82 ARG B N 1
ATOM 2783 C CA . ARG B 1 82 ? 2.716 -2.219 55.364 1.00 8.52 82 ARG B CA 1
ATOM 2784 C C . ARG B 1 82 ? 1.350 -2.427 55.992 1.00 8.97 82 ARG B C 1
ATOM 2785 O O . ARG B 1 82 ? 0.985 -3.553 56.312 1.00 10.19 82 ARG B O 1
ATOM 2793 N N . SER B 1 83 ? 0.611 -1.337 56.184 1.00 9.53 83 SER B N 1
ATOM 2794 C CA . SER B 1 83 ? -0.688 -1.413 56.838 1.00 10.41 83 SER B CA 1
ATOM 2795 C C . SER B 1 83 ? -1.683 -2.152 55.958 1.00 10.97 83 SER B C 1
ATOM 2796 O O . SER B 1 83 ? -1.562 -2.156 54.728 1.00 10.92 83 SER B O 1
ATOM 2799 N N . ALA B 1 84 ? -2.667 -2.775 56.595 1.00 12.58 84 ALA B N 1
ATOM 2800 C CA . ALA B 1 84 ? -3.747 -3.423 55.871 1.00 13.08 84 ALA B CA 1
ATOM 2801 C C . ALA B 1 84 ? -4.446 -2.426 54.950 1.00 12.45 84 ALA B C 1
ATOM 2802 O O . ALA B 1 84 ? -4.776 -2.754 53.806 1.00 15.10 84 ALA B O 1
ATOM 2804 N N . LYS B 1 85 ? -4.663 -1.215 55.459 1.00 12.75 85 LYS B N 1
ATOM 2805 C CA A LYS B 1 85 ? -5.306 -0.159 54.673 0.50 13.18 85 LYS B CA 1
ATOM 2806 C CA B LYS B 1 85 ? -5.259 -0.113 54.711 0.50 13.04 85 LYS B CA 1
ATOM 2807 C C . LYS B 1 85 ? -4.585 0.056 53.342 1.00 12.61 85 LYS B C 1
ATOM 2808 O O . LYS B 1 85 ? -5.237 0.293 52.329 1.00 14.63 85 LYS B O 1
ATOM 2819 N N . GLU B 1 86 ? -3.254 -0.049 53.335 1.00 12.06 86 GLU B N 1
ATOM 2820 C CA . GLU B 1 86 ? -2.463 0.163 52.115 1.00 11.37 86 GLU B CA 1
ATOM 2821 C C . GLU B 1 86 ? -1.892 -1.121 51.515 1.00 11.62 86 GLU B C 1
ATOM 2822 O O . GLU B 1 86 ? -0.863 -1.108 50.846 1.00 13.11 86 GLU B O 1
ATOM 2828 N N . GLY B 1 87 ? -2.607 -2.226 51.715 1.00 12.58 87 GLY B N 1
ATOM 2829 C CA . GLY B 1 87 ? -2.330 -3.462 50.994 1.00 12.90 87 GLY B CA 1
ATOM 2830 C C . GLY B 1 87 ? -1.546 -4.526 51.736 1.00 12.79 87 GLY B C 1
ATOM 2831 O O . GLY B 1 87 ? -1.204 -5.551 51.155 1.00 15.13 87 GLY B O 1
ATOM 2832 N N . GLY B 1 88 ? -1.266 -4.298 53.017 1.00 12.13 88 GLY B N 1
ATOM 2833 C CA . GLY B 1 88 ? -0.471 -5.227 53.816 1.00 12.31 88 GLY B CA 1
ATOM 2834 C C . GLY B 1 88 ? -1.248 -6.416 54.348 1.00 11.82 88 GLY B C 1
ATOM 2835 O O . GLY B 1 88 ? -2.449 -6.541 54.117 1.00 13.68 88 GLY B O 1
ATOM 2836 N N . GLU B 1 89 ? -0.556 -7.278 55.089 1.00 11.56 89 GLU B N 1
ATOM 2837 C CA . GLU B 1 89 ? -1.077 -8.600 55.455 1.00 12.14 89 GLU B CA 1
ATOM 2838 C C . GLU B 1 89 ? -1.988 -8.681 56.678 1.00 12.71 89 GLU B C 1
ATOM 2839 O O . GLU B 1 89 ? -2.689 -9.676 56.835 1.00 14.57 89 GLU B O 1
ATOM 2845 N N . GLN B 1 90 ? -1.981 -7.676 57.548 1.00 12.16 90 GLN B N 1
ATOM 2846 C CA . GLN B 1 90 ? -2.792 -7.744 58.768 1.00 12.70 90 GLN B CA 1
ATOM 2847 C C . GLN B 1 90 ? -3.075 -6.381 59.372 1.00 12.22 90 GLN B C 1
ATOM 2848 O O . GLN B 1 90 ? -2.268 -5.467 59.278 1.00 15.91 90 GLN B O 1
ATOM 2854 N N . THR B 1 91 ? -4.229 -6.267 60.012 1.00 12.11 91 THR B N 1
ATOM 2855 C CA . THR B 1 91 ? -4.656 -5.029 60.629 1.00 11.38 91 THR B CA 1
ATOM 2856 C C . THR B 1 91 ? -4.141 -4.958 62.066 1.00 10.88 91 THR B C 1
ATOM 2857 O O . THR B 1 91 ? -4.363 -5.883 62.851 1.00 11.78 91 THR B O 1
ATOM 2861 N N . ILE B 1 92 ? -3.450 -3.867 62.393 1.00 10.42 92 ILE B N 1
ATOM 2862 C CA . ILE B 1 92 ? -3.117 -3.535 63.771 1.00 10.48 92 ILE B CA 1
ATOM 2863 C C . ILE B 1 92 ? -3.523 -2.095 64.035 1.00 9.87 92 ILE B C 1
ATOM 2864 O O . ILE B 1 92 ? -3.728 -1.312 63.103 1.00 10.37 92 ILE B O 1
ATOM 2869 N N . THR B 1 93 ? -3.625 -1.735 65.307 1.00 9.66 93 THR B N 1
ATOM 2870 C CA . THR B 1 93 ? -4.027 -0.381 65.653 1.00 10.06 93 THR B CA 1
ATOM 2871 C C . THR B 1 93 ? -2.947 0.612 65.233 1.00 9.99 93 THR B C 1
ATOM 2872 O O . THR B 1 93 ? -1.776 0.260 65.078 1.00 9.84 93 THR B O 1
ATOM 2876 N N . THR B 1 94 ? -3.350 1.865 65.077 1.00 10.75 94 THR B N 1
ATOM 2877 C CA . THR B 1 94 ? -2.409 2.936 64.776 1.00 11.58 94 THR B CA 1
ATOM 2878 C C . THR B 1 94 ? -1.330 3.062 65.851 1.00 10.28 94 THR B C 1
ATOM 2879 O O . THR B 1 94 ? -0.153 3.225 65.539 1.00 10.51 94 THR B O 1
ATOM 2883 N N . GLN B 1 95 ? -1.714 2.983 67.118 1.00 10.36 95 GLN B N 1
ATOM 2884 C CA A GLN B 1 95 ? -0.741 3.070 68.197 0.50 10.50 95 GLN B CA 1
ATOM 2885 C CA B GLN B 1 95 ? -0.720 3.088 68.182 0.50 10.70 95 GLN B CA 1
ATOM 2886 C C . GLN B 1 95 ? 0.243 1.910 68.159 1.00 9.85 95 GLN B C 1
ATOM 2887 O O . GLN B 1 95 ? 1.419 2.087 68.446 1.00 11.17 95 GLN B O 1
ATOM 2898 N N . HIS B 1 96 ? -0.247 0.722 67.814 1.00 9.34 96 HIS B N 1
ATOM 2899 C CA . HIS B 1 96 ? 0.627 -0.432 67.703 1.00 9.26 96 HIS B CA 1
ATOM 2900 C C . HIS B 1 96 ? 1.636 -0.195 66.561 1.00 8.67 96 HIS B C 1
ATOM 2901 O O . HIS B 1 96 ? 2.837 -0.423 66.724 1.00 8.99 96 HIS B O 1
ATOM 2908 N N . TYR B 1 97 ? 1.148 0.279 65.416 1.00 8.86 97 TYR B N 1
ATOM 2909 C CA . TYR B 1 97 ? 2.002 0.622 64.269 1.00 8.70 97 TYR B CA 1
ATOM 2910 C C . TYR B 1 97 ? 3.088 1.633 64.641 1.00 8.92 97 TYR B C 1
ATOM 2911 O O . TYR B 1 97 ? 4.269 1.447 64.317 1.00 9.06 97 TYR B O 1
ATOM 2920 N N . LEU B 1 98 ? 2.686 2.695 65.325 1.00 9.49 98 LEU B N 1
ATOM 2921 C CA . LEU B 1 98 ? 3.636 3.725 65.712 1.00 10.39 98 LEU B CA 1
ATOM 2922 C C . LEU B 1 98 ? 4.648 3.217 66.752 1.00 9.92 98 LEU B C 1
ATOM 2923 O O . LEU B 1 98 ? 5.827 3.548 66.671 1.00 10.18 98 LEU B O 1
ATOM 2928 N N . THR B 1 99 ? 4.195 2.405 67.706 1.00 9.77 99 THR B N 1
ATOM 2929 C CA . THR B 1 99 ? 5.089 1.846 68.718 1.00 10.23 99 THR B CA 1
ATOM 2930 C C . THR B 1 99 ? 6.147 0.952 68.073 1.00 9.28 99 THR B C 1
ATOM 2931 O O . THR B 1 99 ? 7.327 1.046 68.414 1.00 9.60 99 THR B O 1
ATOM 2935 N N . LEU B 1 100 ? 5.733 0.094 67.144 1.00 9.31 100 LEU B N 1
ATOM 2936 C CA . LEU B 1 100 ? 6.697 -0.768 66.461 1.00 9.56 100 LEU B CA 1
ATOM 2937 C C . LEU B 1 100 ? 7.736 0.049 65.711 1.00 8.35 100 LEU B C 1
ATOM 2938 O O . LEU B 1 100 ? 8.934 -0.257 65.768 1.00 8.49 100 LEU B O 1
ATOM 2943 N N . ASN B 1 101 ? 7.290 1.088 65.013 1.00 8.24 101 ASN B N 1
ATOM 2944 C CA . ASN B 1 101 ? 8.231 1.944 64.293 1.00 7.94 101 ASN B CA 1
ATOM 2945 C C . ASN B 1 101 ? 9.174 2.713 65.226 1.00 7.80 101 ASN B C 1
ATOM 2946 O O . ASN B 1 101 ? 10.362 2.811 64.947 1.00 7.95 101 ASN B O 1
ATOM 2951 N N . ARG B 1 102 ? 8.659 3.235 66.334 1.00 7.73 102 ARG B N 1
ATOM 2952 C CA . ARG B 1 102 ? 9.523 3.936 67.275 1.00 7.65 102 ARG B CA 1
ATOM 2953 C C . ARG B 1 102 ? 10.543 2.981 67.897 1.00 7.58 102 ARG B C 1
ATOM 2954 O O . ARG B 1 102 ? 11.713 3.339 68.035 1.00 7.24 102 ARG B O 1
ATOM 2969 N N . ALA B 1 103 ? 10.116 1.776 68.262 1.00 7.66 103 ALA B N 1
ATOM 2970 C CA . ALA B 1 103 ? 11.036 0.785 68.809 1.00 7.61 103 ALA B CA 1
ATOM 2971 C C . ALA B 1 103 ? 12.107 0.401 67.779 1.00 7.26 103 ALA B C 1
ATOM 2972 O O . ALA B 1 103 ? 13.292 0.260 68.118 1.00 7.96 103 ALA B O 1
ATOM 2974 N N . ALA B 1 104 ? 11.713 0.253 66.516 1.00 7.55 104 ALA B N 1
ATOM 2975 C CA . ALA B 1 104 ? 12.698 0.000 65.462 1.00 7.87 104 ALA B CA 1
ATOM 2976 C C . ALA B 1 104 ? 13.703 1.147 65.369 1.00 7.33 104 ALA B C 1
ATOM 2977 O O . ALA B 1 104 ? 14.909 0.923 65.280 1.00 7.70 104 ALA B O 1
ATOM 2979 N N . ILE B 1 105 ? 13.194 2.370 65.370 1.00 7.32 105 ILE B N 1
ATOM 2980 C CA . ILE B 1 105 ? 14.033 3.552 65.289 1.00 7.06 105 ILE B CA 1
ATOM 2981 C C . ILE B 1 105 ? 15.076 3.599 66.400 1.00 7.07 105 ILE B C 1
ATOM 2982 O O . ILE B 1 105 ? 16.260 3.790 66.123 1.00 7.76 105 ILE B O 1
ATOM 2987 N N . ASP B 1 106 ? 14.652 3.461 67.650 1.00 7.02 106 ASP B N 1
ATOM 2988 C CA . ASP B 1 106 ? 15.573 3.694 68.756 1.00 7.01 106 ASP B CA 1
ATOM 2989 C C . ASP B 1 106 ? 16.432 2.479 69.101 1.00 7.01 106 ASP B C 1
ATOM 2990 O O . ASP B 1 106 ? 17.370 2.592 69.886 1.00 7.62 106 ASP B O 1
ATOM 2995 N N . SER B 1 107 ? 16.178 1.351 68.441 1.00 8.00 107 SER B N 1
ATOM 2996 C CA . SER B 1 107 ? 16.985 0.141 68.633 1.00 8.52 107 SER B CA 1
ATOM 2997 C C . SER B 1 107 ? 18.370 0.230 68.023 1.00 8.53 107 SER B C 1
ATOM 2998 O O . SER B 1 107 ? 19.261 -0.517 68.410 1.00 9.23 107 SER B O 1
ATOM 3001 N N . GLY B 1 108 ? 18.525 1.082 67.019 1.00 8.64 108 GLY B N 1
ATOM 3002 C CA . GLY B 1 108 ? 19.756 1.142 66.246 1.00 9.31 108 GLY B CA 1
ATOM 3003 C C . GLY B 1 108 ? 19.937 0.009 65.243 1.00 9.37 108 GLY B C 1
ATOM 3004 O O . GLY B 1 108 ? 20.939 -0.014 64.524 1.00 11.14 108 GLY B O 1
ATOM 3005 N N . LEU B 1 109 ? 18.978 -0.915 65.178 1.00 9.08 109 LEU B N 1
ATOM 3006 C CA . LEU B 1 109 ? 19.096 -2.101 64.326 1.00 9.25 109 LEU B CA 1
ATOM 3007 C C . LEU B 1 109 ? 18.822 -1.836 62.852 1.00 9.49 109 LEU B C 1
ATOM 3008 O O . LEU B 1 109 ? 19.263 -2.603 62.000 1.00 11.95 109 LEU B O 1
ATOM 3013 N N . VAL B 1 110 ? 18.081 -0.773 62.550 1.00 8.28 110 VAL B N 1
ATOM 3014 C CA . VAL B 1 110 ? 17.709 -0.479 61.169 1.00 8.68 110 VAL B CA 1
ATOM 3015 C C . VAL B 1 110 ? 18.162 0.909 60.737 1.00 8.25 110 VAL B C 1
ATOM 3016 O O . VAL B 1 110 ? 18.283 1.826 61.546 1.00 8.94 110 VAL B O 1
ATOM 3020 N N . ASP B 1 111 ? 18.393 1.052 59.439 1.00 8.31 111 ASP B N 1
ATOM 3021 C CA . ASP B 1 111 ? 18.849 2.311 58.868 1.00 8.20 111 ASP B CA 1
ATOM 3022 C C . ASP B 1 111 ? 17.712 3.213 58.417 1.00 7.92 111 ASP B C 1
ATOM 3023 O O . ASP B 1 111 ? 17.874 4.429 58.349 1.00 8.32 111 ASP B O 1
ATOM 3028 N N . MET B 1 112 ? 16.577 2.604 58.081 1.00 7.68 112 MET B N 1
ATOM 3029 C CA . MET B 1 112 ? 15.450 3.300 57.469 1.00 7.73 112 MET B CA 1
ATOM 3030 C C . MET B 1 112 ? 14.164 2.677 57.979 1.00 7.30 112 MET B C 1
ATOM 3031 O O . MET B 1 112 ? 14.141 1.485 58.288 1.00 7.39 112 MET B O 1
ATOM 3040 N N . ILE B 1 113 ? 13.101 3.477 58.042 1.00 7.45 113 ILE B N 1
ATOM 3041 C CA . ILE B 1 113 ? 11.751 2.952 58.225 1.00 7.36 113 ILE B CA 1
ATOM 3042 C C . ILE B 1 113 ? 10.876 3.463 57.096 1.00 7.33 113 ILE B C 1
ATOM 3043 O O . ILE B 1 113 ? 11.134 4.517 56.523 1.00 8.45 113 ILE B O 1
ATOM 3048 N N . ASP B 1 114 ? 9.832 2.700 56.805 1.00 7.29 114 ASP B N 1
ATOM 3049 C CA . ASP B 1 114 ? 8.776 3.113 55.901 1.00 8.21 114 ASP B CA 1
ATOM 3050 C C . ASP B 1 114 ? 7.613 3.597 56.756 1.00 8.92 114 ASP B C 1
ATOM 3051 O O . ASP B 1 114 ? 7.119 2.865 57.613 1.00 13.30 114 ASP B O 1
ATOM 3056 N N . LEU B 1 115 ? 7.184 4.831 56.510 1.00 7.83 115 LEU B N 1
ATOM 3057 C CA A LEU B 1 115 ? 6.080 5.445 57.222 0.50 8.02 115 LEU B CA 1
ATOM 3058 C CA B LEU B 1 115 ? 6.059 5.445 57.216 0.50 8.20 115 LEU B CA 1
ATOM 3059 C C . LEU B 1 115 ? 5.032 5.867 56.195 1.00 8.00 115 LEU B C 1
ATOM 3060 O O . LEU B 1 115 ? 5.348 6.579 55.256 1.00 8.23 115 LEU B O 1
ATOM 3069 N N . GLU B 1 116 ? 3.793 5.432 56.372 1.00 8.19 116 GLU B N 1
ATOM 3070 C CA . GLU B 1 116 ? 2.747 5.770 55.407 1.00 8.20 116 GLU B CA 1
ATOM 3071 C C . GLU B 1 116 ? 2.247 7.203 55.582 1.00 8.87 116 GLU B C 1
ATOM 3072 O O . GLU B 1 116 ? 1.869 7.620 56.679 1.00 9.54 116 GLU B O 1
ATOM 3078 N N . LEU B 1 117 ? 2.266 7.951 54.481 1.00 8.63 117 LEU B N 1
ATOM 3079 C CA . LEU B 1 117 ? 1.838 9.346 54.447 1.00 9.48 117 LEU B CA 1
ATOM 3080 C C . LEU B 1 117 ? 0.510 9.602 55.143 1.00 9.92 117 LEU B C 1
ATOM 3081 O O . LEU B 1 117 ? 0.382 10.554 55.913 1.00 11.64 117 LEU B O 1
ATOM 3086 N N . PHE B 1 118 ? -0.484 8.769 54.864 1.00 10.29 118 PHE B N 1
ATOM 3087 C CA . PHE B 1 118 ? -1.824 9.052 55.369 1.00 10.81 118 PHE B CA 1
ATOM 3088 C C . PHE B 1 118 ? -2.134 8.397 56.721 1.00 11.22 118 PHE B C 1
ATOM 3089 O O . PHE B 1 118 ? -3.288 8.209 57.080 1.00 12.70 118 PHE B O 1
ATOM 3097 N N . THR B 1 119 ? -1.094 8.121 57.503 1.00 11.70 119 THR B N 1
ATOM 3098 C CA . THR B 1 119 ? -1.275 7.690 58.884 1.00 11.75 119 THR B CA 1
ATOM 3099 C C . THR B 1 119 ? -1.937 8.789 59.726 1.00 12.01 119 THR B C 1
ATOM 3100 O O . THR B 1 119 ? -2.650 8.484 60.678 1.00 14.03 119 THR B O 1
ATOM 3104 N N . GLY B 1 120 ? -1.693 10.050 59.363 1.00 12.66 120 GLY B N 1
ATOM 3105 C CA . GLY B 1 120 ? -2.222 11.217 60.084 1.00 13.17 120 GLY B CA 1
ATOM 3106 C C . GLY B 1 120 ? -1.094 12.217 60.240 1.00 12.49 120 GLY B C 1
ATOM 3107 O O . GLY B 1 120 ? -0.006 11.838 60.656 1.00 12.85 120 GLY B O 1
ATOM 3108 N N . ASP B 1 121 ? -1.328 13.485 59.903 1.00 13.39 121 ASP B N 1
ATOM 3109 C CA . ASP B 1 121 ? -0.218 14.443 59.795 1.00 13.10 121 ASP B CA 1
ATOM 3110 C C . ASP B 1 121 ? 0.560 14.616 61.097 1.00 12.95 121 ASP B C 1
ATOM 3111 O O . ASP B 1 121 ? 1.789 14.641 61.081 1.00 13.33 121 ASP B O 1
ATOM 3116 N N . ALA B 1 122 ? -0.141 14.750 62.220 1.00 12.46 122 ALA B N 1
ATOM 3117 C CA . ALA B 1 122 ? 0.540 14.945 63.509 1.00 12.41 122 ALA B CA 1
ATOM 3118 C C . ALA B 1 122 ? 1.405 13.729 63.863 1.00 11.88 122 ALA B C 1
ATOM 3119 O O . ALA B 1 122 ? 2.553 13.881 64.285 1.00 12.70 122 ALA B O 1
ATOM 3121 N N . ASP B 1 123 ? 0.857 12.531 63.692 1.00 11.86 123 ASP B N 1
ATOM 3122 C CA . ASP B 1 123 ? 1.596 11.298 63.983 1.00 12.07 123 ASP B CA 1
ATOM 3123 C C . ASP B 1 123 ? 2.770 11.097 63.031 1.00 11.06 123 ASP B C 1
ATOM 3124 O O . ASP B 1 123 ? 3.836 10.627 63.442 1.00 10.83 123 ASP B O 1
ATOM 3129 N N . VAL B 1 124 ? 2.578 11.443 61.761 1.00 10.83 124 VAL B N 1
ATOM 3130 C CA . VAL B 1 124 ? 3.669 11.364 60.793 1.00 10.62 124 VAL B CA 1
ATOM 3131 C C . VAL B 1 124 ? 4.802 12.321 61.173 1.00 10.90 124 VAL B C 1
ATOM 3132 O O . VAL B 1 124 ? 5.962 11.917 61.233 1.00 11.23 124 VAL B O 1
ATOM 3136 N N . LYS B 1 125 ? 4.472 13.578 61.448 1.00 11.82 125 LYS B N 1
ATOM 3137 C CA . LYS B 1 125 ? 5.493 14.549 61.849 1.00 12.50 125 LYS B CA 1
ATOM 3138 C C . LYS B 1 125 ? 6.263 14.075 63.079 1.00 12.20 125 LYS B C 1
ATOM 3139 O O . LYS B 1 125 ? 7.491 14.154 63.111 1.00 12.74 125 LYS B O 1
ATOM 3150 N N . ALA B 1 126 ? 5.544 13.596 64.089 1.00 11.76 126 ALA B N 1
ATOM 3151 C CA . ALA B 1 126 ? 6.183 13.159 65.327 1.00 11.69 126 ALA B CA 1
ATOM 3152 C C . ALA B 1 126 ? 7.138 11.997 65.059 1.00 10.61 126 ALA B C 1
ATOM 3153 O O . ALA B 1 126 ? 8.226 11.933 65.626 1.00 10.91 126 ALA B O 1
ATOM 3155 N N . THR B 1 127 ? 6.732 11.079 64.191 1.00 9.54 127 THR B N 1
ATOM 3156 C CA . THR B 1 127 ? 7.530 9.894 63.929 1.00 9.47 127 THR B CA 1
ATOM 3157 C C . THR B 1 127 ? 8.736 10.230 63.053 1.00 8.94 127 THR B C 1
ATOM 3158 O O . THR B 1 127 ? 9.828 9.694 63.266 1.00 9.04 127 THR B O 1
ATOM 3162 N N . VAL B 1 128 ? 8.546 11.118 62.077 1.00 9.33 128 VAL B N 1
ATOM 3163 C CA . VAL B 1 128 ? 9.669 11.619 61.284 1.00 9.82 128 VAL B CA 1
ATOM 3164 C C . VAL B 1 128 ? 10.704 12.284 62.189 1.00 9.82 128 VAL B C 1
ATOM 3165 O O . VAL B 1 128 ? 11.902 12.033 62.067 1.00 10.05 128 VAL B O 1
ATOM 3169 N N . ASP B 1 129 ? 10.245 13.137 63.096 1.00 9.76 129 ASP B N 1
ATOM 3170 C CA . ASP B 1 129 ? 11.155 13.810 64.015 1.00 10.55 129 ASP B CA 1
ATOM 3171 C C . ASP B 1 129 ? 11.907 12.807 64.883 1.00 9.62 129 ASP B C 1
ATOM 3172 O O . ASP B 1 129 ? 13.107 12.967 65.117 1.00 10.17 129 ASP B O 1
ATOM 3177 N N . TYR B 1 130 ? 11.215 11.780 65.356 1.00 8.95 130 TYR B N 1
ATOM 3178 C CA . TYR B 1 130 ? 11.846 10.760 66.185 1.00 8.98 130 TYR B CA 1
ATOM 3179 C C . TYR B 1 130 ? 12.895 9.987 65.392 1.00 7.99 130 TYR B C 1
ATOM 3180 O O . TYR B 1 130 ? 14.000 9.751 65.883 1.00 8.32 130 TYR B O 1
ATOM 3189 N N . ALA B 1 131 ? 12.557 9.585 64.171 1.00 8.00 131 ALA B N 1
ATOM 3190 C CA . ALA B 1 131 ? 13.522 8.927 63.290 1.00 7.91 131 ALA B CA 1
ATOM 3191 C C . ALA B 1 131 ? 14.781 9.765 63.141 1.00 8.09 131 ALA B C 1
ATOM 3192 O O . ALA B 1 131 ? 15.894 9.278 63.324 1.00 8.25 131 ALA B O 1
ATOM 3194 N N . HIS B 1 132 ? 14.608 11.038 62.826 1.00 8.55 132 HIS B N 1
ATOM 3195 C CA . HIS B 1 132 ? 15.756 11.902 62.593 1.00 9.25 132 HIS B CA 1
ATOM 3196 C C . HIS B 1 132 ? 16.582 12.125 63.852 1.00 9.85 132 HIS B C 1
ATOM 3197 O O . HIS B 1 132 ? 17.805 12.214 63.776 1.00 11.53 132 HIS B O 1
ATOM 3204 N N . ALA B 1 133 ? 15.929 12.153 65.009 1.00 9.62 133 ALA B N 1
ATOM 3205 C CA . ALA B 1 133 ? 16.632 12.284 66.282 1.00 9.93 133 ALA B CA 1
ATOM 3206 C C . ALA B 1 133 ? 17.532 11.082 66.572 1.00 9.71 133 ALA B C 1
ATOM 3207 O O . ALA B 1 133 ? 18.461 11.193 67.361 1.00 11.95 133 ALA B O 1
ATOM 3209 N N . HIS B 1 134 ? 17.264 9.949 65.923 1.00 9.18 134 HIS B N 1
ATOM 3210 C CA . HIS B 1 134 ? 18.022 8.714 66.106 1.00 9.53 134 HIS B CA 1
ATOM 3211 C C . HIS B 1 134 ? 18.747 8.263 64.844 1.00 9.81 134 HIS B C 1
ATOM 3212 O O . HIS B 1 134 ? 19.111 7.099 64.719 1.00 11.37 134 HIS B O 1
ATOM 3219 N N . ASN B 1 135 ? 18.972 9.203 63.925 1.00 10.19 135 ASN B N 1
ATOM 3220 C CA A ASN B 1 135 ? 19.728 8.959 62.703 0.50 11.03 135 ASN B CA 1
ATOM 3221 C CA B ASN B 1 135 ? 19.753 8.937 62.717 0.50 11.26 135 ASN B CA 1
ATOM 3222 C C . ASN B 1 135 ? 19.163 7.793 61.894 1.00 10.50 135 ASN B C 1
ATOM 3223 O O . ASN B 1 135 ? 19.890 6.915 61.422 1.00 12.51 135 ASN B O 1
ATOM 3232 N N . VAL B 1 136 ? 17.846 7.813 61.736 1.00 8.75 136 VAL B N 1
ATOM 3233 C CA . VAL B 1 136 ? 17.136 6.872 60.887 1.00 7.96 136 VAL B CA 1
ATOM 3234 C C . VAL B 1 136 ? 16.440 7.676 59.787 1.00 8.03 136 VAL B C 1
ATOM 3235 O O . VAL B 1 136 ? 15.814 8.703 60.055 1.00 9.23 136 VAL B O 1
ATOM 3239 N N . TYR B 1 137 ? 16.570 7.207 58.550 1.00 7.65 137 TYR B N 1
ATOM 3240 C CA . TYR B 1 137 ? 15.923 7.843 57.410 1.00 8.05 137 TYR B CA 1
ATOM 3241 C C . TYR B 1 137 ? 14.510 7.311 57.227 1.00 7.97 137 TYR B C 1
ATOM 3242 O O . TYR B 1 137 ? 14.221 6.161 57.555 1.00 9.05 137 TYR B O 1
ATOM 3251 N N . VAL B 1 138 ? 13.641 8.161 56.692 1.00 7.89 138 VAL B N 1
ATOM 3252 C CA . VAL B 1 138 ? 12.243 7.823 56.482 1.00 8.09 138 VAL B CA 1
ATOM 3253 C C . VAL B 1 138 ? 11.926 7.739 54.994 1.00 7.53 138 VAL B C 1
ATOM 3254 O O . VAL B 1 138 ? 12.072 8.722 54.258 1.00 8.01 138 VAL B O 1
ATOM 3258 N N . VAL B 1 139 ? 11.510 6.550 54.564 1.00 7.02 139 VAL B N 1
ATOM 3259 C CA . VAL B 1 139 ? 10.863 6.350 53.283 1.00 7.26 139 VAL B CA 1
ATOM 3260 C C . VAL B 1 139 ? 9.382 6.565 53.573 1.00 7.43 139 VAL B C 1
ATOM 3261 O O . VAL B 1 139 ? 8.780 5.785 54.297 1.00 8.61 139 VAL B O 1
ATOM 3265 N N . MET B 1 140 ? 8.810 7.657 53.071 1.00 7.59 140 MET B N 1
ATOM 3266 C CA . MET B 1 140 ? 7.404 7.949 53.337 1.00 7.72 140 MET B CA 1
ATOM 3267 C C . MET B 1 140 ? 6.624 7.435 52.148 1.00 7.76 140 MET B C 1
ATOM 3268 O O . MET B 1 140 ? 6.987 7.717 51.012 1.00 9.32 140 MET B O 1
ATOM 3273 N N . SER B 1 141 ? 5.573 6.661 52.393 1.00 7.96 141 SER B N 1
ATOM 3274 C CA . SER B 1 141 ? 4.965 5.903 51.317 1.00 7.80 141 SER B CA 1
ATOM 3275 C C . SER B 1 141 ? 3.463 6.121 51.180 1.00 7.51 141 SER B C 1
ATOM 3276 O O . SER B 1 141 ? 2.758 6.492 52.123 1.00 8.07 141 SER B O 1
ATOM 3279 N N . ASN B 1 142 ? 2.997 5.872 49.966 1.00 7.71 142 ASN B N 1
ATOM 3280 C CA . ASN B 1 142 ? 1.588 5.894 49.653 1.00 7.87 142 ASN B CA 1
ATOM 3281 C C . ASN B 1 142 ? 1.310 4.850 48.589 1.00 7.94 142 ASN B C 1
ATOM 3282 O O . ASN B 1 142 ? 2.148 4.602 47.715 1.00 7.98 142 ASN B O 1
ATOM 3287 N N . HIS B 1 143 ? 0.127 4.251 48.675 1.00 8.97 143 HIS B N 1
ATOM 3288 C CA . HIS B 1 143 ? -0.279 3.188 47.781 1.00 9.40 143 HIS B CA 1
ATOM 3289 C C . HIS B 1 143 ? -1.691 3.379 47.316 1.00 10.20 143 HIS B C 1
ATOM 3290 O O . HIS B 1 143 ? -2.555 3.821 48.070 1.00 11.92 143 HIS B O 1
ATOM 3297 N N . ASP B 1 144 ? -1.924 3.040 46.059 1.00 9.19 144 ASP B N 1
ATOM 3298 C CA . ASP B 1 144 ? -3.279 2.854 45.560 1.00 9.46 144 ASP B CA 1
ATOM 3299 C C . ASP B 1 144 ? -3.289 1.507 44.856 1.00 9.35 144 ASP B C 1
ATOM 3300 O O . ASP B 1 144 ? -2.723 1.354 43.778 1.00 9.46 144 ASP B O 1
ATOM 3305 N N . PHE B 1 145 ? -3.890 0.518 45.503 1.00 9.42 145 PHE B N 1
ATOM 3306 C CA . PHE B 1 145 ? -3.931 -0.835 44.965 1.00 10.10 145 PHE B CA 1
ATOM 3307 C C . PHE B 1 145 ? -5.133 -1.082 44.054 1.00 9.41 145 PHE B C 1
ATOM 3308 O O . PHE B 1 145 ? -5.303 -2.195 43.549 1.00 11.03 145 PHE B O 1
ATOM 3316 N N . HIS B 1 146 ? -5.960 -0.061 43.840 1.00 9.54 146 HIS B N 1
ATOM 3317 C CA . HIS B 1 146 ? -7.128 -0.203 42.972 1.00 10.52 146 HIS B CA 1
ATOM 3318 C C . HIS B 1 146 ? -7.027 0.504 41.641 1.00 10.02 146 HIS B C 1
ATOM 3319 O O . HIS B 1 146 ? -7.598 0.045 40.662 1.00 12.04 146 HIS B O 1
ATOM 3326 N N . GLN B 1 147 ? -6.316 1.621 41.600 1.00 9.58 147 GLN B N 1
ATOM 3327 C CA . GLN B 1 147 ? -6.291 2.451 40.410 1.00 10.59 147 GLN B CA 1
ATOM 3328 C C . GLN B 1 147 ? -5.073 3.344 40.414 1.00 10.02 147 GLN B C 1
ATOM 3329 O O . GLN B 1 147 ? -4.315 3.389 41.385 1.00 10.20 147 GLN B O 1
ATOM 3335 N N . THR B 1 148 ? -4.901 4.047 39.307 1.00 9.85 148 THR B N 1
ATOM 3336 C CA . THR B 1 148 ? -3.843 5.020 39.162 1.00 9.35 148 THR B CA 1
ATOM 3337 C C . THR B 1 148 ? -4.470 6.403 39.294 1.00 10.07 148 THR B C 1
ATOM 3338 O O . THR B 1 148 ? -5.286 6.787 38.462 1.00 10.94 148 THR B O 1
ATOM 3342 N N . PRO B 1 149 ? -4.126 7.147 40.356 1.00 10.35 149 PRO B N 1
ATOM 3343 C CA . PRO B 1 149 ? -4.596 8.524 40.436 1.00 11.15 149 PRO B CA 1
ATOM 3344 C C . PRO B 1 149 ? -4.050 9.348 39.276 1.00 10.75 149 PRO B C 1
ATOM 3345 O O . PRO B 1 149 ? -3.134 8.912 38.574 1.00 11.22 149 PRO B O 1
ATOM 3349 N N . SER B 1 150 ? -4.613 10.528 39.059 1.00 11.19 150 SER B N 1
ATOM 3350 C CA A SER B 1 150 ? -4.058 11.422 38.052 0.50 11.61 150 SER B CA 1
ATOM 3351 C CA B SER B 1 150 ? -4.071 11.456 38.081 0.50 11.87 150 SER B CA 1
ATOM 3352 C C . SER B 1 150 ? -2.603 11.746 38.391 1.00 11.28 150 SER B C 1
ATOM 3353 O O . SER B 1 150 ? -2.172 11.650 39.558 1.00 11.52 150 SER B O 1
ATOM 3358 N N . ALA B 1 151 ? -1.842 12.115 37.364 1.00 11.69 151 ALA B N 1
ATOM 3359 C CA . ALA B 1 151 ? -0.450 12.523 37.569 1.00 11.99 151 ALA B CA 1
ATOM 3360 C C . ALA B 1 151 ? -0.383 13.673 38.572 1.00 12.08 151 ALA B C 1
ATOM 3361 O O . ALA B 1 151 ? 0.540 13.757 39.382 1.00 12.58 151 ALA B O 1
ATOM 3363 N N . GLU B 1 152 ? -1.381 14.548 38.532 1.00 12.79 152 GLU B N 1
ATOM 3364 C CA . GLU B 1 152 ? -1.403 15.724 39.407 1.00 12.57 152 GLU B CA 1
ATOM 3365 C C . GLU B 1 152 ? -1.667 15.314 40.870 1.00 12.34 152 GLU B C 1
ATOM 3366 O O . GLU B 1 152 ? -1.059 15.870 41.783 1.00 13.27 152 GLU B O 1
ATOM 3377 N N . GLU B 1 153 ? -2.544 14.337 41.094 1.00 11.82 153 GLU B N 1
ATOM 3378 C CA . GLU B 1 153 ? -2.788 13.809 42.445 1.00 11.45 153 GLU B CA 1
ATOM 3379 C C . GLU B 1 153 ? -1.539 13.098 42.990 1.00 11.16 153 GLU B C 1
ATOM 3380 O O . GLU B 1 153 ? -1.214 13.205 44.177 1.00 12.14 153 GLU B O 1
ATOM 3386 N N . MET B 1 154 ? -0.839 12.369 42.125 1.00 10.62 154 MET B N 1
ATOM 3387 C CA . MET B 1 154 ? 0.378 11.682 42.551 1.00 9.88 154 MET B CA 1
ATOM 3388 C C . MET B 1 154 ? 1.474 12.671 42.930 1.00 9.60 154 MET B C 1
ATOM 3389 O O . MET B 1 154 ? 2.125 12.521 43.967 1.00 9.90 154 MET B O 1
ATOM 3394 N N . VAL B 1 155 ? 1.641 13.708 42.114 1.00 9.55 155 VAL B N 1
ATOM 3395 C CA . VAL B 1 155 ? 2.592 14.773 42.410 1.00 9.94 155 VAL B CA 1
ATOM 3396 C C . VAL B 1 155 ? 2.220 15.484 43.718 1.00 10.22 155 VAL B C 1
ATOM 3397 O O . VAL B 1 155 ? 3.096 15.748 44.543 1.00 10.48 155 VAL B O 1
ATOM 3401 N N . LEU B 1 156 ? 0.933 15.761 43.919 1.00 10.78 156 LEU B N 1
ATOM 3402 C CA . LEU B 1 156 ? 0.459 16.374 45.158 1.00 11.07 156 LEU B CA 1
ATOM 3403 C C . LEU B 1 156 ? 0.917 15.564 46.380 1.00 11.07 156 LEU B C 1
ATOM 3404 O O . LEU B 1 156 ? 1.439 16.123 47.352 1.00 11.67 156 LEU B O 1
ATOM 3409 N N . ARG B 1 157 ? 0.731 14.252 46.327 1.00 10.47 157 ARG B N 1
ATOM 3410 C CA . ARG B 1 157 ? 1.097 13.389 47.449 1.00 10.73 157 ARG B CA 1
ATOM 3411 C C . ARG B 1 157 ? 2.604 13.353 47.680 1.00 9.91 157 ARG B C 1
ATOM 3412 O O . ARG B 1 157 ? 3.066 13.443 48.820 1.00 10.49 157 ARG B O 1
ATOM 3420 N N . LEU B 1 158 ? 3.371 13.216 46.608 1.00 9.72 158 LEU B N 1
ATOM 3421 C CA . LEU B 1 158 ? 4.826 13.199 46.736 1.00 9.61 158 LEU B CA 1
ATOM 3422 C C . LEU B 1 158 ? 5.356 14.514 47.316 1.00 9.59 158 LEU B C 1
ATOM 3423 O O . LEU B 1 158 ? 6.281 14.522 48.134 1.00 10.13 158 LEU B O 1
ATOM 3428 N N . ARG B 1 159 ? 4.759 15.625 46.902 1.00 10.00 159 ARG B N 1
ATOM 3429 C CA . ARG B 1 159 ? 5.149 16.921 47.436 1.00 9.93 159 ARG B CA 1
ATOM 3430 C C . ARG B 1 159 ? 4.769 17.053 48.912 1.00 10.15 159 ARG B C 1
ATOM 3431 O O . ARG B 1 159 ? 5.528 17.633 49.680 1.00 11.48 159 ARG B O 1
ATOM 3439 N N . LYS B 1 160 ? 3.615 16.515 49.311 1.00 10.15 160 LYS B N 1
ATOM 3440 C CA A LYS B 1 160 ? 3.229 16.527 50.720 0.50 9.90 160 LYS B CA 1
ATOM 3441 C CA B LYS B 1 160 ? 3.207 16.500 50.717 0.50 9.95 160 LYS B CA 1
ATOM 3442 C C . LYS B 1 160 ? 4.239 15.737 51.553 1.00 10.25 160 LYS B C 1
ATOM 3443 O O . LYS B 1 160 ? 4.565 16.129 52.674 1.00 11.35 160 LYS B O 1
ATOM 3454 N N . MET B 1 161 ? 4.753 14.639 51.006 1.00 9.89 161 MET B N 1
ATOM 3455 C CA . MET B 1 161 ? 5.762 13.849 51.708 1.00 9.50 161 MET B CA 1
ATOM 3456 C C . MET B 1 161 ? 7.023 14.671 51.946 1.00 9.52 161 MET B C 1
ATOM 3457 O O . MET B 1 161 ? 7.603 14.638 53.038 1.00 10.09 161 MET B O 1
ATOM 3462 N N . GLN B 1 162 ? 7.447 15.418 50.931 1.00 9.95 162 GLN B N 1
ATOM 3463 C CA . GLN B 1 162 ? 8.564 16.348 51.096 1.00 10.82 162 GLN B CA 1
ATOM 3464 C C . GLN B 1 162 ? 8.278 17.399 52.179 1.00 11.34 162 GLN B C 1
ATOM 3465 O O . GLN B 1 162 ? 9.126 17.661 53.035 1.00 12.03 162 GLN B O 1
ATOM 3471 N N . ALA B 1 163 ? 7.079 17.974 52.154 1.00 12.00 163 ALA B N 1
ATOM 3472 C CA . ALA B 1 163 ? 6.677 18.964 53.158 1.00 12.54 163 ALA B CA 1
ATOM 3473 C C . ALA B 1 163 ? 6.713 18.397 54.580 1.00 12.36 163 ALA B C 1
ATOM 3474 O O . ALA B 1 163 ? 7.043 19.119 55.516 1.00 14.23 163 ALA B O 1
ATOM 3476 N N . LEU B 1 164 ? 6.395 17.109 54.732 1.00 11.60 164 LEU B N 1
ATOM 3477 C CA . LEU B 1 164 ? 6.403 16.441 56.036 1.00 11.67 164 LEU B CA 1
ATOM 3478 C C . LEU B 1 164 ? 7.776 15.899 56.438 1.00 11.39 164 LEU B C 1
ATOM 3479 O O . LEU B 1 164 ? 7.900 15.248 57.470 1.00 13.47 164 LEU B O 1
ATOM 3484 N N . GLY B 1 165 ? 8.803 16.173 55.641 1.00 10.92 165 GLY B N 1
ATOM 3485 C CA . GLY B 1 165 ? 10.172 15.823 55.991 1.00 10.74 165 GLY B CA 1
ATOM 3486 C C . GLY B 1 165 ? 10.650 14.432 55.605 1.00 9.90 165 GLY B C 1
ATOM 3487 O O . GLY B 1 165 ? 11.686 13.980 56.087 1.00 10.19 165 GLY B O 1
ATOM 3488 N N . ALA B 1 166 ? 9.917 13.747 54.731 1.00 9.35 166 ALA B N 1
ATOM 3489 C CA . ALA B 1 166 ? 10.367 12.456 54.209 1.00 8.99 166 ALA B CA 1
ATOM 3490 C C . ALA B 1 166 ? 11.777 12.574 53.651 1.00 8.59 166 ALA B C 1
ATOM 3491 O O . ALA B 1 166 ? 12.072 13.513 52.917 1.00 10.20 166 ALA B O 1
ATOM 3493 N N . ASP B 1 167 ? 12.636 11.606 53.936 1.00 8.31 167 ASP B N 1
ATOM 3494 C CA . ASP B 1 167 ? 13.920 11.553 53.252 1.00 8.38 167 ASP B CA 1
ATOM 3495 C C . ASP B 1 167 ? 13.766 11.047 51.815 1.00 8.15 167 ASP B C 1
ATOM 3496 O O . ASP B 1 167 ? 14.451 11.527 50.911 1.00 9.13 167 ASP B O 1
ATOM 3501 N N . ILE B 1 168 ? 12.851 10.095 51.619 1.00 7.99 168 ILE B N 1
ATOM 3502 C CA . ILE B 1 168 ? 12.581 9.514 50.310 1.00 7.88 168 ILE B CA 1
ATOM 3503 C C . ILE B 1 168 ? 11.074 9.278 50.173 1.00 7.66 168 ILE B C 1
ATOM 3504 O O . ILE B 1 168 ? 10.537 8.295 50.687 1.00 8.16 168 ILE B O 1
ATOM 3509 N N . PRO B 1 169 ? 10.377 10.182 49.467 1.00 7.81 169 PRO B N 1
ATOM 3510 C CA . PRO B 1 169 ? 8.989 9.928 49.089 1.00 7.71 169 PRO B CA 1
ATOM 3511 C C . PRO B 1 169 ? 8.868 8.695 48.197 1.00 7.36 169 PRO B C 1
ATOM 3512 O O . PRO B 1 169 ? 9.734 8.448 47.356 1.00 8.08 169 PRO B O 1
ATOM 3516 N N . LYS B 1 170 ? 7.788 7.943 48.392 1.00 7.34 170 LYS B N 1
ATOM 3517 C CA . LYS B 1 170 ? 7.529 6.723 47.638 1.00 7.48 170 LYS B CA 1
ATOM 3518 C C . LYS B 1 170 ? 6.049 6.609 47.311 1.00 7.26 170 LYS B C 1
ATOM 3519 O O . LYS B 1 170 ? 5.205 6.736 48.196 1.00 7.96 170 LYS B O 1
ATOM 3530 N N . ILE B 1 171 ? 5.731 6.327 46.051 1.00 7.19 171 ILE B N 1
ATOM 3531 C CA . ILE B 1 171 ? 4.347 6.037 45.673 1.00 7.47 171 ILE B CA 1
ATOM 3532 C C . ILE B 1 171 ? 4.288 4.821 44.759 1.00 7.18 171 ILE B C 1
ATOM 3533 O O . ILE B 1 171 ? 5.125 4.660 43.871 1.00 8.03 171 ILE B O 1
ATOM 3538 N N . ALA B 1 172 ? 3.300 3.966 45.018 1.00 7.37 172 ALA B N 1
ATOM 3539 C CA . ALA B 1 172 ? 3.069 2.767 44.226 1.00 7.54 172 ALA B CA 1
ATOM 3540 C C . ALA B 1 172 ? 1.589 2.706 43.902 1.00 7.41 172 ALA B C 1
ATOM 3541 O O . ALA B 1 172 ? 0.756 2.764 44.808 1.00 8.48 172 ALA B O 1
ATOM 3543 N N . VAL B 1 173 ? 1.273 2.592 42.614 1.00 7.28 173 VAL B N 1
ATOM 3544 C CA . VAL B 1 173 ? -0.109 2.661 42.149 1.00 7.72 173 VAL B CA 1
ATOM 3545 C C . VAL B 1 173 ? -0.417 1.530 41.174 1.00 7.79 173 VAL B C 1
ATOM 3546 O O . VAL B 1 173 ? 0.484 0.961 40.567 1.00 8.41 173 VAL B O 1
ATOM 3550 N N . MET B 1 174 ? -1.698 1.201 41.052 1.00 8.21 174 MET B N 1
ATOM 3551 C CA . MET B 1 174 ? -2.138 0.053 40.277 1.00 8.06 174 MET B CA 1
ATOM 3552 C C . MET B 1 174 ? -2.638 0.493 38.905 1.00 8.19 174 MET B C 1
ATOM 3553 O O . MET B 1 174 ? -3.619 1.231 38.822 1.00 8.94 174 MET B O 1
ATOM 3558 N N . PRO B 1 175 ? -1.986 0.032 37.821 1.00 8.48 175 PRO B N 1
ATOM 3559 C CA . PRO B 1 175 ? -2.506 0.360 36.501 1.00 8.26 175 PRO B CA 1
ATOM 3560 C C . PRO B 1 175 ? -3.712 -0.500 36.153 1.00 8.36 175 PRO B C 1
ATOM 3561 O O . PRO B 1 175 ? -3.738 -1.686 36.449 1.00 9.46 175 PRO B O 1
ATOM 3565 N N . GLN B 1 176 ? -4.696 0.114 35.513 1.00 8.84 176 GLN B N 1
ATOM 3566 C CA . GLN B 1 176 ? -5.807 -0.621 34.919 1.00 9.59 176 GLN B CA 1
ATOM 3567 C C . GLN B 1 176 ? -5.659 -0.716 33.409 1.00 9.95 176 GLN B C 1
ATOM 3568 O O . GLN B 1 176 ? -6.474 -1.343 32.749 1.00 11.37 176 GLN B O 1
ATOM 3574 N N . SER B 1 177 ? -4.607 -0.109 32.875 1.00 9.93 177 SER B N 1
ATOM 3575 C CA . SER B 1 177 ? -4.361 -0.069 31.446 1.00 9.76 177 SER B CA 1
ATOM 3576 C C . SER B 1 177 ? -2.913 0.313 31.232 1.00 9.43 177 SER B C 1
ATOM 3577 O O . SER B 1 177 ? -2.238 0.784 32.154 1.00 9.88 177 SER B O 1
ATOM 3580 N N . LYS B 1 178 ? -2.444 0.138 30.006 1.00 9.95 178 LYS B N 1
ATOM 3581 C CA . LYS B 1 178 ? -1.100 0.578 29.646 1.00 10.13 178 LYS B CA 1
ATOM 3582 C C . LYS B 1 178 ? -0.986 2.102 29.749 1.00 9.43 178 LYS B C 1
ATOM 3583 O O . LYS B 1 178 ? 0.048 2.639 30.145 1.00 9.82 178 LYS B O 1
ATOM 3589 N N . HIS B 1 179 ? -2.064 2.799 29.420 1.00 9.56 179 HIS B N 1
ATOM 3590 C CA . HIS B 1 179 ? -2.104 4.245 29.562 1.00 9.65 179 HIS B CA 1
ATOM 3591 C C . HIS B 1 179 ? -1.753 4.687 30.993 1.00 9.22 179 HIS B C 1
ATOM 3592 O O . HIS B 1 179 ? -1.009 5.654 31.205 1.00 9.45 179 HIS B O 1
ATOM 3599 N N . ASP B 1 180 ? -2.309 3.987 31.977 1.00 8.55 180 ASP B N 1
ATOM 3600 C CA . ASP B 1 180 ? -2.039 4.293 33.383 1.00 8.76 180 ASP B CA 1
ATOM 3601 C C . ASP B 1 180 ? -0.554 4.183 33.735 1.00 8.26 180 ASP B C 1
ATOM 3602 O O . ASP B 1 180 ? -0.075 4.884 34.623 1.00 8.19 180 ASP B O 1
ATOM 3607 N N . VAL B 1 181 ? 0.169 3.294 33.068 1.00 8.14 181 VAL B N 1
ATOM 3608 C CA . VAL B 1 181 ? 1.606 3.161 33.292 1.00 8.19 181 VAL B CA 1
ATOM 3609 C C . VAL B 1 181 ? 2.310 4.440 32.815 1.00 7.75 181 VAL B C 1
ATOM 3610 O O . VAL B 1 181 ? 3.186 4.973 33.508 1.00 8.25 181 VAL B O 1
ATOM 3614 N N . LEU B 1 182 ? 1.923 4.945 31.645 1.00 8.10 182 LEU B N 1
ATOM 3615 C CA . LEU B 1 182 ? 2.458 6.221 31.179 1.00 8.47 182 LEU B CA 1
ATOM 3616 C C . LEU B 1 182 ? 2.118 7.373 32.130 1.00 8.09 182 LEU B C 1
ATOM 3617 O O . LEU B 1 182 ? 2.947 8.248 32.340 1.00 8.71 182 LEU B O 1
ATOM 3622 N N . THR B 1 183 ? 0.933 7.375 32.730 1.00 8.45 183 THR B N 1
ATOM 3623 C CA . THR B 1 183 ? 0.599 8.411 33.713 1.00 8.52 183 THR B CA 1
ATOM 3624 C C . THR B 1 183 ? 1.581 8.403 34.889 1.00 7.99 183 THR B C 1
ATOM 3625 O O . THR B 1 183 ? 2.050 9.446 35.331 1.00 8.51 183 THR B O 1
ATOM 3629 N N . LEU B 1 184 ? 1.900 7.219 35.388 1.00 7.99 184 LEU B N 1
ATOM 3630 C CA . LEU B 1 184 ? 2.850 7.084 36.477 1.00 7.84 184 LEU B CA 1
ATOM 3631 C C . LEU B 1 184 ? 4.248 7.570 36.057 1.00 7.72 184 LEU B C 1
ATOM 3632 O O . LEU B 1 184 ? 4.904 8.293 36.806 1.00 7.91 184 LEU B O 1
ATOM 3637 N N . LEU B 1 185 ? 4.697 7.219 34.857 1.00 7.52 185 LEU B N 1
ATOM 3638 C CA . LEU B 1 185 ? 5.989 7.707 34.373 1.00 8.06 185 LEU B CA 1
ATOM 3639 C C . LEU B 1 185 ? 5.980 9.228 34.214 1.00 7.98 185 LEU B C 1
ATOM 3640 O O . LEU B 1 185 ? 6.966 9.891 34.533 1.00 8.07 185 LEU B O 1
ATOM 3645 N N . THR B 1 186 ? 4.869 9.772 33.733 1.00 8.14 186 THR B N 1
ATOM 3646 C CA . THR B 1 186 ? 4.711 11.219 33.592 1.00 8.87 186 THR B CA 1
ATOM 3647 C C . THR B 1 186 ? 4.821 11.932 34.937 1.00 8.58 186 THR B C 1
ATOM 3648 O O . THR B 1 186 ? 5.530 12.937 35.056 1.00 9.29 186 THR B O 1
ATOM 3652 N N . ALA B 1 187 ? 4.138 11.409 35.951 1.00 9.09 187 ALA B N 1
ATOM 3653 C CA . ALA B 1 187 ? 4.210 12.001 37.286 1.00 9.10 187 ALA B CA 1
ATOM 3654 C C . ALA B 1 187 ? 5.630 11.937 37.843 1.00 8.83 187 ALA B C 1
ATOM 3655 O O . ALA B 1 187 ? 6.104 12.885 38.476 1.00 9.65 187 ALA B O 1
ATOM 3657 N N . THR B 1 188 ? 6.306 10.822 37.599 1.00 8.86 188 THR B N 1
ATOM 3658 C CA . THR B 1 188 ? 7.671 10.633 38.053 1.00 8.85 188 THR B CA 1
ATOM 3659 C C . THR B 1 188 ? 8.580 11.694 37.448 1.00 8.85 188 THR B C 1
ATOM 3660 O O . THR B 1 188 ? 9.369 12.332 38.151 1.00 9.75 188 THR B O 1
ATOM 3664 N N . LEU B 1 189 ? 8.452 11.893 36.143 1.00 8.95 189 LEU B N 1
ATOM 3665 C CA . LEU B 1 189 ? 9.274 12.873 35.439 1.00 9.72 189 LEU B CA 1
ATOM 3666 C C . LEU B 1 189 ? 8.954 14.297 35.887 1.00 9.61 189 LEU B C 1
ATOM 3667 O O . LEU B 1 189 ? 9.862 15.114 36.039 1.00 10.28 189 LEU B O 1
ATOM 3672 N N . GLU B 1 190 ? 7.675 14.596 36.091 1.00 10.07 190 GLU B N 1
ATOM 3673 C CA A GLU B 1 190 ? 7.293 15.921 36.547 0.50 10.99 190 GLU B CA 1
ATOM 3674 C CA B GLU B 1 190 ? 7.251 15.918 36.567 0.50 10.98 190 GLU B CA 1
ATOM 3675 C C . GLU B 1 190 ? 7.918 16.222 37.905 1.00 10.74 190 GLU B C 1
ATOM 3676 O O . GLU B 1 190 ? 8.389 17.329 38.145 1.00 11.62 190 GLU B O 1
ATOM 3687 N N . MET B 1 191 ? 7.942 15.231 38.785 1.00 11.71 191 MET B N 1
ATOM 3688 C CA . MET B 1 191 ? 8.633 15.391 40.064 1.00 12.78 191 MET B CA 1
ATOM 3689 C C . MET B 1 191 ? 10.114 15.662 39.855 1.00 13.73 191 MET B C 1
ATOM 3690 O O . MET B 1 191 ? 10.662 16.590 40.443 1.00 15.41 191 MET B O 1
ATOM 3699 N N . GLN B 1 192 ? 10.756 14.847 39.016 1.00 14.06 192 GLN B N 1
ATOM 3700 C CA A GLN B 1 192 ? 12.203 14.947 38.745 0.50 14.98 192 GLN B CA 1
ATOM 3701 C CA B GLN B 1 192 ? 12.189 14.960 38.816 0.50 15.28 192 GLN B CA 1
ATOM 3702 C C . GLN B 1 192 ? 12.566 16.338 38.283 1.00 15.63 192 GLN B C 1
ATOM 3703 O O . GLN B 1 192 ? 13.536 16.933 38.747 1.00 19.14 192 GLN B O 1
ATOM 3714 N N . GLN B 1 193 ? 11.786 16.847 37.342 1.00 15.08 193 GLN B N 1
ATOM 3715 C CA A GLN B 1 193 ? 12.209 18.063 36.684 0.50 14.92 193 GLN B CA 1
ATOM 3716 C CA B GLN B 1 193 ? 12.088 18.075 36.598 0.50 14.44 193 GLN B CA 1
ATOM 3717 C C . GLN B 1 193 ? 11.696 19.341 37.342 1.00 14.70 193 GLN B C 1
ATOM 3718 O O . GLN B 1 193 ? 12.294 20.393 37.146 1.00 16.98 193 GLN B O 1
ATOM 3729 N N . HIS B 1 194 ? 10.656 19.251 38.170 1.00 13.90 194 HIS B N 1
ATOM 3730 C CA . HIS B 1 194 ? 10.072 20.466 38.744 1.00 13.59 194 HIS B CA 1
ATOM 3731 C C . HIS B 1 194 ? 9.969 20.579 40.256 1.00 14.10 194 HIS B C 1
ATOM 3732 O O . HIS B 1 194 ? 10.035 21.692 40.771 1.00 17.23 194 HIS B O 1
ATOM 3739 N N . TYR B 1 195 ? 9.786 19.475 40.970 1.00 14.15 195 TYR B N 1
ATOM 3740 C CA . TYR B 1 195 ? 9.456 19.577 42.394 1.00 15.22 195 TYR B CA 1
ATOM 3741 C C . TYR B 1 195 ? 10.365 18.814 43.338 1.00 15.79 195 TYR B C 1
ATOM 3742 O O . TYR B 1 195 ? 10.502 19.206 44.495 1.00 18.53 195 TYR B O 1
ATOM 3751 N N . ALA B 1 196 ? 10.972 17.728 42.874 1.00 14.37 196 ALA B N 1
ATOM 3752 C CA . ALA B 1 196 ? 11.790 16.904 43.753 1.00 13.87 196 ALA B CA 1
ATOM 3753 C C . ALA B 1 196 ? 13.051 17.650 44.166 1.00 14.68 196 ALA B C 1
ATOM 3754 O O . ALA B 1 196 ? 13.718 18.263 43.331 1.00 17.63 196 ALA B O 1
ATOM 3756 N N . ASP B 1 197 ? 13.361 17.608 45.459 1.00 14.77 197 ASP B N 1
ATOM 3757 C CA . ASP B 1 197 ? 14.646 18.093 45.963 1.00 15.39 197 ASP B CA 1
ATOM 3758 C C . ASP B 1 197 ? 15.317 17.025 46.820 1.00 13.28 197 ASP B C 1
ATOM 3759 O O . ASP B 1 197 ? 16.163 17.324 47.655 1.00 15.36 197 ASP B O 1
ATOM 3764 N N . ARG B 1 198 ? 14.924 15.779 46.579 1.00 12.25 198 ARG B N 1
ATOM 3765 C CA . ARG B 1 198 ? 15.458 14.614 47.266 1.00 11.51 198 ARG B CA 1
ATOM 3766 C C . ARG B 1 198 ? 15.071 13.398 46.414 1.00 10.66 198 ARG B C 1
ATOM 3767 O O . ARG B 1 198 ? 14.289 13.536 45.470 1.00 11.60 198 ARG B O 1
ATOM 3775 N N . PRO B 1 199 ? 15.613 12.210 46.727 1.00 10.19 199 PRO B N 1
ATOM 3776 C CA . PRO B 1 199 ? 15.270 11.040 45.920 1.00 9.95 199 PRO B CA 1
ATOM 3777 C C . PRO B 1 199 ? 13.808 10.648 46.096 1.00 9.12 199 PRO B C 1
ATOM 3778 O O . PRO B 1 199 ? 13.256 10.786 47.189 1.00 9.69 199 PRO B O 1
ATOM 3782 N N . VAL B 1 200 ? 13.203 10.135 45.028 1.00 8.91 200 VAL B N 1
ATOM 3783 C CA . VAL B 1 200 ? 11.815 9.703 45.019 1.00 8.52 200 VAL B CA 1
ATOM 3784 C C . VAL B 1 200 ? 11.757 8.312 44.400 1.00 8.05 200 VAL B C 1
ATOM 3785 O O . VAL B 1 200 ? 12.465 8.023 43.446 1.00 9.23 200 VAL B O 1
ATOM 3789 N N . ILE B 1 201 ? 10.908 7.456 44.956 1.00 7.54 201 ILE B N 1
ATOM 3790 C CA . ILE B 1 201 ? 10.684 6.110 44.439 1.00 7.49 201 ILE B CA 1
ATOM 3791 C C . ILE B 1 201 ? 9.256 6.051 43.904 1.00 7.37 201 ILE B C 1
ATOM 3792 O O . ILE B 1 201 ? 8.312 6.413 44.603 1.00 8.14 201 ILE B O 1
ATOM 3797 N N . THR B 1 202 ? 9.090 5.600 42.666 1.00 7.21 202 THR B N 1
ATOM 3798 C CA . THR B 1 202 ? 7.754 5.415 42.113 1.00 7.34 202 THR B CA 1
ATOM 3799 C C . THR B 1 202 ? 7.664 4.075 41.413 1.00 7.12 202 THR B C 1
ATOM 3800 O O . THR B 1 202 ? 8.657 3.522 40.936 1.00 7.58 202 THR B O 1
ATOM 3804 N N . MET B 1 203 ? 6.448 3.559 41.339 1.00 7.06 203 MET B N 1
ATOM 3805 C CA . MET B 1 203 ? 6.202 2.355 40.559 1.00 7.71 203 MET B CA 1
ATOM 3806 C C . MET B 1 203 ? 4.730 2.238 40.202 1.00 7.21 203 MET B C 1
ATOM 3807 O O . MET B 1 203 ? 3.845 2.647 40.966 1.00 7.98 203 MET B O 1
ATOM 3816 N N . SER B 1 204 ? 4.506 1.660 39.029 1.00 7.54 204 SER B N 1
ATOM 3817 C CA . SER B 1 204 ? 3.234 1.119 38.616 1.00 7.74 204 SER B CA 1
ATOM 3818 C C . SER B 1 204 ? 3.331 -0.376 38.879 1.00 7.87 204 SER B C 1
ATOM 3819 O O . SER B 1 204 ? 4.262 -1.034 38.417 1.00 8.15 204 SER B O 1
ATOM 3822 N N . MET B 1 205 ? 2.376 -0.885 39.652 1.00 8.44 205 MET B N 1
ATOM 3823 C CA A MET B 1 205 ? 2.403 -2.282 40.058 0.50 8.55 205 MET B CA 1
ATOM 3824 C CA B MET B 1 205 ? 2.290 -2.275 40.096 0.50 9.27 205 MET B CA 1
ATOM 3825 C C . MET B 1 205 ? 1.828 -3.189 38.961 1.00 8.76 205 MET B C 1
ATOM 3826 O O . MET B 1 205 ? 1.514 -2.733 37.856 1.00 9.06 205 MET B O 1
ATOM 3835 N N . ALA B 1 206 ? 1.748 -4.484 39.263 1.00 10.01 206 ALA B N 1
ATOM 3836 C CA . ALA B 1 206 ? 1.180 -5.500 38.371 1.00 10.74 206 ALA B CA 1
ATOM 3837 C C . ALA B 1 206 ? 2.049 -5.781 37.151 1.00 10.23 206 ALA B C 1
ATOM 3838 O O . ALA B 1 206 ? 3.082 -5.148 36.929 1.00 9.98 206 ALA B O 1
ATOM 3840 N N . LYS B 1 207 ? 1.623 -6.751 36.352 1.00 11.74 207 LYS B N 1
ATOM 3841 C CA . LYS B 1 207 ? 2.362 -7.102 35.148 1.00 12.59 207 LYS B CA 1
ATOM 3842 C C . LYS B 1 207 ? 2.490 -5.922 34.194 1.00 11.76 207 LYS B C 1
ATOM 3843 O O . LYS B 1 207 ? 3.566 -5.683 33.643 1.00 12.35 207 LYS B O 1
ATOM 3849 N N . GLU B 1 208 ? 1.399 -5.186 33.997 1.00 11.82 208 GLU B N 1
ATOM 3850 C CA . GLU B 1 208 ? 1.418 -4.074 33.055 1.00 12.19 208 GLU B CA 1
ATOM 3851 C C . GLU B 1 208 ? 2.400 -2.997 33.464 1.00 10.44 208 GLU B C 1
ATOM 3852 O O . GLU B 1 208 ? 2.952 -2.307 32.611 1.00 12.58 208 GLU B O 1
ATOM 3858 N N . GLY B 1 209 ? 2.613 -2.847 34.768 1.00 9.57 209 GLY B N 1
ATOM 3859 C CA . GLY B 1 209 ? 3.491 -1.812 35.269 1.00 9.25 209 GLY B CA 1
ATOM 3860 C C . GLY B 1 209 ? 4.972 -2.142 35.268 1.00 8.62 209 GLY B C 1
ATOM 3861 O O . GLY B 1 209 ? 5.775 -1.296 35.644 1.00 9.12 209 GLY B O 1
ATOM 3862 N N . VAL B 1 210 ? 5.362 -3.346 34.854 1.00 8.49 210 VAL B N 1
ATOM 3863 C CA . VAL B 1 210 ? 6.757 -3.791 35.002 1.00 8.88 210 VAL B CA 1
ATOM 3864 C C . VAL B 1 210 ? 7.765 -2.814 34.400 1.00 7.97 210 VAL B C 1
ATOM 3865 O O . VAL B 1 210 ? 8.826 -2.586 34.987 1.00 8.07 210 VAL B O 1
ATOM 3869 N N . ILE B 1 211 ? 7.461 -2.224 33.249 1.00 8.09 211 ILE B N 1
ATOM 3870 C CA . ILE B 1 211 ? 8.409 -1.306 32.636 1.00 7.87 211 ILE B CA 1
ATOM 3871 C C . ILE B 1 211 ? 8.780 -0.163 33.590 1.00 8.07 211 ILE B C 1
ATOM 3872 O O . ILE B 1 211 ? 9.907 0.337 33.547 1.00 8.45 211 ILE B O 1
ATOM 3877 N N . SER B 1 212 ? 7.858 0.241 34.468 1.00 7.85 212 SER B N 1
ATOM 3878 C CA . SER B 1 212 ? 8.162 1.297 35.438 1.00 7.85 212 SER B CA 1
ATOM 3879 C C . SER B 1 212 ? 9.214 0.903 36.471 1.00 7.83 212 SER B C 1
ATOM 3880 O O . SER B 1 212 ? 9.844 1.769 37.068 1.00 9.72 212 SER B O 1
ATOM 3883 N N . ARG B 1 213 ? 9.377 -0.397 36.687 1.00 8.02 213 ARG B N 1
ATOM 3884 C CA . ARG B 1 213 ? 10.373 -0.919 37.608 1.00 8.49 213 ARG B CA 1
ATOM 3885 C C . ARG B 1 213 ? 11.745 -0.984 36.935 1.00 8.53 213 ARG B C 1
ATOM 3886 O O . ARG B 1 213 ? 12.765 -1.152 37.613 1.00 9.19 213 ARG B O 1
ATOM 3894 N N . LEU B 1 214 ? 11.765 -0.847 35.613 1.00 8.93 214 LEU B N 1
ATOM 3895 C CA . LEU B 1 214 ? 12.976 -0.961 34.822 1.00 9.73 214 LEU B CA 1
ATOM 3896 C C . LEU B 1 214 ? 13.509 0.394 34.353 1.00 9.99 214 LEU B C 1
ATOM 3897 O O . LEU B 1 214 ? 14.705 0.509 34.094 1.00 11.90 214 LEU B O 1
ATOM 3902 N N . ALA B 1 215 ? 12.642 1.407 34.256 1.00 9.82 215 ALA B N 1
ATOM 3903 C CA . ALA B 1 215 ? 12.978 2.689 33.612 1.00 10.43 215 ALA B CA 1
ATOM 3904 C C . ALA B 1 215 ? 13.222 3.839 34.584 1.00 9.90 215 ALA B C 1
ATOM 3905 O O . ALA B 1 215 ? 13.162 5.012 34.196 1.00 11.06 215 ALA B O 1
ATOM 3907 N N . GLY B 1 216 ? 13.517 3.512 35.834 1.00 10.38 216 GLY B N 1
ATOM 3908 C CA . GLY B 1 216 ? 13.712 4.531 36.851 1.00 10.36 216 GLY B CA 1
ATOM 3909 C C . GLY B 1 216 ? 14.838 5.504 36.554 1.00 9.96 216 GLY B C 1
ATOM 3910 O O . GLY B 1 216 ? 14.763 6.673 36.936 1.00 10.18 216 GLY B O 1
ATOM 3911 N N . GLU B 1 217 ? 15.896 5.039 35.895 1.00 9.35 217 GLU B N 1
ATOM 3912 C CA . GLU B 1 217 ? 17.031 5.909 35.636 1.00 9.61 217 GLU B CA 1
ATOM 3913 C C . GLU B 1 217 ? 16.635 7.023 34.664 1.00 9.93 217 GLU B C 1
ATOM 3914 O O . GLU B 1 217 ? 17.104 8.150 34.790 1.00 11.92 217 GLU B O 1
ATOM 3920 N N . VAL B 1 218 ? 15.758 6.699 33.715 1.00 11.04 218 VAL B N 1
ATOM 3921 C CA . VAL B 1 218 ? 15.322 7.637 32.687 1.00 11.83 218 VAL B CA 1
ATOM 3922 C C . VAL B 1 218 ? 14.411 8.712 33.276 1.00 11.29 218 VAL B C 1
ATOM 3923 O O . VAL B 1 218 ? 14.631 9.902 33.076 1.00 13.49 218 VAL B O 1
ATOM 3927 N N . PHE B 1 219 ? 13.398 8.297 34.025 1.00 10.51 219 PHE B N 1
ATOM 3928 C CA . PHE B 1 219 ? 12.343 9.229 34.418 1.00 11.24 219 PHE B CA 1
ATOM 3929 C C . PHE B 1 219 ? 12.409 9.730 35.856 1.00 11.21 219 PHE B C 1
ATOM 3930 O O . PHE B 1 219 ? 11.699 10.665 36.205 1.00 12.33 219 PHE B O 1
ATOM 3938 N N . GLY B 1 220 ? 13.250 9.116 36.682 1.00 9.86 220 GLY B N 1
ATOM 3939 C CA . GLY B 1 220 ? 13.553 9.668 37.999 1.00 10.06 220 GLY B CA 1
ATOM 3940 C C . GLY B 1 220 ? 13.047 8.901 39.208 1.00 9.21 220 GLY B C 1
ATOM 3941 O O . GLY B 1 220 ? 12.684 9.513 40.217 1.00 11.06 220 GLY B O 1
ATOM 3942 N N . SER B 1 221 ? 13.037 7.574 39.128 1.00 8.55 221 SER B N 1
ATOM 3943 C CA . SER B 1 221 ? 12.755 6.755 40.297 1.00 8.08 221 SER B CA 1
ATOM 3944 C C . SER B 1 221 ? 14.063 6.175 40.819 1.00 8.05 221 SER B C 1
ATOM 3945 O O . SER B 1 221 ? 14.805 5.528 40.084 1.00 9.17 221 SER B O 1
ATOM 3948 N N . ALA B 1 222 ? 14.332 6.415 42.099 1.00 8.29 222 ALA B N 1
ATOM 3949 C CA . ALA B 1 222 ? 15.635 6.138 42.699 1.00 8.75 222 ALA B CA 1
ATOM 3950 C C . ALA B 1 222 ? 15.840 4.695 43.139 1.00 8.28 222 ALA B C 1
ATOM 3951 O O . ALA B 1 222 ? 16.970 4.310 43.442 1.00 9.54 222 ALA B O 1
ATOM 3953 N N . ALA B 1 223 ? 14.774 3.907 43.211 1.00 8.26 223 ALA B N 1
ATOM 3954 C CA . ALA B 1 223 ? 14.901 2.518 43.635 1.00 8.52 223 ALA B CA 1
ATOM 3955 C C . ALA B 1 223 ? 13.751 1.707 43.073 1.00 8.03 223 ALA B C 1
ATOM 3956 O O . ALA B 1 223 ? 12.728 2.254 42.655 1.00 8.71 223 ALA B O 1
ATOM 3958 N N . THR B 1 224 ? 13.934 0.395 43.092 1.00 8.02 224 THR B N 1
ATOM 3959 C CA . THR B 1 224 ? 13.015 -0.517 42.463 1.00 8.08 224 THR B CA 1
ATOM 3960 C C . THR B 1 224 ? 13.099 -1.872 43.172 1.00 7.88 224 THR B C 1
ATOM 3961 O O . THR B 1 224 ? 14.157 -2.231 43.686 1.00 9.60 224 THR B O 1
ATOM 3965 N N . PHE B 1 225 ? 11.984 -2.595 43.213 1.00 8.46 225 PHE B N 1
ATOM 3966 C CA . PHE B 1 225 ? 11.875 -3.863 43.938 1.00 9.28 225 PHE B CA 1
ATOM 3967 C C . PHE B 1 225 ? 12.004 -5.062 43.022 1.00 9.42 225 PHE B C 1
ATOM 3968 O O . PHE B 1 225 ? 11.340 -5.136 41.981 1.00 10.58 225 PHE B O 1
ATOM 3976 N N . GLY B 1 226 ? 12.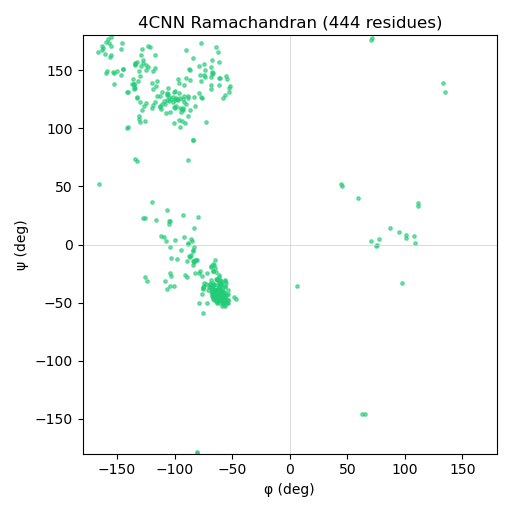845 -6.005 43.439 1.00 9.95 226 GLY B N 1
ATOM 3977 C CA . GLY B 1 226 ? 12.985 -7.293 42.774 1.00 11.15 226 GLY B CA 1
ATOM 3978 C C . GLY B 1 226 ? 12.731 -8.435 43.736 1.00 11.41 226 GLY B C 1
ATOM 3979 O O . GLY B 1 226 ? 12.616 -8.219 44.940 1.00 13.23 226 GLY B O 1
ATOM 3980 N N . ALA B 1 227 ? 12.651 -9.647 43.194 1.00 12.82 227 ALA B N 1
ATOM 3981 C CA . ALA B 1 227 ? 12.361 -10.855 43.968 1.00 13.98 227 ALA B CA 1
ATOM 3982 C C . ALA B 1 227 ? 13.581 -11.763 44.048 1.00 14.91 227 ALA B C 1
ATOM 3983 O O . ALA B 1 227 ? 14.212 -12.049 43.040 1.00 16.19 227 ALA B O 1
ATOM 3985 N N . VAL B 1 228 ? 13.901 -12.219 45.257 1.00 16.21 228 VAL B N 1
ATOM 3986 C CA . VAL B 1 228 ? 15.009 -13.155 45.474 1.00 18.27 228 VAL B CA 1
ATOM 3987 C C . VAL B 1 228 ? 14.620 -14.574 45.047 1.00 21.29 228 VAL B C 1
ATOM 3988 O O . VAL B 1 228 ? 15.416 -15.276 44.419 1.00 26.43 228 VAL B O 1
ATOM 3992 N N . LYS B 1 229 ? 13.404 -14.986 45.396 1.00 24.76 229 LYS B N 1
ATOM 3993 C CA . LYS B 1 229 ? 12.868 -16.286 44.977 1.00 25.12 229 LYS B CA 1
ATOM 3994 C C . LYS B 1 229 ? 11.360 -16.354 45.209 1.00 29.20 229 LYS B C 1
ATOM 3995 O O . LYS B 1 229 ? 10.577 -16.399 44.259 1.00 36.50 229 LYS B O 1
ATOM 3997 N N . PRO B 1 234 ? 3.214 -9.240 41.974 1.00 21.21 234 PRO B N 1
ATOM 3998 C CA . PRO B 1 234 ? 3.361 -9.176 40.526 1.00 19.11 234 PRO B CA 1
ATOM 3999 C C . PRO B 1 234 ? 4.168 -7.968 40.085 1.00 17.36 234 PRO B C 1
ATOM 4000 O O . PRO B 1 234 ? 4.054 -6.892 40.671 1.00 19.16 234 PRO B O 1
ATOM 4004 N N . GLY B 1 235 ? 4.985 -8.156 39.057 1.00 19.17 235 GLY B N 1
ATOM 4005 C CA . GLY B 1 235 ? 5.830 -7.092 38.554 1.00 18.79 235 GLY B CA 1
ATOM 4006 C C . GLY B 1 235 ? 7.241 -7.153 39.089 1.00 18.22 235 GLY B C 1
ATOM 4007 O O . GLY B 1 235 ? 8.186 -6.771 38.398 1.00 21.53 235 GLY B O 1
ATOM 4008 N N . GLN B 1 236 ? 7.393 -7.618 40.328 1.00 18.73 236 GLN B N 1
ATOM 4009 C CA . GLN B 1 236 ? 8.714 -7.825 40.891 1.00 18.47 236 GLN B CA 1
ATOM 4010 C C . GLN B 1 236 ? 9.336 -9.041 40.230 1.00 19.89 236 GLN B C 1
ATOM 4011 O O . GLN B 1 236 ? 8.957 -10.182 40.509 1.00 24.94 236 GLN B O 1
ATOM 4017 N N . ILE B 1 237 ? 10.286 -8.784 39.343 1.00 16.40 237 ILE B N 1
ATOM 4018 C CA . ILE B 1 237 ? 10.957 -9.836 38.615 1.00 15.92 237 ILE B CA 1
ATOM 4019 C C . ILE B 1 237 ? 12.191 -10.294 39.376 1.00 15.31 237 ILE B C 1
ATOM 4020 O O . ILE B 1 237 ? 12.631 -9.651 40.342 1.00 16.57 237 ILE B O 1
ATOM 4025 N N . ALA B 1 238 ? 12.733 -11.423 38.936 1.00 15.77 238 ALA B N 1
ATOM 4026 C CA . ALA B 1 238 ? 13.895 -12.019 39.571 1.00 15.71 238 ALA B CA 1
ATOM 4027 C C . ALA B 1 238 ? 14.994 -10.978 39.664 1.00 14.63 238 ALA B C 1
ATOM 4028 O O . ALA B 1 238 ? 15.311 -10.291 38.693 1.00 15.33 238 ALA B O 1
ATOM 4030 N N . VAL B 1 239 ? 15.565 -10.855 40.849 1.00 15.71 239 VAL B N 1
ATOM 4031 C CA . VAL B 1 239 ? 16.511 -9.789 41.113 1.00 15.49 239 VAL B CA 1
ATOM 4032 C C . VAL B 1 239 ? 17.704 -9.764 40.131 1.00 14.44 239 VAL B C 1
ATOM 4033 O O . VAL B 1 239 ? 18.143 -8.685 39.732 1.00 15.88 239 VAL B O 1
ATOM 4037 N N . ASN B 1 240 ? 18.202 -10.928 39.712 1.00 13.77 240 ASN B N 1
ATOM 4038 C CA A ASN B 1 240 ? 19.298 -10.984 38.733 0.50 13.69 240 ASN B CA 1
ATOM 4039 C CA B ASN B 1 240 ? 19.290 -10.963 38.749 0.50 13.81 240 ASN B CA 1
ATOM 4040 C C . ASN B 1 240 ? 18.870 -10.418 37.376 1.00 13.01 240 ASN B C 1
ATOM 4041 O O . ASN B 1 240 ? 19.655 -9.750 36.698 1.00 13.63 240 ASN B O 1
ATOM 4050 N N . ASP B 1 241 ? 17.632 -10.701 36.976 1.00 12.61 241 ASP B N 1
ATOM 4051 C CA . ASP B 1 241 ? 17.092 -10.171 35.719 1.00 12.13 241 ASP B CA 1
ATOM 4052 C C . ASP B 1 241 ? 16.922 -8.659 35.818 1.00 11.28 241 ASP B C 1
ATOM 4053 O O . ASP B 1 241 ? 17.226 -7.934 34.873 1.00 11.24 241 ASP B O 1
ATOM 4058 N N . LEU B 1 242 ? 16.415 -8.194 36.957 1.00 11.26 242 LEU B N 1
ATOM 4059 C CA . LEU B 1 242 ? 16.266 -6.769 37.200 1.00 10.83 242 LEU B CA 1
ATOM 4060 C C . LEU B 1 242 ? 17.620 -6.076 37.086 1.00 10.35 242 LEU B C 1
ATOM 4061 O O . LEU B 1 242 ? 17.758 -5.075 36.380 1.00 10.15 242 LEU B O 1
ATOM 4066 N N . ARG B 1 243 ? 18.621 -6.612 37.772 1.00 11.10 243 ARG B N 1
ATOM 4067 C CA . ARG B 1 243 ? 19.954 -6.037 37.720 1.00 11.61 243 ARG B CA 1
ATOM 4068 C C . ARG B 1 243 ? 20.491 -5.989 36.289 1.00 10.87 243 ARG B C 1
ATOM 4069 O O . ARG B 1 243 ? 21.072 -4.994 35.879 1.00 10.70 243 ARG B O 1
ATOM 4077 N N . SER B 1 244 ? 20.289 -7.063 35.534 1.00 10.65 244 SER B N 1
ATOM 4078 C CA . SER B 1 244 ? 20.744 -7.113 34.150 1.00 11.64 244 SER B CA 1
ATOM 4079 C C . SER B 1 244 ? 20.133 -5.988 33.310 1.00 10.34 244 SER B C 1
ATOM 4080 O O . SER B 1 244 ? 20.833 -5.304 32.565 1.00 10.67 244 SER B O 1
ATOM 4083 N N . VAL B 1 245 ? 18.831 -5.774 33.448 1.00 9.69 245 VAL B N 1
ATOM 4084 C CA . VAL B 1 245 ? 18.161 -4.730 32.682 1.00 9.35 245 VAL B CA 1
ATOM 4085 C C . VAL B 1 245 ? 18.626 -3.349 33.129 1.00 8.81 245 VAL B C 1
ATOM 4086 O O . VAL B 1 245 ? 18.900 -2.493 32.296 1.00 9.30 245 VAL B O 1
ATOM 4090 N N . LEU B 1 246 ? 18.718 -3.126 34.436 1.00 8.85 246 LEU B N 1
ATOM 4091 C CA . LEU B 1 246 ? 19.165 -1.825 34.924 1.00 8.67 246 LEU B CA 1
ATOM 4092 C C . LEU B 1 246 ? 20.545 -1.486 34.381 1.00 8.66 246 LEU B C 1
ATOM 4093 O O . LEU B 1 246 ? 20.815 -0.343 34.017 1.00 9.22 246 LEU B O 1
ATOM 4098 N N . MET B 1 247 ? 21.430 -2.475 34.335 1.00 9.30 247 MET B N 1
ATOM 4099 C CA . MET B 1 247 ? 22.789 -2.252 33.833 1.00 10.02 247 MET B CA 1
ATOM 4100 C C . MET B 1 247 ? 22.796 -1.929 32.348 1.00 9.72 247 MET B C 1
ATOM 4101 O O . MET B 1 247 ? 23.512 -1.036 31.906 1.00 10.56 247 MET B O 1
ATOM 4110 N N . ILE B 1 248 ? 22.002 -2.656 31.576 1.00 9.89 248 ILE B N 1
ATOM 4111 C CA . ILE B 1 248 ? 21.922 -2.414 30.146 1.00 10.59 248 ILE B CA 1
ATOM 4112 C C . ILE B 1 248 ? 21.411 -1.000 29.871 1.00 11.05 248 ILE B C 1
ATOM 4113 O O . ILE B 1 248 ? 21.974 -0.284 29.040 1.00 12.04 248 ILE B O 1
ATOM 4118 N N . LEU B 1 249 ? 20.369 -0.583 30.580 1.00 10.89 249 LEU B N 1
ATOM 4119 C CA . LEU B 1 249 ? 19.857 0.769 30.416 1.00 11.12 249 LEU B CA 1
ATOM 4120 C C . LEU B 1 249 ? 20.869 1.823 30.864 1.00 11.90 249 LEU B C 1
ATOM 4121 O O . LEU B 1 249 ? 21.029 2.836 30.204 1.00 14.59 249 LEU B O 1
ATOM 4130 N N . HIS B 1 250 ? 21.554 1.577 31.976 1.00 11.26 250 HIS B N 1
ATOM 4131 C CA . HIS B 1 250 ? 22.536 2.525 32.499 1.00 11.27 250 HIS B CA 1
ATOM 4132 C C . HIS B 1 250 ? 23.690 2.748 31.524 1.00 11.74 250 HIS B C 1
ATOM 4133 O O . HIS B 1 250 ? 24.172 3.866 31.363 1.00 13.29 250 HIS B O 1
ATOM 4140 N N . ASN B 1 251 ? 24.123 1.679 30.868 1.00 10.68 251 ASN B N 1
ATOM 4141 C CA . ASN B 1 251 ? 25.306 1.742 30.016 1.00 11.19 251 ASN B CA 1
ATOM 4142 C C . ASN B 1 251 ? 25.023 1.995 28.545 1.00 12.09 251 ASN B C 1
ATOM 4143 O O . ASN B 1 251 ? 25.956 2.167 27.764 1.00 13.43 251 ASN B O 1
ATOM 4148 N N . ALA B 1 252 ? 23.750 2.043 28.165 1.00 12.80 252 ALA B N 1
ATOM 4149 C CA . ALA B 1 252 ? 23.380 2.258 26.769 1.00 14.33 252 ALA B CA 1
ATOM 4150 C C . ALA B 1 252 ? 23.909 3.592 26.264 1.00 16.16 252 ALA B C 1
ATOM 4151 O O . ALA B 1 252 ? 24.201 4.506 27.036 1.00 15.66 252 ALA B O 1
#

Organism: Salmonella typhi (NCBI:txid90370)

CATH classification: 3.20.20.70

Foldseek 3Di:
DWDADLNDTFFDFFFFEEEEQQDAAQVRSLVVLVLCPPPDGAAYEYACLSYNPLVDLVRLVVSLQSNCVSCVRGQYEYEHQAVVQPGDYHDDLVSVLVNLLSCQQVPSHQEYEAEPPSDLVSLLVSLVSNVVSNHAYAYEGHAQDAADALVVVLVSQLVCVVSPHQEYEYEYEHPDLVSLVRQLVSLQCNQPPPDPHAYAYWYADPSTCVSQLCCNPRGHRHHYAYVVHHNSVVSVVSSVVVSVD/DWDADLNDTFQDFFFFEEEEQADQALVSLLVSLQVCLPPDTQAYEYACLNHNVLVDLVRSVVSLQSNCVSPVRHQYEYEDQAVVAPGDDHDDLVSVLVSLLSVQQVPSHQEYEAEQVSPLVSLLVSCVSNVVRNHAYAYEDEAADAQDALVVVLVSQLVCVVSPHQEYEYEYEYPDLVSLVRQLVSLQCCVPPPDPHAYAYWHDACSTLVRQLCCVPRGHRHHYAYCPRSRHHPVVSVVSSVVVSVD

GO terms:
  GO:0003855 3-dehydroquinate dehydratase activity (F, IDA)
  GO:0046279 3,4-dihydroxybenzoate biosynthetic process (P, IDA)

Secondary structure (DSSP, 8-state):
--EEETTEEETSSSPEEEEEE--SSHHHHHHHHHHGGG---SEEEEEGGG-S--S-HHHHHHHHHHHHHHSTTS-EEEE--BGGGT-SB---HHHHHHHHHHHHHTT--SEEEEEGGG-HHHHHHHHHHHHHTT-EEEEEEEESS----HHHHHHHHHHHHHTT-SEEEEEE--SSHHHHHHHHHHHHHIIIII-SS--EEEE-TTTTTHHHH-HHHHT--EEE-B----BHHHHHHHHHHHHH-/--EEETTEEETSSSPEEEEEE--SSHHHHHHHHHHHTTS--SEEEEEGGG-TTTT-HHHHHHHHHHHHHH-TTS-EEEE---GGGT-S----HHHHHHHHHHHHHHS--SEEEEEGGG-HHHHHHHHHHHHHTT-EEEEEEEESS----HHHHHHHHHHHHHTT-SEEEEEE--SSHHHHHHHHHHHHHIIIII-SS--EEEE-TTTTHHHHH-HHHHT--EEEEB------BHHHHHHHHHHHHH-

Radius of gyration: 26.65 Å; Cα contacts (8 Å, |Δi|>4): 1071; chains: 2; bounding box: 41×40×84 Å

InterPro domains:
  IPR001381 3-dehydroquinate dehydratase type I [MF_00214] (17-249)
  IPR001381 3-dehydroquinate dehydratase type I [PF01487] (18-251)
  IPR001381 3-dehydroquinate dehydratase type I [TIGR01093] (17-245)
  IPR001381 3-dehydroquinate dehydratase type I [cd00502] (17-248)
  IPR013785 Aldolase-type TIM barrel [G3DSA:3.20.20.70] (1-252)
  IPR018508 3-dehydroquinate dehydratase, active site [PS01028] (114-144)
  IPR050146 Type-I 3-dehydroquinase [PTHR43699] (15-251)